Protein AF-A0A6A6XDY5-F1 (afdb_monomer_lite)

pLDDT: mean 75.2, std 23.66, range [25.62, 98.0]

Organism: NCBI:txid1314802

Secondary structure (DSSP, 8-state):
----------------------------------------------------------PPPP------EEEEEEEES--TT--HHIIIIIISTTS-EEEEEEEEETTTTEEEEEEEEEESSHHHHHHHHHHHTT-EETTEE-EEEEEETTS-TT-STTTTTTTTTTTSSS----------HHHHHHHHHHHS-SSTTTS---SS-----HHHHHHHHHHHHHHHHHHHHHHHHHHHHHHHHHHHHHTS-HHHHHS---SSS-PPPHHHHHHHHHHHS--S-TTT-GGGHHHHHHHHHHHHHHHHHHTTTT---HHHHHHHHHHHHHHHHHHHHHHHHHHHHHHHHHHHHHHHHHHHTTS----HHHHHH-TTSHHHHHHHHHHHTSHHHHH--STTHHHHHHHHHHHHHHT-S----SSSTT--

Sequence (424 aa):
MSKEPPSSHHQSSRRLKPYQCLHTPALALRVVATGSAVTAEDEDVPPGRNADNRWNHTVPEPIQSSEVSSRVLLIKNFSSETTESQVREGLFGAFEVIDFLRLTDQTNDTICEQAYILMATRHDAVRAQEIIDGQEFMGRIVGVNIVRHGQFSEVTDCGFLTTLDKYLSDGTPIPIEVYTPHHVIDIWLGTLPSHPSEHTPLSVRPVHGPAVYHDWLDWYEDRGRHFLLELDKYEQQHRTIGLKYHALPYELRHAPAHRDGAAINPTVVDRLSNIYETNQPTHQQRFYGRWLRVRGAVESAVDDIRRMDGSMQTPLLRDTHRRVATGLGSVLGDLRHIGELLESLEQLVETISRRRIHQRSGDPMESLRSKHSSGGSCFRRWVWTFAEVQSLRGVHLPSHVENVAQRLMEEGVEMGRYWRSSVP

Structure (mmCIF, N/CA/C/O backbone):
data_AF-A0A6A6XDY5-F1
#
_entry.id   AF-A0A6A6XDY5-F1
#
loop_
_atom_site.group_PDB
_atom_site.id
_atom_site.type_symbol
_atom_site.label_atom_id
_atom_site.label_alt_id
_atom_site.label_comp_id
_atom_site.label_asym_id
_atom_site.label_entity_id
_atom_site.label_seq_id
_atom_site.pdbx_PDB_ins_code
_atom_site.Cartn_x
_atom_site.Cartn_y
_atom_site.Cartn_z
_atom_site.occupancy
_atom_site.B_iso_or_equiv
_atom_site.auth_seq_id
_atom_site.auth_comp_id
_atom_site.auth_asym_id
_atom_site.auth_atom_id
_atom_site.pdbx_PDB_model_num
ATOM 1 N N . MET A 1 1 ? 42.909 42.122 73.296 1.00 36.56 1 MET A N 1
ATOM 2 C CA . MET A 1 1 ? 43.683 40.957 73.774 1.00 36.56 1 MET A CA 1
ATOM 3 C C . MET A 1 1 ? 42.730 39.789 73.972 1.00 36.56 1 MET A C 1
ATOM 5 O O . MET A 1 1 ? 41.724 39.973 74.637 1.00 36.56 1 MET A O 1
ATOM 9 N N . SER A 1 2 ? 43.105 38.634 73.415 1.00 35.97 2 SER A N 1
ATOM 10 C CA . SER A 1 2 ? 42.695 37.266 73.786 1.00 35.97 2 SER A CA 1
ATOM 11 C C . SER A 1 2 ? 41.360 36.663 73.298 1.00 35.97 2 SER A C 1
ATOM 13 O O . SER A 1 2 ? 40.310 36.895 73.881 1.00 35.97 2 SER A O 1
ATOM 15 N N . LYS A 1 3 ? 41.556 35.713 72.362 1.00 39.31 3 LYS A N 1
ATOM 16 C CA . LYS A 1 3 ? 41.046 34.321 72.274 1.00 39.31 3 LYS A CA 1
ATOM 17 C C . LYS A 1 3 ? 39.765 34.004 71.463 1.00 39.31 3 LYS A C 1
ATOM 19 O O . LYS A 1 3 ? 38.658 34.368 71.824 1.00 39.31 3 LYS A O 1
ATOM 24 N N . GLU A 1 4 ? 40.031 33.253 70.385 1.00 43.03 4 GLU A N 1
ATOM 25 C CA . GLU A 1 4 ? 39.221 32.416 69.467 1.00 43.03 4 GLU A CA 1
ATOM 26 C C . GLU A 1 4 ? 38.374 31.291 70.151 1.00 43.03 4 GLU A C 1
ATOM 28 O O . GLU A 1 4 ? 38.505 31.138 71.367 1.00 43.03 4 GLU A O 1
ATOM 33 N N . PRO A 1 5 ? 37.771 30.301 69.426 1.00 63.62 5 PRO A N 1
ATOM 34 C CA . PRO A 1 5 ? 36.707 30.268 68.380 1.00 63.62 5 PRO A CA 1
ATOM 35 C C . PRO A 1 5 ? 35.670 29.134 68.741 1.00 63.62 5 PRO A C 1
ATOM 37 O O . PRO A 1 5 ? 35.508 28.895 69.937 1.00 63.62 5 PRO A O 1
ATOM 40 N N . PRO A 1 6 ? 35.042 28.305 67.850 1.00 56.56 6 PRO A N 1
ATOM 41 C CA . PRO A 1 6 ? 34.628 28.404 66.431 1.00 56.56 6 PRO A CA 1
ATOM 42 C C . PRO A 1 6 ? 33.128 28.056 66.171 1.00 56.56 6 PRO A C 1
ATOM 44 O O . PRO A 1 6 ? 32.490 27.363 66.961 1.00 56.56 6 PRO A O 1
ATOM 47 N N . SER A 1 7 ? 32.584 28.421 64.996 1.00 43.12 7 SER A N 1
ATOM 48 C CA . SER A 1 7 ? 31.333 27.839 64.460 1.00 43.12 7 SER A CA 1
ATOM 49 C C . SER A 1 7 ? 31.583 27.056 63.171 1.00 43.12 7 SER A C 1
ATOM 51 O O . SER A 1 7 ? 32.208 27.552 62.234 1.00 43.12 7 SER A O 1
ATOM 53 N N . SER A 1 8 ? 31.055 25.839 63.138 1.00 37.97 8 SER A N 1
ATOM 54 C CA . SER A 1 8 ? 31.077 24.883 62.036 1.00 37.97 8 SER A CA 1
ATOM 55 C C . SER A 1 8 ? 29.779 24.955 61.218 1.00 37.97 8 SER A C 1
ATOM 57 O O . SER A 1 8 ? 28.731 25.254 61.776 1.00 37.97 8 SER A O 1
ATOM 59 N N . HIS A 1 9 ? 29.870 24.699 59.906 1.00 41.09 9 HIS A N 1
ATOM 60 C CA . HIS A 1 9 ? 28.928 23.933 59.060 1.00 41.09 9 HIS A CA 1
ATOM 61 C C . HIS A 1 9 ? 29.288 24.161 57.578 1.00 41.09 9 HIS A C 1
ATOM 63 O O . HIS A 1 9 ? 29.136 25.245 57.033 1.00 41.09 9 HIS A O 1
ATOM 69 N N . HIS A 1 10 ? 30.035 23.235 56.973 1.00 38.22 10 HIS A N 1
ATOM 70 C CA . HIS A 1 10 ? 29.541 22.132 56.129 1.00 38.22 10 HIS A CA 1
ATOM 71 C C . HIS A 1 10 ? 28.867 22.566 54.813 1.00 38.22 10 HIS A C 1
ATOM 73 O O . HIS A 1 10 ? 27.649 22.581 54.685 1.00 38.22 10 HIS A O 1
ATOM 79 N N . GLN A 1 11 ? 29.695 22.785 53.784 1.00 33.50 11 GLN A N 1
ATOM 80 C CA . GLN A 1 11 ? 29.324 22.570 52.384 1.00 33.50 11 GLN A CA 1
ATOM 81 C C . GLN A 1 11 ? 29.713 21.140 51.988 1.00 33.50 11 GLN A C 1
ATOM 83 O O . GLN A 1 11 ? 30.885 20.767 52.050 1.00 33.50 11 GLN A O 1
ATOM 88 N N . SER A 1 12 ? 28.726 20.330 51.604 1.00 34.62 12 SER A N 1
ATOM 89 C CA . SER A 1 12 ? 28.925 18.947 51.170 1.00 34.62 12 SER A CA 1
ATOM 90 C C . SER A 1 12 ? 28.895 18.876 49.642 1.00 34.62 12 SER A C 1
ATOM 92 O O . SER A 1 12 ? 27.851 19.028 49.011 1.00 34.62 12 SER A O 1
ATOM 94 N N . SER A 1 13 ? 30.073 18.665 49.052 1.00 33.19 13 SER A N 1
ATOM 95 C CA . SER A 1 13 ? 30.268 18.332 47.639 1.00 33.19 13 SER A CA 1
ATOM 96 C C . SER A 1 13 ? 29.849 16.884 47.373 1.00 33.19 13 SER A C 1
ATOM 98 O O . SER A 1 13 ? 30.474 15.954 47.885 1.00 33.19 13 SER A O 1
ATOM 100 N N . ARG A 1 14 ? 28.843 16.661 46.518 1.00 33.31 14 ARG A N 1
ATOM 101 C CA . ARG A 1 14 ? 28.553 15.330 45.959 1.00 33.31 14 ARG A CA 1
ATOM 102 C C . ARG A 1 14 ? 29.505 15.040 44.797 1.00 33.31 14 ARG A C 1
ATOM 104 O O . ARG A 1 14 ? 29.281 15.476 43.673 1.00 33.31 14 ARG A O 1
ATOM 111 N N . ARG A 1 15 ? 30.562 14.273 45.076 1.00 31.56 15 ARG A N 1
ATOM 112 C CA . ARG A 1 15 ? 31.316 13.516 44.066 1.00 31.56 15 ARG A CA 1
ATOM 113 C C . ARG A 1 15 ? 30.595 12.195 43.799 1.00 31.56 15 ARG A C 1
ATOM 115 O O . ARG A 1 15 ? 30.417 11.398 44.715 1.00 31.56 15 ARG A O 1
ATOM 122 N N . LEU A 1 16 ? 30.236 11.959 42.541 1.00 32.66 16 LEU A N 1
ATOM 123 C CA . LEU A 1 16 ? 29.914 10.629 42.030 1.00 32.66 16 LEU A CA 1
ATOM 124 C C . LEU A 1 16 ? 31.209 9.809 41.949 1.00 32.66 16 LEU A C 1
ATOM 126 O O . LEU A 1 16 ? 32.224 10.292 41.442 1.00 32.66 16 LEU A O 1
ATOM 130 N N . LYS A 1 17 ? 31.168 8.572 42.445 1.00 30.72 17 LYS A N 1
ATOM 131 C CA . LYS A 1 17 ? 32.163 7.538 42.145 1.00 30.72 17 LYS A CA 1
ATOM 132 C C . LYS A 1 17 ? 31.473 6.313 41.533 1.00 30.72 17 LYS A C 1
ATOM 134 O O . LYS A 1 17 ? 30.315 6.056 41.859 1.00 30.72 17 LYS A O 1
ATOM 139 N N . PRO A 1 18 ? 32.177 5.598 40.641 1.00 35.31 18 PRO A N 1
ATOM 140 C CA . PRO A 1 18 ? 31.629 4.537 39.810 1.00 35.31 18 PRO A CA 1
ATOM 141 C C . PRO A 1 18 ? 31.658 3.189 40.534 1.00 35.31 18 PRO A C 1
ATOM 143 O O . PRO A 1 18 ? 32.522 2.955 41.378 1.00 35.31 18 PRO A O 1
ATOM 146 N N . TYR A 1 19 ? 30.771 2.281 40.132 1.00 28.31 19 TYR A N 1
ATOM 147 C CA . TYR A 1 19 ? 30.939 0.854 40.382 1.00 28.31 19 TYR A CA 1
ATOM 148 C C . TYR A 1 19 ? 31.323 0.153 39.079 1.00 28.31 19 TYR A C 1
ATOM 150 O O . TYR A 1 19 ? 30.608 0.211 38.082 1.00 28.31 19 TYR A O 1
ATOM 158 N N . GLN A 1 20 ? 32.501 -0.464 39.121 1.00 30.16 20 GLN A N 1
ATOM 159 C CA . GLN A 1 20 ? 33.016 -1.449 38.178 1.00 30.16 20 GLN A CA 1
ATOM 160 C C . GLN A 1 20 ? 32.877 -2.861 38.771 1.00 30.16 20 GLN A C 1
ATOM 162 O O . GLN A 1 20 ? 32.738 -3.014 39.986 1.00 30.16 20 GLN A O 1
ATOM 167 N N . CYS A 1 21 ? 33.083 -3.837 37.875 1.00 25.62 21 CYS A N 1
ATOM 168 C CA . CYS A 1 21 ? 33.343 -5.273 38.066 1.00 25.62 21 CYS A CA 1
ATOM 169 C C . CYS A 1 21 ? 32.061 -6.144 38.071 1.00 25.62 21 CYS A C 1
ATOM 171 O O . CYS A 1 21 ? 31.067 -5.769 38.673 1.00 25.62 21 CYS A O 1
ATOM 173 N N . LEU A 1 22 ? 31.972 -7.295 37.386 1.00 27.55 22 LEU A N 1
ATOM 174 C CA . LEU A 1 22 ? 32.980 -8.331 37.109 1.00 27.55 22 LEU A CA 1
ATOM 175 C C . LEU A 1 22 ? 32.745 -9.086 35.778 1.00 27.55 22 LEU A C 1
ATOM 177 O O . LEU A 1 22 ? 31.640 -9.149 35.248 1.00 27.55 22 LEU A O 1
ATOM 181 N N . HIS A 1 23 ? 33.829 -9.692 35.296 1.00 26.83 23 HIS A N 1
ATOM 182 C CA . HIS A 1 23 ? 33.973 -10.569 34.133 1.00 26.83 23 HIS A CA 1
ATOM 183 C C . HIS A 1 23 ? 33.475 -12.023 34.346 1.00 26.83 23 HIS A C 1
ATOM 185 O O . HIS A 1 23 ? 33.721 -12.599 35.403 1.00 26.83 23 HIS A O 1
ATOM 191 N N . THR A 1 24 ? 33.019 -12.638 33.231 1.00 27.09 24 THR A N 1
ATOM 192 C CA . THR A 1 24 ? 33.148 -14.064 32.771 1.00 27.09 24 THR A CA 1
ATOM 193 C C . THR A 1 24 ? 32.395 -15.209 33.489 1.00 27.09 24 THR A C 1
ATOM 195 O O . THR A 1 24 ? 32.058 -15.038 34.654 1.00 27.09 24 THR A O 1
ATOM 198 N N . PRO A 1 25 ? 32.201 -16.415 32.871 1.00 36.00 25 PRO A N 1
ATOM 199 C CA . PRO A 1 25 ? 32.574 -16.892 31.519 1.00 36.00 25 PRO A CA 1
ATOM 200 C C . PRO A 1 25 ? 31.461 -17.625 30.716 1.00 36.00 25 PRO A C 1
ATOM 202 O O . PRO A 1 25 ? 30.337 -17.836 31.157 1.00 36.00 25 PRO A O 1
ATOM 205 N N . ALA A 1 26 ? 31.860 -18.025 29.504 1.00 29.56 26 ALA A N 1
ATOM 206 C CA . ALA A 1 26 ? 31.188 -18.866 28.520 1.00 29.56 26 ALA A CA 1
ATOM 207 C C . ALA A 1 26 ? 30.729 -20.250 29.022 1.00 29.56 26 ALA A C 1
ATOM 209 O O . ALA A 1 26 ? 31.417 -20.897 29.810 1.00 29.56 26 ALA A O 1
ATOM 210 N N . LEU A 1 27 ? 29.643 -20.757 28.427 1.00 29.14 27 LEU A N 1
ATOM 211 C CA . LEU A 1 27 ? 29.303 -22.179 28.400 1.00 29.14 27 LEU A CA 1
ATOM 212 C C . LEU A 1 27 ? 29.002 -22.602 26.960 1.00 29.14 27 LEU A C 1
ATOM 214 O O . LEU A 1 27 ? 28.030 -22.172 26.343 1.00 29.14 27 LEU A O 1
ATOM 218 N N . ALA A 1 28 ? 29.897 -23.435 26.437 1.00 27.83 28 ALA A N 1
ATOM 219 C CA . ALA A 1 28 ? 29.739 -24.188 25.209 1.00 27.83 28 ALA A CA 1
ATOM 220 C C . ALA A 1 28 ? 28.807 -25.380 25.464 1.00 27.83 28 ALA A C 1
ATOM 222 O O . ALA A 1 28 ? 29.038 -26.153 26.393 1.00 27.83 28 ALA A O 1
ATOM 223 N N . LEU A 1 29 ? 27.797 -25.564 24.615 1.00 27.41 29 LEU A N 1
ATOM 224 C CA . LEU A 1 29 ? 27.004 -26.789 24.567 1.00 27.41 29 LEU A CA 1
ATOM 225 C C . LEU A 1 29 ? 27.318 -27.530 23.271 1.00 27.41 29 LEU A C 1
ATOM 227 O O . LEU A 1 29 ? 26.960 -27.131 22.167 1.00 27.41 29 LEU A O 1
ATOM 231 N N . ARG A 1 30 ? 28.077 -28.605 23.467 1.00 27.28 30 ARG A N 1
ATOM 232 C CA . ARG A 1 30 ? 28.512 -29.605 22.504 1.00 27.28 30 ARG A CA 1
ATOM 233 C C . ARG A 1 30 ? 27.484 -30.733 22.576 1.00 27.28 30 ARG A C 1
ATOM 235 O O . ARG A 1 30 ? 27.479 -31.469 23.557 1.00 27.28 30 ARG A O 1
ATOM 242 N N . VAL A 1 31 ? 26.610 -30.865 21.581 1.00 27.73 31 VAL A N 1
ATOM 243 C CA . VAL A 1 31 ? 25.774 -32.066 21.442 1.00 27.73 31 VAL A CA 1
ATOM 244 C C . VAL A 1 31 ? 26.490 -33.022 20.499 1.00 27.73 31 VAL A C 1
ATOM 246 O O . VAL A 1 31 ? 26.586 -32.802 19.295 1.00 27.73 31 VAL A O 1
ATOM 249 N N . VAL A 1 32 ? 27.051 -34.059 21.110 1.00 28.22 32 VAL A N 1
ATOM 250 C CA . VAL A 1 32 ? 27.505 -35.289 20.472 1.00 28.22 32 VAL A CA 1
ATOM 251 C C . VAL A 1 32 ? 26.275 -36.179 20.325 1.00 28.22 32 VAL A C 1
ATOM 253 O O . VAL A 1 32 ? 25.657 -36.522 21.329 1.00 28.22 32 VAL A O 1
ATOM 256 N N . ALA A 1 33 ? 25.935 -36.569 19.099 1.00 29.48 33 ALA A N 1
ATOM 257 C CA . ALA A 1 33 ? 25.094 -37.732 18.848 1.00 29.48 33 ALA A CA 1
ATOM 258 C C . ALA A 1 33 ? 25.968 -38.796 18.177 1.00 29.48 33 ALA A C 1
ATOM 260 O O . ALA A 1 33 ? 26.383 -38.667 17.027 1.00 29.48 33 ALA A O 1
ATOM 261 N N . THR A 1 34 ? 26.312 -39.806 18.967 1.00 31.78 34 THR A N 1
ATOM 262 C CA . THR A 1 34 ? 26.923 -41.067 18.554 1.00 31.78 34 THR A CA 1
ATOM 263 C C . THR A 1 34 ? 25.943 -41.877 17.715 1.00 31.78 34 THR A C 1
ATOM 265 O O . THR A 1 34 ? 24.760 -41.951 18.038 1.00 31.78 34 THR A O 1
ATOM 268 N N . GLY A 1 35 ? 26.452 -42.502 16.655 1.00 28.42 35 GLY A N 1
ATOM 269 C CA . GLY A 1 35 ? 25.683 -43.407 15.813 1.00 28.42 35 GLY A CA 1
ATOM 270 C C . GLY A 1 35 ? 25.319 -44.728 16.493 1.00 28.42 35 GLY A C 1
ATOM 271 O O . GLY A 1 35 ? 25.924 -45.153 17.477 1.00 28.42 35 GLY A O 1
ATOM 272 N N . SER A 1 36 ? 24.356 -45.416 15.893 1.00 29.88 36 SER A N 1
ATOM 273 C CA . SER A 1 36 ? 24.302 -46.874 15.879 1.00 29.88 36 SER A CA 1
ATOM 274 C C . SER A 1 36 ? 23.710 -47.318 14.554 1.00 29.88 36 SER A C 1
ATOM 276 O O . SER A 1 36 ? 22.587 -46.970 14.202 1.00 29.88 36 SER A O 1
ATOM 278 N N . ALA A 1 37 ? 24.542 -48.044 13.816 1.00 33.75 37 ALA A N 1
ATOM 279 C CA . ALA A 1 37 ? 24.165 -48.864 12.688 1.00 33.75 37 ALA A CA 1
ATOM 280 C C . ALA A 1 37 ? 23.434 -50.109 13.203 1.00 33.75 37 ALA A C 1
ATOM 282 O O . ALA A 1 37 ? 23.894 -50.726 14.164 1.00 33.75 37 ALA A O 1
ATOM 283 N N . VAL A 1 38 ? 22.350 -50.496 12.533 1.00 33.91 38 VAL A N 1
ATOM 284 C CA . VAL A 1 38 ? 21.853 -51.874 12.521 1.00 33.91 38 VAL A CA 1
ATOM 285 C C . VAL A 1 38 ? 21.520 -52.244 11.075 1.00 33.91 38 VAL A C 1
ATOM 287 O O . VAL A 1 38 ? 21.188 -51.403 10.245 1.00 33.91 38 VAL A O 1
ATOM 290 N N . THR A 1 39 ? 21.765 -53.517 10.836 1.00 33.47 39 THR A N 1
ATOM 291 C CA . THR A 1 39 ? 21.937 -54.334 9.643 1.00 33.47 39 THR A CA 1
ATOM 292 C C . THR A 1 39 ? 20.756 -54.432 8.682 1.00 33.47 39 THR A C 1
ATOM 294 O O . THR A 1 39 ? 19.604 -54.206 9.033 1.00 33.47 39 THR A O 1
ATOM 297 N N . ALA A 1 40 ? 21.126 -54.824 7.464 1.00 36.91 40 ALA A N 1
ATOM 298 C CA . ALA A 1 40 ? 20.294 -55.195 6.333 1.00 36.91 40 ALA A CA 1
ATOM 299 C C . ALA A 1 40 ? 19.610 -56.562 6.492 1.00 36.91 40 ALA A C 1
ATOM 301 O O . ALA A 1 40 ? 20.248 -57.481 6.996 1.00 36.91 40 ALA A O 1
ATOM 302 N N . GLU A 1 41 ? 18.394 -56.662 5.951 1.00 39.59 41 GLU A N 1
ATOM 303 C CA . GLU A 1 41 ? 17.740 -57.815 5.293 1.00 39.59 41 GLU A CA 1
ATOM 304 C C . GLU A 1 41 ? 16.777 -57.136 4.286 1.00 39.59 41 GLU A C 1
ATOM 306 O O . GLU A 1 41 ? 16.005 -56.266 4.685 1.00 39.59 41 GLU A O 1
ATOM 311 N N . ASP A 1 42 ? 16.971 -57.135 2.966 1.00 35.78 42 ASP A N 1
ATOM 312 C CA . ASP A 1 42 ? 16.935 -58.219 1.970 1.00 35.78 42 ASP A CA 1
ATOM 313 C C . ASP A 1 42 ? 15.642 -59.046 2.027 1.00 35.78 42 ASP A C 1
ATOM 315 O O . ASP A 1 42 ? 15.598 -60.092 2.659 1.00 35.78 42 ASP A O 1
ATOM 319 N N . GLU A 1 43 ? 14.586 -58.551 1.367 1.00 42.09 43 GLU A N 1
ATOM 320 C CA . GLU A 1 43 ? 13.539 -59.397 0.785 1.00 42.09 43 GLU A CA 1
ATOM 321 C C . GLU A 1 43 ? 12.979 -58.785 -0.512 1.00 42.09 43 GLU A C 1
ATOM 323 O O . GLU A 1 43 ? 12.688 -57.589 -0.622 1.00 42.09 43 GLU A O 1
ATOM 328 N N . ASP A 1 44 ? 12.861 -59.676 -1.492 1.00 47.91 44 ASP A N 1
ATOM 329 C CA . ASP A 1 44 ? 12.378 -59.537 -2.859 1.00 47.91 44 ASP A CA 1
ATOM 330 C C . ASP A 1 44 ? 10.983 -58.902 -3.002 1.00 47.91 44 ASP A C 1
ATOM 332 O O . ASP A 1 44 ? 10.008 -59.380 -2.422 1.00 47.91 44 ASP A O 1
ATOM 336 N N . VAL A 1 45 ? 10.831 -57.936 -3.922 1.00 40.28 45 VAL A N 1
ATOM 337 C CA . VAL A 1 45 ? 9.521 -57.594 -4.518 1.00 40.28 45 VAL A CA 1
ATOM 338 C C . VAL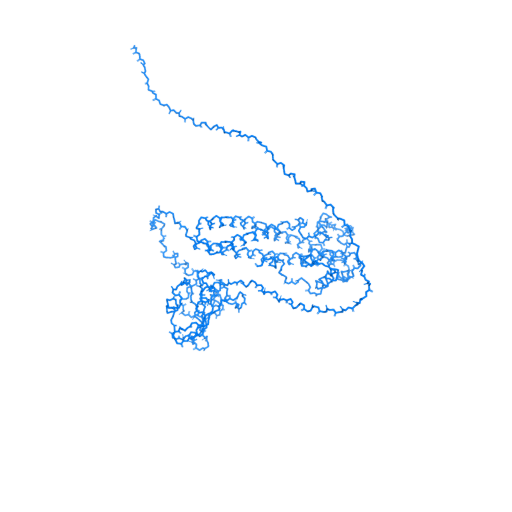 A 1 45 ? 9.675 -57.273 -6.021 1.00 40.28 45 VAL A C 1
ATOM 340 O O . VAL A 1 45 ? 10.498 -56.431 -6.387 1.00 40.28 45 VAL A O 1
ATOM 343 N N . PRO A 1 46 ? 8.895 -57.913 -6.921 1.00 54.66 46 PRO A N 1
ATOM 344 C CA . PRO A 1 46 ? 9.035 -57.786 -8.375 1.00 54.66 46 PRO A CA 1
ATOM 345 C C . PRO A 1 46 ? 8.377 -56.509 -8.939 1.00 54.66 46 PRO A C 1
ATOM 347 O O . PRO A 1 46 ? 7.468 -55.949 -8.320 1.00 54.66 46 PRO A O 1
ATOM 350 N N . PRO A 1 47 ? 8.752 -56.060 -10.156 1.00 50.94 47 PRO A N 1
ATOM 351 C CA . PRO A 1 47 ? 8.169 -54.877 -10.765 1.00 50.94 47 PRO A CA 1
ATOM 352 C C . PRO A 1 47 ? 6.922 -55.245 -11.573 1.00 50.94 47 PRO A C 1
ATOM 354 O O . PRO A 1 47 ? 6.972 -56.047 -12.506 1.00 50.94 47 PRO A O 1
ATOM 357 N N . GLY A 1 48 ? 5.801 -54.595 -11.273 1.00 38.34 48 GLY A N 1
ATOM 358 C CA . GLY A 1 48 ? 4.689 -54.543 -12.214 1.00 38.34 48 GLY A CA 1
ATOM 359 C C . GLY A 1 48 ? 3.335 -54.310 -11.573 1.00 38.34 48 GLY A C 1
ATOM 360 O O . GLY A 1 48 ? 2.696 -55.256 -11.127 1.00 38.34 48 GLY A O 1
ATOM 361 N N . ARG A 1 49 ? 2.846 -53.070 -11.657 1.00 36.75 49 ARG A N 1
ATOM 362 C CA . ARG A 1 49 ? 1.607 -52.723 -12.376 1.00 36.75 49 ARG A CA 1
ATOM 363 C C . ARG A 1 49 ? 1.244 -51.263 -12.129 1.00 36.75 49 ARG A C 1
ATOM 365 O O . ARG A 1 49 ? 1.048 -50.839 -10.996 1.00 36.75 49 ARG A O 1
ATOM 372 N N . ASN A 1 50 ? 1.112 -50.538 -13.237 1.00 47.97 50 ASN A N 1
ATOM 373 C CA . ASN A 1 50 ? 0.331 -49.315 -13.336 1.00 47.97 50 ASN A CA 1
ATOM 374 C C . ASN A 1 50 ? -1.067 -49.552 -12.758 1.00 47.97 50 ASN A C 1
ATOM 376 O O . ASN A 1 50 ? -1.787 -50.437 -13.224 1.00 47.97 50 ASN A O 1
ATOM 380 N N . ALA A 1 51 ? -1.447 -48.732 -11.787 1.00 35.72 51 ALA A N 1
ATOM 381 C CA . ALA A 1 51 ? -2.832 -48.507 -11.425 1.00 35.72 51 ALA A CA 1
ATOM 382 C C . ALA A 1 51 ? -2.985 -47.025 -11.084 1.00 35.72 51 ALA A C 1
ATOM 384 O O . ALA A 1 51 ? -2.508 -46.547 -10.053 1.00 35.72 51 ALA A O 1
ATOM 385 N N . ASP A 1 52 ? -3.627 -46.317 -12.006 1.00 43.16 52 ASP A N 1
ATOM 386 C CA . ASP A 1 52 ? -4.143 -44.966 -11.867 1.00 43.16 52 ASP A CA 1
ATOM 387 C C . ASP A 1 52 ? -5.109 -44.885 -10.676 1.00 43.16 52 ASP A C 1
ATOM 389 O O . ASP A 1 52 ? -6.322 -45.012 -10.828 1.00 43.16 52 ASP A O 1
ATOM 393 N N . ASN A 1 53 ? -4.586 -44.656 -9.472 1.00 35.50 53 ASN A N 1
ATOM 394 C CA . ASN A 1 53 ? -5.404 -44.316 -8.313 1.00 35.50 53 ASN A CA 1
ATOM 395 C C . ASN A 1 53 ? -5.382 -42.807 -8.092 1.00 35.50 53 ASN A C 1
ATOM 397 O O . ASN A 1 53 ? -4.580 -42.228 -7.362 1.00 35.50 53 ASN A O 1
ATOM 401 N N . ARG A 1 54 ? -6.335 -42.206 -8.800 1.00 37.03 54 ARG A N 1
ATOM 402 C CA . ARG A 1 54 ? -6.887 -40.863 -8.683 1.00 37.03 54 ARG A CA 1
ATOM 403 C C . ARG A 1 54 ? -7.368 -40.611 -7.248 1.00 37.03 54 ARG A C 1
ATOM 405 O O . ARG A 1 54 ? -8.524 -40.859 -6.917 1.00 37.03 54 ARG A O 1
ATOM 412 N N . TRP A 1 55 ? -6.485 -40.101 -6.395 1.00 33.94 55 TRP A N 1
ATOM 413 C CA . TRP A 1 55 ? -6.872 -39.507 -5.118 1.00 33.94 55 TRP A CA 1
ATOM 414 C C . TRP A 1 55 ? -7.430 -38.107 -5.378 1.00 33.94 55 TRP A C 1
ATOM 416 O O . TRP A 1 55 ? -6.694 -37.126 -5.454 1.00 33.94 55 TRP A O 1
ATOM 426 N N . ASN A 1 56 ? -8.753 -38.022 -5.530 1.00 36.09 56 ASN A N 1
ATOM 427 C CA . ASN A 1 56 ? -9.487 -36.773 -5.352 1.00 36.09 56 ASN A CA 1
ATOM 428 C C . ASN A 1 56 ? -9.411 -36.388 -3.868 1.00 36.09 56 ASN A C 1
ATOM 430 O O . ASN A 1 56 ? -10.328 -36.656 -3.094 1.00 36.09 56 ASN A O 1
ATOM 434 N N . HIS A 1 57 ? -8.309 -35.763 -3.464 1.00 32.78 57 HIS A N 1
ATOM 435 C CA . HIS A 1 57 ? -8.343 -34.890 -2.304 1.00 32.78 57 HIS A CA 1
ATOM 436 C C . HIS A 1 57 ? -9.054 -33.619 -2.745 1.00 32.78 57 HIS A C 1
ATOM 438 O O . HIS A 1 57 ? -8.463 -32.747 -3.381 1.00 32.78 57 HIS A O 1
ATOM 444 N N . THR A 1 58 ? -10.345 -33.532 -2.434 1.00 34.59 58 THR A N 1
ATOM 445 C CA . THR A 1 58 ? -11.019 -32.245 -2.306 1.00 34.59 58 THR A CA 1
ATOM 446 C C . THR A 1 58 ? -10.262 -31.497 -1.217 1.00 34.59 58 THR A C 1
ATOM 448 O O . THR A 1 58 ? -10.449 -31.748 -0.027 1.00 34.59 58 THR A O 1
ATOM 451 N N . VAL A 1 59 ? -9.302 -30.674 -1.633 1.00 34.16 59 VAL A N 1
ATOM 452 C CA . VAL A 1 59 ? -8.643 -29.711 -0.759 1.00 34.16 59 VAL A CA 1
ATOM 453 C C . VAL A 1 59 ? -9.777 -28.855 -0.195 1.00 34.16 59 VAL A C 1
ATOM 455 O O . VAL A 1 59 ? -10.536 -28.306 -0.997 1.00 34.16 59 VAL A O 1
ATOM 458 N N . PRO A 1 60 ? -9.967 -28.788 1.136 1.00 36.31 60 PRO A N 1
ATOM 459 C CA . PRO A 1 60 ? -10.902 -27.837 1.713 1.00 36.31 60 PRO A CA 1
ATOM 460 C C . PRO A 1 60 ? -10.538 -26.468 1.153 1.00 36.31 60 PRO A C 1
ATOM 462 O O . PRO A 1 60 ? -9.367 -26.083 1.229 1.00 36.31 60 PRO A O 1
ATOM 465 N N . GLU A 1 61 ? -11.499 -25.777 0.535 1.00 33.97 61 GLU A N 1
ATOM 466 C CA . GLU A 1 61 ? -11.264 -24.403 0.108 1.00 33.97 61 GLU A CA 1
ATOM 467 C C . GLU A 1 61 ? -10.673 -23.640 1.301 1.00 33.97 61 GLU A C 1
ATOM 469 O O . GLU A 1 61 ? -11.182 -23.777 2.421 1.00 33.97 61 GLU A O 1
ATOM 474 N N . PRO A 1 62 ? -9.558 -22.914 1.114 1.00 32.22 62 PRO A N 1
ATOM 475 C CA . PRO A 1 62 ? -8.989 -22.126 2.188 1.00 32.22 62 PRO A CA 1
ATOM 476 C C . PRO A 1 62 ? -10.086 -21.194 2.689 1.00 32.22 62 PRO A C 1
ATOM 478 O O . PRO A 1 62 ? -10.665 -20.449 1.898 1.00 32.22 62 PRO A O 1
ATOM 481 N N . ILE A 1 63 ? -10.383 -21.284 3.989 1.00 35.00 63 ILE A N 1
ATOM 482 C CA . ILE A 1 63 ? -11.272 -20.362 4.695 1.00 35.00 63 ILE A CA 1
ATOM 483 C C . ILE A 1 63 ? -10.872 -18.961 4.242 1.00 35.00 63 ILE A C 1
ATOM 485 O O . ILE A 1 63 ? -9.737 -18.533 4.468 1.00 35.00 63 ILE A O 1
ATOM 489 N N . GLN A 1 64 ? -11.766 -18.325 3.485 1.00 37.81 64 GLN A N 1
ATOM 490 C CA . GLN A 1 64 ? -11.502 -17.047 2.850 1.00 37.81 64 GLN A CA 1
ATOM 491 C C . GLN A 1 64 ? -11.079 -16.049 3.927 1.00 37.81 64 GLN A C 1
ATOM 493 O O . GLN A 1 64 ? -11.747 -15.912 4.948 1.00 37.81 64 GLN A O 1
ATOM 498 N N . SER A 1 65 ? -9.923 -15.433 3.678 1.00 39.66 65 SER A N 1
ATOM 499 C CA . SER A 1 65 ? -9.390 -14.204 4.269 1.00 39.66 65 SER A CA 1
ATOM 500 C C . SER A 1 65 ? -10.222 -13.600 5.401 1.00 39.66 65 SER A C 1
ATOM 502 O O . SER A 1 65 ? -11.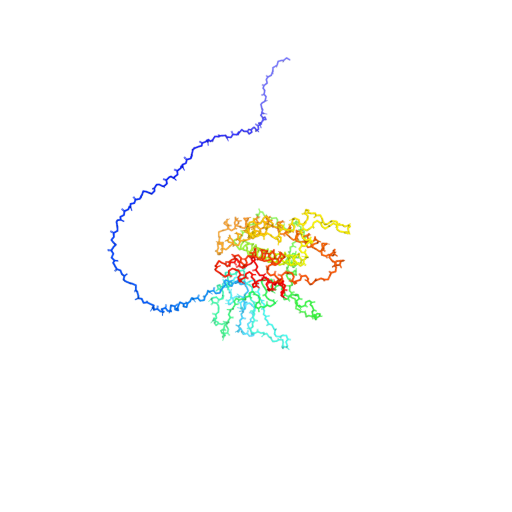284 -13.039 5.141 1.00 39.66 65 SER A O 1
ATOM 504 N N . SER A 1 66 ? -9.686 -13.681 6.620 1.00 42.16 66 SER A N 1
ATOM 505 C CA . SER A 1 66 ? -9.702 -12.620 7.640 1.00 42.16 66 SER A CA 1
ATOM 506 C C . SER A 1 66 ? -10.489 -11.359 7.262 1.00 42.16 66 SER A C 1
ATOM 508 O O . SER A 1 66 ? -9.943 -10.318 6.888 1.00 42.16 66 SER A O 1
ATOM 510 N N . GLU A 1 67 ? -11.813 -11.443 7.368 1.00 53.09 67 GLU A N 1
ATOM 511 C CA . GLU A 1 67 ? -12.656 -10.273 7.207 1.00 53.09 67 GLU A CA 1
ATOM 512 C C . GLU A 1 67 ? -12.308 -9.299 8.325 1.00 53.09 67 GLU A C 1
ATOM 514 O O . GLU A 1 67 ? -12.442 -9.585 9.517 1.00 53.09 67 GLU A O 1
ATOM 519 N N . VAL A 1 68 ? -11.795 -8.141 7.926 1.00 55.53 68 VAL A N 1
ATOM 520 C CA . VAL A 1 68 ? -11.601 -7.003 8.809 1.00 55.53 68 VAL A CA 1
ATOM 521 C C . VAL A 1 68 ? -12.976 -6.646 9.375 1.00 55.53 68 VAL A C 1
ATOM 523 O O . VAL A 1 68 ? -13.777 -6.011 8.691 1.00 55.53 68 VAL A O 1
ATOM 526 N N . SER A 1 69 ? -13.281 -7.103 10.591 1.00 64.69 69 SER A N 1
ATOM 527 C CA . SER A 1 69 ? -14.539 -6.761 11.250 1.00 64.69 69 SER A CA 1
ATOM 528 C C . SER A 1 69 ? -14.517 -5.289 11.667 1.00 64.69 69 SER A C 1
ATOM 530 O O . SER A 1 69 ? -13.557 -4.809 12.266 1.00 64.69 69 SER A O 1
ATOM 532 N N . SER A 1 70 ? -15.549 -4.559 11.259 1.00 82.56 70 SER A N 1
ATOM 533 C CA . SER A 1 70 ? -15.780 -3.155 11.605 1.00 82.56 70 SER A CA 1
ATOM 534 C C . SER A 1 70 ? -16.393 -3.043 13.005 1.00 82.56 70 SER A C 1
ATOM 536 O O . SER A 1 70 ? -16.965 -4.009 13.515 1.00 82.56 70 SER A O 1
ATOM 538 N N . ARG A 1 71 ? -16.307 -1.854 13.616 1.00 89.69 71 ARG A N 1
ATOM 539 C CA . ARG A 1 71 ? -17.101 -1.487 14.806 1.00 89.69 71 ARG A CA 1
ATOM 540 C C . ARG A 1 71 ? -18.551 -1.132 14.474 1.00 89.69 71 ARG A C 1
ATOM 542 O O . ARG A 1 71 ? -19.348 -0.892 15.378 1.00 89.69 71 ARG A O 1
ATOM 549 N N . VAL A 1 72 ? -18.882 -1.065 13.187 1.00 91.12 72 VAL A N 1
ATOM 550 C CA . VAL A 1 72 ? -20.197 -0.679 12.694 1.00 91.12 72 VAL A CA 1
ATOM 551 C C . VAL A 1 72 ? -21.076 -1.904 12.475 1.00 91.12 72 VAL A C 1
ATOM 553 O O . VAL A 1 72 ? -20.728 -2.830 11.737 1.00 91.12 72 VAL A O 1
ATOM 556 N N . LEU A 1 73 ? -22.261 -1.860 13.069 1.00 93.25 73 LEU A N 1
ATOM 557 C CA . LEU A 1 73 ? -23.329 -2.827 12.869 1.00 93.25 73 LEU A CA 1
ATOM 558 C C . LEU A 1 73 ? -24.417 -2.230 11.981 1.00 93.25 73 LEU A C 1
ATOM 560 O O . LEU A 1 73 ? -24.818 -1.090 12.176 1.00 93.25 73 LEU A O 1
ATOM 564 N N . LEU A 1 74 ? -24.920 -3.015 11.035 1.00 93.75 74 LEU A N 1
ATOM 565 C CA . LEU A 1 74 ? -26.147 -2.758 10.292 1.00 93.75 74 LEU A CA 1
ATOM 566 C C . LEU A 1 74 ? -27.268 -3.590 10.905 1.00 93.75 74 LEU A C 1
ATOM 568 O O . LEU A 1 74 ? -27.251 -4.822 10.836 1.00 93.75 74 LEU A O 1
ATOM 572 N N . ILE A 1 75 ? -28.262 -2.902 11.445 1.00 95.50 75 ILE A N 1
ATOM 573 C CA . ILE A 1 75 ? -29.489 -3.496 11.958 1.00 95.50 75 ILE A CA 1
ATOM 574 C C . ILE A 1 75 ? -30.561 -3.396 10.884 1.00 95.50 75 ILE A C 1
ATOM 576 O O . ILE A 1 75 ? -30.725 -2.353 10.252 1.00 95.50 75 ILE A O 1
ATOM 580 N N . LYS A 1 76 ? -31.298 -4.484 10.688 1.00 96.25 76 LYS A N 1
ATOM 581 C CA . LYS A 1 76 ? -32.405 -4.612 9.743 1.00 96.25 76 LYS A CA 1
ATOM 582 C C . LYS A 1 76 ? -33.670 -5.053 10.475 1.00 96.25 76 LYS A C 1
ATOM 584 O O . LYS A 1 76 ? -33.591 -5.754 11.483 1.00 96.25 76 LYS A O 1
ATOM 589 N N . ASN A 1 77 ? -34.818 -4.722 9.891 1.00 96.00 77 ASN A N 1
ATOM 590 C CA . ASN A 1 77 ? -36.147 -5.181 10.296 1.00 96.00 77 ASN A CA 1
ATOM 591 C C . ASN A 1 77 ? -36.627 -4.673 11.673 1.00 96.00 77 ASN A C 1
ATOM 593 O O . ASN A 1 77 ? -37.394 -5.353 12.355 1.00 96.00 77 ASN A O 1
ATOM 597 N N . PHE A 1 78 ? -36.216 -3.477 12.106 1.00 90.69 78 PHE A N 1
ATOM 598 C CA . PHE A 1 78 ? -36.836 -2.853 13.285 1.00 90.69 78 PHE A CA 1
ATOM 599 C C . PHE A 1 78 ? -38.147 -2.144 12.921 1.00 90.69 78 PHE A C 1
ATOM 601 O O . PHE A 1 78 ? -38.357 -1.739 11.777 1.00 90.69 78 PHE A O 1
ATOM 608 N N . SER A 1 79 ? -39.037 -1.980 13.902 1.00 93.69 79 SER A N 1
ATOM 609 C CA . SER A 1 79 ? -40.300 -1.256 13.717 1.00 93.69 79 SER A CA 1
ATOM 610 C C . SER A 1 79 ? -40.041 0.210 13.374 1.00 93.69 79 SER A C 1
ATOM 612 O O . SER A 1 79 ? -39.168 0.839 13.968 1.00 93.69 79 SER A O 1
ATOM 614 N N . SER A 1 80 ? -40.824 0.798 12.466 1.00 91.19 80 SER A N 1
ATOM 615 C CA . SER A 1 80 ? -40.766 2.239 12.171 1.00 91.19 80 SER A CA 1
ATOM 616 C C . SER A 1 80 ? -40.998 3.097 13.424 1.00 91.19 80 SER A C 1
ATOM 618 O O . SER A 1 80 ? -40.424 4.175 13.545 1.00 91.19 80 SER A O 1
ATOM 620 N N . GLU A 1 81 ? -41.737 2.580 14.406 1.00 94.19 81 GLU A N 1
ATOM 621 C CA . GLU A 1 81 ? -42.037 3.253 15.678 1.00 94.19 81 GLU A CA 1
ATOM 622 C C . GLU A 1 81 ? -40.889 3.207 16.699 1.00 94.19 81 GLU A C 1
ATOM 624 O O . GLU A 1 81 ? -40.915 3.940 17.685 1.00 94.19 81 GLU A O 1
ATOM 629 N N . THR A 1 82 ? -39.878 2.363 16.482 1.00 95.00 82 THR A N 1
ATOM 630 C CA . THR A 1 82 ? -38.747 2.210 17.404 1.00 95.00 82 THR A CA 1
ATOM 631 C C . THR A 1 82 ? -37.946 3.509 17.518 1.00 95.00 82 THR A C 1
ATOM 633 O O . THR A 1 82 ? -37.525 4.059 16.505 1.00 95.00 82 THR A O 1
ATOM 636 N N . THR A 1 83 ? -37.680 3.989 18.732 1.00 94.75 83 THR A N 1
ATOM 637 C CA . THR A 1 83 ? -36.847 5.183 18.968 1.00 94.75 83 THR A CA 1
ATOM 638 C C . THR A 1 83 ? -35.385 4.823 19.238 1.00 94.75 83 THR A C 1
ATOM 640 O O . THR A 1 83 ? -35.069 3.700 19.624 1.00 94.75 83 THR A O 1
ATOM 643 N N . GLU A 1 84 ? -34.471 5.783 19.074 1.00 93.56 84 GLU A N 1
ATOM 644 C CA . GLU A 1 84 ? -33.044 5.579 19.366 1.00 93.56 84 GLU A CA 1
ATOM 645 C C . GLU A 1 84 ? -32.793 5.147 20.820 1.00 93.56 84 GLU A C 1
ATOM 647 O O . GLU A 1 84 ? -32.062 4.187 21.049 1.00 93.56 84 GLU A O 1
ATOM 652 N N . SER A 1 85 ? -33.429 5.801 21.802 1.00 95.00 85 SER A N 1
ATOM 653 C CA . SER A 1 85 ? -33.288 5.440 23.225 1.00 95.00 85 SER A CA 1
ATOM 654 C C . SER A 1 85 ? -33.752 4.002 23.487 1.00 95.00 85 SER A C 1
ATOM 656 O O . SER A 1 85 ? -33.061 3.259 24.176 1.00 95.00 85 SER A O 1
ATOM 658 N N . GLN A 1 86 ? -34.837 3.546 22.845 1.00 96.44 86 GLN A N 1
ATOM 659 C CA . GLN A 1 86 ? -35.274 2.149 22.948 1.00 96.44 86 GLN A CA 1
ATOM 660 C C . GLN A 1 86 ? -34.232 1.171 22.398 1.00 96.44 86 GLN A C 1
ATOM 662 O O . GLN A 1 86 ? -34.036 0.105 22.979 1.00 96.44 86 GLN A O 1
ATOM 667 N N . VAL A 1 87 ? -33.549 1.514 21.303 1.00 95.56 87 VAL A N 1
ATOM 668 C CA . VAL A 1 87 ? -32.479 0.668 20.754 1.00 95.56 87 VAL A CA 1
ATOM 669 C C . VAL A 1 87 ? -31.259 0.677 21.671 1.00 95.56 87 VAL A C 1
ATOM 671 O O . VAL A 1 87 ? -30.778 -0.395 22.032 1.00 95.56 87 VAL A O 1
ATOM 674 N N . ARG A 1 88 ? -30.777 1.857 22.082 1.00 95.62 88 ARG A N 1
ATOM 675 C CA . ARG A 1 88 ? -29.579 1.988 22.926 1.00 95.62 88 ARG A CA 1
ATOM 676 C C . ARG A 1 88 ? -29.767 1.332 24.293 1.00 95.62 88 ARG A C 1
ATOM 678 O O . ARG A 1 88 ? -28.914 0.562 24.712 1.00 95.62 88 ARG A O 1
ATOM 685 N N . GLU A 1 89 ? -30.876 1.605 24.973 1.00 95.19 89 GLU A N 1
ATOM 686 C CA . GLU A 1 89 ? -31.118 1.118 26.336 1.00 95.19 89 GLU A CA 1
ATOM 687 C C . GLU A 1 89 ? -31.732 -0.285 26.350 1.00 95.19 89 GLU A C 1
ATOM 689 O O . GLU A 1 89 ? -31.357 -1.118 27.172 1.00 95.19 89 GLU A O 1
ATOM 694 N N . GLY A 1 90 ? -32.672 -0.559 25.442 1.00 95.56 90 GLY A N 1
ATOM 695 C CA . GLY A 1 90 ? -33.422 -1.814 25.422 1.00 95.56 90 GLY A CA 1
ATOM 696 C C . GLY A 1 90 ? -32.681 -2.948 24.725 1.00 95.56 90 GLY A C 1
ATOM 697 O O . GLY A 1 90 ? -32.569 -4.037 25.281 1.00 95.56 90 GLY A O 1
ATOM 698 N N . LEU A 1 91 ? -32.178 -2.704 23.513 1.00 96.19 91 LEU A N 1
ATOM 699 C CA . LEU A 1 91 ? -31.560 -3.746 22.688 1.00 96.19 91 LEU A CA 1
ATOM 700 C C . LEU A 1 91 ? -30.042 -3.839 22.908 1.00 96.19 91 LEU A C 1
ATOM 702 O O . LEU A 1 91 ? -29.489 -4.933 22.965 1.00 96.19 91 LEU A O 1
ATOM 706 N N . PHE A 1 92 ? -29.375 -2.696 23.087 1.00 96.75 92 PHE A N 1
ATOM 707 C CA . PHE A 1 92 ? -27.921 -2.600 23.234 1.00 96.75 92 PHE A CA 1
ATOM 708 C C . PHE A 1 92 ? -27.459 -2.224 24.647 1.00 96.75 92 PHE A C 1
ATOM 710 O O . PHE A 1 92 ? -26.277 -1.962 24.833 1.00 96.75 92 PHE A O 1
ATOM 717 N N . GLY A 1 93 ? -28.326 -2.261 25.665 1.00 96.06 93 GLY A N 1
ATOM 718 C CA . GLY A 1 93 ? -28.003 -1.757 27.010 1.00 96.06 93 GLY A CA 1
ATOM 719 C C . GLY A 1 93 ? -26.833 -2.457 27.723 1.00 96.06 93 GLY A C 1
ATOM 720 O O . GLY A 1 93 ? -26.292 -1.926 28.690 1.00 96.06 93 GLY A O 1
ATOM 721 N N . ALA A 1 94 ? -26.421 -3.639 27.251 1.00 95.31 94 ALA A N 1
ATOM 722 C CA . ALA A 1 94 ? -25.242 -4.361 27.740 1.00 95.31 94 ALA A CA 1
ATOM 723 C C . ALA A 1 94 ? -23.924 -3.952 27.050 1.00 95.31 94 ALA A C 1
ATOM 725 O O . ALA A 1 94 ? -22.864 -4.476 27.400 1.00 95.31 94 ALA A O 1
ATOM 726 N N . PHE A 1 95 ? -23.988 -3.060 26.062 1.00 95.62 95 PHE A N 1
ATOM 727 C CA . PHE A 1 95 ? -22.871 -2.635 25.233 1.00 95.62 95 PHE A CA 1
ATOM 728 C C . PHE A 1 95 ? -22.750 -1.112 25.227 1.00 95.62 95 PHE A C 1
ATOM 730 O O . PHE A 1 95 ? -23.730 -0.385 25.374 1.00 95.62 95 PHE A O 1
ATOM 737 N N . GLU A 1 96 ? -21.534 -0.617 25.020 1.00 89.88 96 GLU A N 1
ATOM 738 C CA . GLU A 1 96 ? -21.299 0.815 24.879 1.00 89.88 96 GLU A CA 1
ATOM 739 C C . GLU A 1 96 ? -21.502 1.234 23.414 1.00 89.88 96 GLU A C 1
ATOM 741 O O . GLU A 1 96 ? -20.699 0.917 22.531 1.00 89.88 96 GLU A O 1
ATOM 746 N N . VAL A 1 97 ? -22.617 1.922 23.154 1.00 91.38 97 VAL A N 1
ATOM 747 C CA . VAL A 1 97 ? -22.960 2.484 21.841 1.00 91.38 97 VAL A CA 1
ATOM 748 C C . VAL A 1 97 ? -22.464 3.924 21.759 1.00 91.38 97 VAL A C 1
ATOM 750 O O . VAL A 1 97 ? -22.944 4.783 22.502 1.00 91.38 97 VAL A O 1
ATOM 753 N N . ILE A 1 98 ? -21.547 4.198 20.827 1.00 84.88 98 ILE A N 1
ATOM 754 C CA . ILE A 1 98 ? -21.069 5.559 20.549 1.00 84.88 98 ILE A CA 1
ATOM 755 C C . ILE A 1 98 ? -22.165 6.328 19.809 1.00 84.88 98 ILE A C 1
ATOM 757 O O . ILE A 1 98 ? -22.620 7.372 20.282 1.00 84.88 98 ILE A O 1
ATOM 761 N N . ASP A 1 99 ? -22.613 5.795 18.670 1.00 88.44 99 ASP A N 1
ATOM 762 C CA . ASP A 1 99 ? -23.503 6.510 17.754 1.00 88.44 99 ASP A CA 1
ATOM 763 C C . ASP A 1 99 ? -24.566 5.604 17.119 1.00 88.44 99 ASP A C 1
ATOM 765 O O . ASP A 1 99 ? -24.385 4.388 16.999 1.00 88.44 99 ASP A O 1
ATOM 769 N N . PHE A 1 100 ? -25.679 6.208 16.710 1.00 90.19 100 PHE A N 1
ATOM 770 C CA . PHE A 1 100 ? -26.827 5.549 16.099 1.00 90.19 100 PHE A CA 1
ATOM 771 C C . PHE A 1 100 ? -27.334 6.387 14.925 1.00 90.19 100 PHE A C 1
ATOM 773 O O . PHE A 1 100 ? -27.772 7.521 15.093 1.00 90.19 100 PHE A O 1
ATOM 780 N N . LEU A 1 101 ? -27.324 5.805 13.727 1.00 89.25 101 LEU A N 1
ATOM 781 C CA . LEU A 1 101 ? -27.790 6.462 12.512 1.00 89.25 101 LEU A CA 1
ATOM 782 C C . LEU A 1 101 ? -28.936 5.669 11.898 1.00 89.25 101 LEU A C 1
ATOM 784 O O . LEU A 1 101 ? -28.739 4.579 11.360 1.00 89.25 101 LEU A O 1
ATOM 788 N N . ARG A 1 102 ? -30.139 6.237 11.927 1.00 89.88 102 ARG A N 1
ATOM 789 C CA . ARG A 1 102 ? -31.311 5.645 11.278 1.00 89.88 102 ARG A CA 1
ATOM 790 C C . ARG A 1 102 ? -31.412 6.101 9.831 1.00 89.88 102 ARG A C 1
ATOM 792 O O . ARG A 1 102 ? -31.294 7.291 9.556 1.00 89.88 102 ARG A O 1
ATOM 799 N N . LEU A 1 103 ? -31.657 5.169 8.914 1.00 86.12 103 LEU A N 1
ATOM 800 C CA . LEU A 1 103 ? -31.860 5.513 7.511 1.00 86.12 103 LEU A CA 1
ATOM 801 C C . LEU A 1 103 ? -33.286 6.026 7.289 1.00 86.12 103 LEU A C 1
ATOM 803 O O . LEU A 1 103 ? -34.246 5.483 7.837 1.00 86.12 103 LEU A O 1
ATOM 807 N N . THR A 1 104 ? -33.423 7.055 6.461 1.00 84.69 104 THR A N 1
ATOM 808 C CA . THR A 1 104 ? -34.706 7.560 5.967 1.00 84.69 104 THR A CA 1
ATOM 809 C C . THR A 1 104 ? -34.741 7.438 4.449 1.00 84.69 104 THR A C 1
ATOM 811 O O . THR A 1 104 ? -33.730 7.626 3.768 1.00 84.69 104 THR A O 1
ATOM 814 N N . ASP A 1 105 ? -35.898 7.071 3.905 1.00 80.62 105 ASP A N 1
ATOM 815 C CA . ASP A 1 105 ? -36.126 7.089 2.466 1.00 80.62 105 ASP A CA 1
ATOM 816 C C . ASP A 1 105 ? -36.388 8.535 2.041 1.00 80.62 105 ASP A C 1
ATOM 818 O O . ASP A 1 105 ? -37.436 9.106 2.350 1.00 80.62 105 ASP A O 1
ATOM 822 N N . GLN A 1 106 ? -35.434 9.122 1.317 1.00 77.38 106 GLN A N 1
ATOM 823 C CA . GLN A 1 106 ? -35.509 10.508 0.850 1.00 77.38 106 GLN A CA 1
ATOM 824 C C . GLN A 1 106 ? -36.730 10.781 -0.038 1.00 77.38 106 GLN A C 1
ATOM 826 O O . GLN A 1 106 ? -37.144 11.930 -0.165 1.00 77.38 106 GLN A O 1
ATOM 831 N N . THR A 1 107 ? -37.302 9.754 -0.673 1.00 80.94 107 THR A N 1
ATOM 832 C CA . THR A 1 107 ? -38.419 9.947 -1.606 1.00 80.94 107 THR A CA 1
ATOM 833 C C . THR A 1 107 ? -39.761 10.129 -0.907 1.00 80.94 107 THR A C 1
ATOM 835 O O . THR A 1 107 ? -40.601 10.878 -1.403 1.00 80.94 107 THR A O 1
ATOM 838 N N . ASN A 1 108 ? -39.954 9.488 0.247 1.00 82.50 108 ASN A N 1
ATOM 839 C CA . ASN A 1 108 ? -41.240 9.458 0.948 1.00 82.50 108 ASN A CA 1
ATOM 840 C C . ASN A 1 108 ? -41.176 10.030 2.370 1.00 82.50 108 ASN A C 1
ATOM 842 O O . ASN A 1 108 ? -42.194 10.030 3.059 1.00 82.50 108 ASN A O 1
ATOM 846 N N . ASP A 1 109 ? -39.994 10.469 2.819 1.00 80.50 109 ASP A N 1
ATOM 847 C CA . ASP A 1 109 ? -39.710 10.857 4.211 1.00 80.50 109 ASP A CA 1
ATOM 848 C C . ASP A 1 109 ? -40.100 9.759 5.223 1.00 80.50 109 ASP A C 1
ATOM 850 O O . ASP A 1 109 ? -40.382 9.991 6.398 1.00 80.50 109 ASP A O 1
ATOM 854 N N . THR A 1 110 ? -40.151 8.511 4.750 1.00 85.38 110 THR A N 1
ATOM 855 C CA . THR A 1 110 ? -40.490 7.355 5.571 1.00 85.38 110 THR A CA 1
ATOM 856 C C . THR A 1 110 ? -39.231 6.802 6.204 1.00 85.38 110 THR A C 1
ATOM 858 O O . THR A 1 110 ? -38.219 6.581 5.535 1.00 85.38 110 THR A O 1
ATOM 861 N N . ILE A 1 111 ? -39.303 6.532 7.501 1.00 84.56 111 ILE A N 1
ATOM 862 C CA . ILE A 1 111 ? -38.195 5.940 8.238 1.00 84.56 111 ILE A CA 1
ATOM 863 C C . ILE A 1 111 ? -37.969 4.508 7.744 1.00 84.56 111 ILE A C 1
ATOM 865 O O . ILE A 1 111 ? -38.876 3.676 7.807 1.00 84.56 111 ILE A O 1
ATOM 869 N N . CYS A 1 112 ? -36.760 4.213 7.265 1.00 87.81 112 CYS A N 1
ATOM 870 C CA . CYS A 1 112 ? -36.396 2.872 6.833 1.00 87.81 112 CYS A CA 1
ATOM 871 C C . CYS A 1 112 ? -36.277 1.947 8.042 1.00 87.81 112 CYS A C 1
ATOM 873 O O . CYS A 1 112 ? -35.820 2.343 9.112 1.00 87.81 112 CYS A O 1
ATOM 875 N N . GLU A 1 113 ? -36.569 0.668 7.836 1.00 92.94 113 GLU A N 1
ATOM 876 C CA . GLU A 1 113 ? -36.395 -0.399 8.831 1.00 92.94 113 GLU A CA 1
ATOM 877 C C . GLU A 1 113 ? -34.915 -0.822 8.984 1.00 92.94 113 GLU A C 1
ATOM 879 O O . GLU A 1 113 ? -34.616 -1.978 9.293 1.00 92.94 113 GLU A O 1
ATOM 884 N N . GLN A 1 114 ? -33.977 0.091 8.694 1.00 93.56 114 GLN A N 1
ATOM 885 C CA . GLN A 1 114 ? -32.531 -0.131 8.724 1.00 93.56 114 GLN A CA 1
ATOM 886 C C . GLN A 1 114 ? -31.766 1.025 9.380 1.00 93.56 114 GLN A C 1
ATOM 888 O O . GLN A 1 114 ? -32.092 2.198 9.192 1.00 93.56 114 GLN A O 1
ATOM 893 N N . ALA A 1 115 ? -30.744 0.689 10.160 1.00 93.25 115 ALA A N 1
ATOM 894 C CA . ALA A 1 115 ? -29.964 1.632 10.950 1.00 93.25 115 ALA A CA 1
ATOM 895 C C . ALA A 1 115 ? -28.550 1.103 11.118 1.00 93.25 115 ALA A C 1
ATOM 897 O O . ALA A 1 115 ? -28.328 -0.108 11.167 1.00 93.25 115 ALA A O 1
ATOM 898 N N . TYR A 1 116 ? -27.615 2.027 11.250 1.00 92.81 116 TYR A N 1
ATOM 899 C CA . TYR A 1 116 ? -26.248 1.732 11.612 1.00 92.81 116 TYR A CA 1
ATOM 900 C C . TYR A 1 116 ? -26.026 2.049 13.087 1.00 92.81 116 TYR A C 1
ATOM 902 O O . TYR A 1 116 ? -26.527 3.053 13.593 1.00 92.81 116 TYR A O 1
ATOM 910 N N . ILE A 1 117 ? -25.227 1.224 13.758 1.00 93.38 117 ILE A N 1
ATOM 911 C CA . ILE A 1 117 ? -24.744 1.476 15.118 1.00 93.38 117 ILE A CA 1
ATOM 912 C C . ILE A 1 117 ? -23.225 1.451 15.124 1.00 93.38 117 ILE A C 1
ATOM 914 O O . ILE A 1 117 ? -22.626 0.489 14.644 1.00 93.38 117 ILE A O 1
ATOM 918 N N . LEU A 1 118 ? -22.614 2.488 15.693 1.00 90.44 118 LEU A N 1
ATOM 919 C CA . LEU A 1 118 ? -21.187 2.522 15.979 1.00 90.44 118 LEU A CA 1
ATOM 920 C C . LEU A 1 118 ? -20.950 2.070 17.419 1.00 90.44 118 LEU A C 1
ATOM 922 O O . LEU A 1 118 ? -21.357 2.736 18.373 1.00 90.44 118 LEU A O 1
ATOM 926 N N . MET A 1 119 ? -20.266 0.944 17.570 1.00 92.06 119 MET A N 1
ATOM 927 C CA . MET A 1 119 ? -19.905 0.385 18.870 1.00 92.06 119 MET A CA 1
ATOM 928 C C . MET A 1 119 ? -18.599 0.995 19.377 1.00 92.06 119 MET A C 1
ATOM 930 O O . MET A 1 119 ? -17.735 1.362 18.578 1.00 92.06 119 MET A O 1
ATOM 934 N N . ALA A 1 120 ? -18.425 1.053 20.701 1.00 82.88 120 ALA A N 1
ATOM 935 C CA . ALA A 1 120 ? -17.182 1.527 21.307 1.00 82.88 120 ALA A CA 1
ATOM 936 C C . ALA A 1 120 ? -15.971 0.719 20.835 1.00 82.88 120 ALA A C 1
ATOM 938 O O . ALA A 1 120 ? -14.978 1.270 20.350 1.00 82.88 120 ALA A O 1
ATOM 939 N N . THR A 1 121 ? -16.096 -0.607 20.895 1.00 83.25 121 THR A N 1
ATOM 940 C CA . THR A 1 121 ? -15.027 -1.535 20.535 1.00 83.25 121 THR A CA 1
ATOM 941 C C . THR A 1 121 ? -15.473 -2.519 19.458 1.00 83.25 121 THR A C 1
ATOM 943 O O . THR A 1 121 ? -16.652 -2.851 19.309 1.00 83.25 121 THR A O 1
ATOM 946 N N . ARG A 1 122 ? -14.501 -3.037 18.703 1.00 85.00 122 ARG A N 1
ATOM 947 C CA . ARG A 1 122 ? -14.723 -4.088 17.697 1.00 85.00 122 ARG A CA 1
ATOM 948 C C . ARG A 1 122 ? -15.219 -5.381 18.339 1.00 85.00 122 ARG A C 1
ATOM 950 O O . ARG A 1 122 ? -16.067 -6.074 17.783 1.00 85.00 122 ARG A O 1
ATOM 957 N N . HIS A 1 123 ? -14.710 -5.674 19.530 1.00 85.88 123 HIS A N 1
ATOM 958 C CA . HIS A 1 123 ? -15.131 -6.812 20.329 1.00 85.88 123 HIS A CA 1
ATOM 959 C C . HIS A 1 123 ? -16.612 -6.715 20.722 1.00 85.88 123 HIS A C 1
ATOM 961 O O . HIS A 1 123 ? -17.344 -7.697 20.589 1.00 85.88 123 HIS A O 1
ATOM 967 N N . ASP A 1 124 ? -17.076 -5.530 21.129 1.00 90.00 124 ASP A N 1
ATOM 968 C CA . ASP A 1 124 ? -18.490 -5.312 21.438 1.00 90.00 124 ASP A CA 1
ATOM 969 C C . ASP A 1 124 ? -19.370 -5.420 20.196 1.00 90.00 124 ASP A C 1
ATOM 971 O O . ASP A 1 124 ? -20.457 -5.972 20.299 1.00 90.00 124 ASP A O 1
ATOM 975 N N . ALA A 1 125 ? -18.906 -4.988 19.019 1.00 92.56 125 ALA A N 1
ATOM 976 C CA . ALA A 1 125 ? -19.642 -5.197 17.770 1.00 92.56 125 ALA A CA 1
ATOM 977 C C . ALA A 1 125 ? -19.843 -6.685 17.453 1.00 92.56 125 ALA A C 1
ATOM 979 O O . ALA A 1 125 ? -20.964 -7.105 17.174 1.00 92.56 125 ALA A O 1
ATOM 980 N N . VAL A 1 126 ? -18.785 -7.496 17.560 1.00 91.75 126 VAL A N 1
ATOM 981 C CA . VAL A 1 126 ? -18.872 -8.950 17.344 1.00 91.75 126 VAL A CA 1
ATOM 982 C C . VAL A 1 126 ? -19.810 -9.601 18.357 1.00 91.75 126 VAL A C 1
ATOM 984 O O . VAL A 1 126 ? -20.741 -10.301 17.969 1.00 91.75 126 VAL A O 1
ATOM 987 N N . ARG A 1 127 ? -19.635 -9.311 19.649 1.00 94.88 127 ARG A N 1
ATOM 988 C CA . ARG A 1 127 ? -20.501 -9.867 20.696 1.00 94.88 127 ARG A CA 1
ATOM 989 C C . ARG A 1 127 ? -21.953 -9.421 20.561 1.00 94.88 127 ARG A C 1
ATOM 991 O O . ARG A 1 127 ? -22.858 -10.218 20.788 1.00 94.88 127 ARG A O 1
ATOM 998 N N . ALA A 1 128 ? -22.186 -8.155 20.229 1.00 96.12 128 ALA A N 1
ATOM 999 C CA . ALA A 1 128 ? -23.527 -7.632 20.028 1.00 96.12 128 ALA A CA 1
ATOM 1000 C C . ALA A 1 128 ? -24.193 -8.294 18.824 1.00 96.12 128 ALA A C 1
ATOM 1002 O O . ALA A 1 128 ? -25.352 -8.674 18.932 1.00 96.12 128 ALA A O 1
ATOM 1003 N N . GLN A 1 129 ? -23.468 -8.518 17.723 1.00 96.62 129 GLN A N 1
ATOM 1004 C CA . GLN A 1 129 ? -23.983 -9.295 16.599 1.00 96.62 129 GLN A CA 1
ATOM 1005 C C . GLN A 1 129 ? -24.391 -10.708 17.039 1.00 96.62 129 GLN A C 1
ATOM 1007 O O . GLN A 1 129 ? -25.525 -11.104 16.805 1.00 96.62 129 GLN A O 1
ATOM 1012 N N . GLU A 1 130 ? -23.503 -11.446 17.707 1.00 95.81 130 GLU A N 1
ATOM 1013 C CA . GLU A 1 130 ? -23.761 -12.830 18.136 1.00 95.81 130 GLU A CA 1
ATOM 1014 C C . GLU A 1 130 ? -24.950 -12.957 19.094 1.00 95.81 130 GLU A C 1
ATOM 1016 O O . GLU A 1 130 ? -25.666 -13.956 19.069 1.00 95.81 130 GLU A O 1
ATOM 1021 N N . ILE A 1 131 ? -25.142 -11.964 19.964 1.00 97.00 131 ILE A N 1
ATOM 1022 C CA . ILE A 1 131 ? -26.197 -11.989 20.975 1.00 97.00 131 ILE A CA 1
ATOM 1023 C C . ILE A 1 131 ? -27.524 -11.501 20.395 1.00 97.00 131 ILE A C 1
ATOM 1025 O O . ILE A 1 131 ? -28.555 -12.101 20.688 1.00 97.00 131 ILE A O 1
ATOM 1029 N N . ILE A 1 132 ? -27.512 -10.408 19.630 1.00 97.50 132 ILE A N 1
ATOM 1030 C CA . ILE A 1 132 ? -28.719 -9.671 19.234 1.00 97.50 132 ILE A CA 1
ATOM 1031 C C . ILE A 1 132 ? -29.288 -10.174 17.903 1.00 97.50 132 ILE A C 1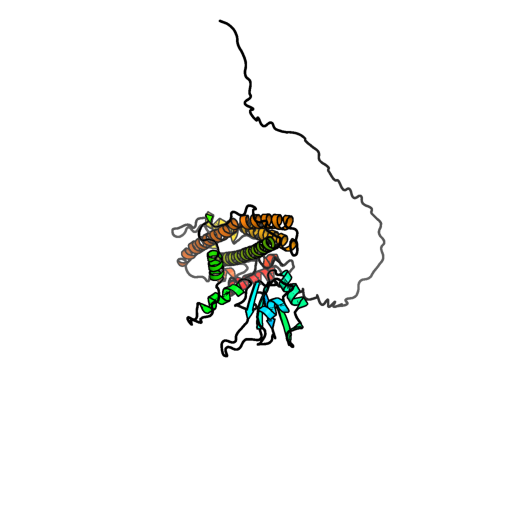
ATOM 1033 O O . ILE A 1 132 ? -30.500 -10.087 17.698 1.00 97.50 132 ILE A O 1
ATOM 1037 N N . ASP A 1 133 ? -28.461 -10.699 16.994 1.00 97.50 133 ASP A N 1
ATOM 1038 C CA . ASP A 1 133 ? -28.948 -11.198 15.705 1.00 97.50 133 ASP A CA 1
ATOM 1039 C C . ASP A 1 133 ? -29.987 -12.314 15.899 1.00 97.50 133 ASP A C 1
ATOM 1041 O O . ASP A 1 133 ? -29.761 -13.298 16.605 1.00 97.50 133 ASP A O 1
ATOM 1045 N N . GLY A 1 134 ? -31.165 -12.139 15.299 1.00 96.50 134 GLY A N 1
ATOM 1046 C CA . GLY A 1 134 ? -32.284 -13.066 15.441 1.00 96.50 134 GLY A CA 1
ATOM 1047 C C . GLY A 1 134 ? -33.121 -12.899 16.715 1.00 96.50 134 GLY A C 1
ATOM 1048 O O . GLY A 1 134 ? -34.075 -13.658 16.894 1.00 96.50 134 GLY A O 1
ATOM 1049 N N . GLN A 1 135 ? -32.828 -11.927 17.588 1.00 97.62 135 GLN A N 1
ATOM 1050 C CA . GLN A 1 135 ? -33.679 -11.646 18.747 1.00 97.62 135 GLN A CA 1
ATOM 1051 C C . GLN A 1 135 ? -34.988 -10.952 18.354 1.00 97.62 135 GLN A C 1
ATOM 1053 O O . GLN A 1 135 ? -35.056 -10.190 17.388 1.00 97.62 135 GLN A O 1
ATOM 1058 N N . GLU A 1 136 ? -36.042 -11.199 19.133 1.00 97.25 136 GLU A N 1
ATOM 1059 C CA . GLU A 1 136 ? -37.304 -10.476 19.006 1.00 97.25 136 GLU A CA 1
ATOM 1060 C C . GLU A 1 136 ? -37.228 -9.139 19.755 1.00 97.25 136 GLU A C 1
ATOM 1062 O O . GLU A 1 136 ? -37.020 -9.098 20.967 1.00 97.25 136 GLU A O 1
ATOM 1067 N N . PHE A 1 137 ? -37.437 -8.037 19.038 1.00 97.12 137 PHE A N 1
ATOM 1068 C CA . PHE A 1 137 ? -37.483 -6.689 19.585 1.00 97.12 137 PHE A CA 1
ATOM 1069 C C . PHE A 1 137 ? -38.722 -5.960 19.060 1.00 97.12 137 PHE A C 1
ATOM 1071 O O . PHE A 1 137 ? -38.920 -5.820 17.854 1.00 97.12 137 PHE A O 1
ATOM 1078 N N . MET A 1 138 ? -39.590 -5.520 19.978 1.00 95.12 138 MET A N 1
ATOM 1079 C CA . MET A 1 138 ? -40.880 -4.887 19.658 1.00 95.12 138 MET A CA 1
ATOM 1080 C C . MET A 1 138 ? -41.747 -5.706 18.676 1.00 95.12 138 MET A C 1
ATOM 1082 O O . MET A 1 138 ? -42.350 -5.156 17.756 1.00 95.12 138 MET A O 1
ATOM 1086 N N . GLY A 1 139 ? -41.803 -7.030 18.861 1.00 96.19 139 GLY A N 1
ATOM 1087 C CA . GLY A 1 139 ? -42.626 -7.930 18.043 1.00 96.19 139 GLY A CA 1
ATOM 1088 C C . GLY A 1 139 ? -42.041 -8.274 16.669 1.00 96.19 139 GLY A C 1
ATOM 1089 O O . GLY A 1 139 ? -42.750 -8.820 15.823 1.00 96.19 139 GLY A O 1
ATOM 1090 N N . ARG A 1 140 ? -40.773 -7.932 16.407 1.00 96.94 140 ARG A N 1
ATOM 1091 C CA . ARG A 1 140 ? -40.075 -8.237 15.150 1.00 96.94 140 ARG A CA 1
ATOM 1092 C C . ARG A 1 140 ? -38.731 -8.894 15.417 1.00 96.94 140 ARG A C 1
ATOM 1094 O O . ARG A 1 140 ? -38.043 -8.529 16.361 1.00 96.94 140 ARG A O 1
ATOM 1101 N N . ILE A 1 141 ? -38.341 -9.829 14.557 1.00 97.44 141 ILE A N 1
ATOM 1102 C CA . ILE A 1 141 ? -37.010 -10.440 14.598 1.00 97.44 141 ILE A CA 1
ATOM 1103 C C . ILE A 1 141 ? -36.015 -9.489 13.936 1.00 97.44 141 ILE A C 1
ATOM 1105 O O . ILE A 1 141 ? -36.119 -9.235 12.732 1.00 97.44 141 ILE A O 1
ATOM 1109 N N . VAL A 1 142 ? -35.069 -8.957 14.706 1.00 97.69 142 VAL A N 1
ATOM 1110 C CA . VAL A 1 142 ? -34.047 -8.046 14.179 1.00 97.69 142 VAL A CA 1
ATOM 1111 C C . VAL A 1 142 ? -32.892 -8.828 13.564 1.00 97.69 142 VAL A C 1
ATOM 1113 O O . VAL A 1 142 ? -32.473 -9.858 14.086 1.00 97.69 142 VAL A O 1
ATOM 1116 N N . GLY A 1 143 ? -32.378 -8.333 12.439 1.00 97.06 143 GLY A N 1
ATOM 1117 C CA . GLY A 1 143 ? -31.163 -8.861 11.820 1.00 97.06 143 GLY A CA 1
ATOM 1118 C C . GLY A 1 143 ? -29.990 -7.924 12.074 1.00 97.06 143 GLY A C 1
ATOM 1119 O O . GLY A 1 143 ? -30.089 -6.747 11.731 1.00 97.06 143 GLY A O 1
ATOM 1120 N N . VAL A 1 144 ? -28.879 -8.415 12.615 1.00 96.44 144 VAL A N 1
ATOM 1121 C CA . VAL A 1 144 ? -27.675 -7.626 12.912 1.00 96.44 144 VAL A CA 1
ATOM 1122 C C . VAL A 1 144 ? -26.500 -8.171 12.111 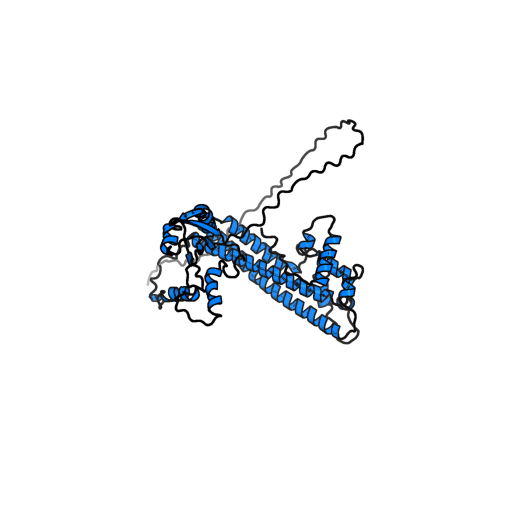1.00 96.44 144 VAL A C 1
ATOM 1124 O O . VAL A 1 144 ? -26.162 -9.348 12.171 1.00 96.44 144 VAL A O 1
ATOM 1127 N N . ASN A 1 145 ? -25.860 -7.307 11.328 1.00 94.69 145 ASN A N 1
ATOM 1128 C CA . ASN A 1 145 ? -24.704 -7.675 10.515 1.00 94.69 145 ASN A CA 1
ATOM 1129 C C . ASN A 1 145 ? -23.554 -6.707 10.765 1.00 94.69 145 ASN A C 1
ATOM 1131 O O . ASN A 1 145 ? -23.760 -5.499 10.697 1.00 94.69 145 ASN A O 1
ATOM 1135 N N . ILE A 1 146 ? -22.338 -7.209 10.980 1.00 92.25 146 ILE A N 1
ATOM 1136 C CA . ILE A 1 146 ? -21.147 -6.351 10.931 1.00 92.25 146 ILE A CA 1
ATOM 1137 C C . ILE A 1 146 ? -20.969 -5.841 9.503 1.00 92.25 146 ILE A C 1
ATOM 1139 O O . ILE A 1 146 ? -20.980 -6.615 8.542 1.00 92.25 146 ILE A O 1
ATOM 1143 N N . VAL A 1 147 ? -20.796 -4.530 9.360 1.00 89.06 147 VAL A N 1
ATOM 1144 C CA . VAL A 1 147 ? -20.564 -3.911 8.058 1.00 89.06 147 VAL A CA 1
ATOM 1145 C C . VAL A 1 147 ? -19.162 -4.262 7.568 1.00 89.06 147 VAL A C 1
ATOM 1147 O O . VAL A 1 147 ? -18.163 -3.990 8.232 1.00 89.06 147 VAL A O 1
ATOM 1150 N N . ARG A 1 148 ? -19.067 -4.871 6.382 1.00 81.69 148 ARG A N 1
ATOM 1151 C CA . ARG A 1 148 ? -17.771 -5.186 5.770 1.00 81.69 148 ARG A CA 1
ATOM 1152 C C . ARG A 1 148 ? -17.186 -3.948 5.107 1.00 81.69 148 ARG A C 1
ATOM 1154 O O . ARG A 1 148 ? -17.890 -3.177 4.450 1.00 81.69 148 ARG A O 1
ATOM 1161 N N . HIS A 1 149 ? -15.873 -3.787 5.229 1.00 63.41 149 HIS A N 1
ATOM 1162 C CA . HIS A 1 149 ? -15.166 -2.671 4.612 1.00 63.41 149 HIS A CA 1
ATOM 1163 C C . HIS A 1 149 ? -15.362 -2.681 3.083 1.00 63.41 149 HIS A C 1
ATOM 1165 O O . HIS A 1 149 ? -15.039 -3.664 2.416 1.00 63.41 149 HIS A O 1
ATOM 1171 N N . GLY A 1 150 ? -15.922 -1.598 2.532 1.00 58.19 150 GLY A N 1
ATOM 1172 C CA . GLY A 1 150 ? -16.219 -1.458 1.101 1.00 58.19 150 GLY A CA 1
ATOM 1173 C C . GLY A 1 150 ? -17.586 -1.987 0.647 1.00 58.19 150 GLY A C 1
ATOM 1174 O O . GLY A 1 150 ? -17.925 -1.824 -0.521 1.00 58.19 150 GLY A O 1
ATOM 1175 N N . GLN A 1 151 ? -18.392 -2.574 1.540 1.00 60.25 151 GLN A N 1
ATOM 1176 C CA . GLN A 1 151 ? -19.763 -2.994 1.212 1.00 60.25 151 GLN A CA 1
ATOM 1177 C C . GLN A 1 151 ? -20.724 -1.800 1.085 1.00 60.25 151 GLN A C 1
ATOM 1179 O O . GLN A 1 151 ? -21.766 -1.907 0.444 1.00 60.25 151 GLN A O 1
ATOM 1184 N N . PHE A 1 152 ? -20.326 -0.647 1.623 1.00 57.56 152 PHE A N 1
ATOM 1185 C CA . PHE A 1 152 ? -20.975 0.636 1.405 1.00 57.56 152 PHE A CA 1
ATOM 1186 C C . PHE A 1 152 ? -19.901 1.666 1.072 1.00 57.56 152 PHE A C 1
ATOM 1188 O O . PHE A 1 152 ? -18.971 1.873 1.851 1.00 57.56 152 PHE A O 1
ATOM 1195 N N . SER A 1 153 ? -20.038 2.338 -0.071 1.00 47.06 153 SER A N 1
ATOM 1196 C CA . SER A 1 153 ? -19.210 3.497 -0.432 1.00 47.06 153 SER A CA 1
ATOM 1197 C C . SER A 1 153 ? -19.357 4.663 0.556 1.00 47.06 153 SER A C 1
ATOM 1199 O O . SER A 1 153 ? -18.555 5.587 0.523 1.00 47.06 153 SER A O 1
ATOM 1201 N N . GLU A 1 154 ? -20.364 4.608 1.433 1.00 51.94 154 GLU A N 1
ATOM 1202 C CA . GLU A 1 154 ? -20.777 5.695 2.328 1.00 51.94 154 GLU A CA 1
ATOM 1203 C C . GLU A 1 154 ? -20.558 5.390 3.816 1.00 51.94 154 GLU A C 1
ATOM 1205 O O . GLU A 1 154 ? -20.741 6.276 4.642 1.00 51.94 154 GLU A O 1
ATOM 1210 N N . VAL A 1 155 ? -20.143 4.169 4.186 1.00 46.91 155 VAL A N 1
ATOM 1211 C CA . VAL A 1 155 ? -19.989 3.783 5.599 1.00 46.91 155 VAL A CA 1
ATOM 1212 C C . VAL A 1 155 ? -18.650 3.072 5.822 1.00 46.91 155 VAL A C 1
ATOM 1214 O O . VAL A 1 155 ? -18.512 1.866 5.634 1.00 46.91 155 VAL A O 1
ATOM 1217 N N . THR A 1 156 ? -17.631 3.840 6.205 1.00 47.16 156 THR A N 1
ATOM 1218 C CA . THR A 1 156 ? -16.400 3.356 6.855 1.00 47.16 156 THR A CA 1
ATOM 1219 C C . THR A 1 156 ? -16.509 3.496 8.390 1.00 47.16 156 THR A C 1
ATOM 1221 O O . THR A 1 156 ? -17.509 4.003 8.891 1.00 47.16 156 THR A O 1
ATOM 1224 N N . ASP A 1 157 ? -15.502 3.109 9.180 1.00 45.91 157 ASP A N 1
ATOM 1225 C CA . ASP A 1 157 ? -15.436 3.546 10.595 1.00 45.91 157 ASP A CA 1
ATOM 1226 C C . ASP A 1 157 ? -15.316 5.091 10.672 1.00 45.91 157 ASP A C 1
ATOM 1228 O O . ASP A 1 157 ? -15.820 5.727 11.591 1.00 45.91 157 ASP A O 1
ATOM 1232 N N . CYS A 1 158 ? -14.763 5.705 9.618 1.00 40.81 158 CYS A N 1
ATOM 1233 C CA . CYS A 1 158 ? -14.810 7.140 9.304 1.00 40.81 158 CYS A CA 1
ATOM 1234 C C . CYS A 1 158 ? -16.122 7.556 8.575 1.00 40.81 158 CYS A C 1
ATOM 1236 O O . CYS A 1 158 ? -16.287 8.695 8.149 1.00 40.81 158 CYS A O 1
ATOM 1238 N N . GLY A 1 159 ? -17.041 6.609 8.381 1.00 40.72 159 GLY A N 1
ATOM 1239 C CA . GLY A 1 159 ? -18.288 6.611 7.597 1.00 40.72 159 GLY A CA 1
ATOM 1240 C C . GLY A 1 159 ? -19.451 7.281 8.278 1.00 40.72 159 GLY A C 1
ATOM 1241 O O . GLY A 1 159 ? -20.129 8.120 7.700 1.00 40.72 159 GLY A O 1
ATOM 1242 N N . PHE A 1 160 ? -19.589 6.974 9.567 1.00 46.28 160 PHE A N 1
ATOM 1243 C CA . PHE A 1 160 ? -20.427 7.744 10.481 1.00 46.28 160 PHE A CA 1
ATOM 1244 C C . PHE A 1 160 ? -20.087 9.242 10.446 1.00 46.28 160 PHE A C 1
ATOM 1246 O O . PHE A 1 160 ? -20.955 10.074 10.674 1.00 46.28 160 PHE A O 1
ATOM 1253 N N . LEU A 1 161 ? -18.848 9.591 10.072 1.00 42.41 161 LEU A N 1
ATOM 1254 C CA . LEU A 1 161 ? -18.392 10.969 9.891 1.00 42.41 161 LEU A CA 1
ATOM 1255 C C . LEU A 1 161 ? -18.568 11.498 8.452 1.00 42.41 161 LEU A C 1
ATOM 1257 O O . LEU A 1 161 ? -18.520 12.707 8.262 1.00 42.41 161 LEU A O 1
ATOM 1261 N N . THR A 1 162 ? -18.762 10.646 7.434 1.00 40.75 162 THR A N 1
ATOM 1262 C CA . THR A 1 162 ? -18.819 11.041 6.004 1.00 40.75 162 THR A CA 1
ATOM 1263 C C . THR A 1 162 ? -20.227 11.168 5.430 1.00 40.75 162 THR A C 1
ATOM 1265 O O . THR A 1 162 ? -20.375 11.766 4.362 1.00 40.75 162 THR A O 1
ATOM 1268 N N . THR A 1 163 ? -21.277 10.805 6.180 1.00 42.59 163 THR A N 1
ATOM 1269 C CA . THR A 1 163 ? -22.645 11.323 5.949 1.00 42.59 163 THR A CA 1
ATOM 1270 C C . THR A 1 163 ? -22.679 12.859 5.956 1.00 42.59 163 THR A C 1
ATOM 1272 O O . THR A 1 163 ? -23.673 13.459 5.593 1.00 42.59 163 THR A O 1
ATOM 1275 N N . LEU A 1 164 ? -21.588 13.525 6.328 1.00 37.47 164 LEU A N 1
ATOM 1276 C CA . LEU A 1 164 ? -21.430 14.964 6.236 1.00 37.47 164 LEU A CA 1
ATOM 1277 C C . LEU A 1 164 ? -21.055 15.484 4.835 1.00 37.47 164 LEU A C 1
ATOM 1279 O O . LEU A 1 164 ? -21.598 16.492 4.389 1.00 37.47 164 LEU A O 1
ATOM 1283 N N . ASP A 1 165 ? -20.152 14.806 4.119 1.00 36.44 165 ASP A N 1
ATOM 1284 C CA . ASP A 1 165 ? -19.562 15.327 2.870 1.00 36.44 165 ASP A CA 1
ATOM 1285 C C . ASP A 1 165 ? -20.526 15.236 1.678 1.00 36.44 165 ASP A C 1
ATOM 1287 O O . ASP A 1 165 ? -20.532 16.100 0.796 1.00 36.44 165 ASP A O 1
ATOM 1291 N N . LYS A 1 166 ? -21.400 14.223 1.677 1.00 38.59 166 LYS A N 1
ATOM 1292 C CA . LYS A 1 166 ? -22.417 14.024 0.631 1.00 38.59 166 LYS A CA 1
ATOM 1293 C C . LYS A 1 166 ? -23.552 15.060 0.698 1.00 38.59 166 LYS A C 1
ATOM 1295 O O . LYS A 1 166 ? -24.174 15.349 -0.314 1.00 38.59 166 LYS A O 1
ATOM 1300 N N . TYR A 1 167 ? -23.793 15.664 1.864 1.00 39.91 167 TYR A N 1
ATOM 1301 C CA . TYR A 1 167 ? -24.828 16.694 2.042 1.00 39.91 167 TYR A CA 1
ATOM 1302 C C . TYR A 1 167 ? -24.297 18.118 1.827 1.00 39.91 167 TYR A C 1
ATOM 1304 O O . TYR A 1 167 ? -25.074 19.030 1.553 1.00 39.91 167 TYR A O 1
ATOM 1312 N N . LEU A 1 168 ? -22.975 18.311 1.868 1.00 36.81 168 LEU A N 1
ATOM 1313 C CA . LEU A 1 168 ? -22.330 19.578 1.512 1.00 36.81 168 LEU A CA 1
ATOM 1314 C C . LEU A 1 168 ? -22.271 19.820 -0.008 1.00 36.81 168 LEU A C 1
ATOM 1316 O O . LEU A 1 168 ? -22.037 20.951 -0.433 1.00 36.81 168 LEU A O 1
ATOM 1320 N N . SER A 1 169 ? -22.488 18.789 -0.832 1.00 38.28 169 SER A N 1
ATOM 1321 C CA . SER A 1 169 ? -22.355 18.868 -2.294 1.00 38.28 169 SER A CA 1
ATOM 1322 C C . SER A 1 169 ? -23.654 19.224 -3.037 1.00 38.28 169 SER A C 1
ATOM 1324 O O . SER A 1 169 ? -23.568 19.814 -4.112 1.00 38.28 169 SER A O 1
ATOM 1326 N N . ASP A 1 170 ? -24.836 18.960 -2.462 1.00 37.41 170 ASP A N 1
ATOM 1327 C CA . ASP A 1 170 ? -26.129 19.097 -3.168 1.00 37.41 170 ASP A CA 1
ATOM 1328 C C . ASP A 1 170 ? -26.928 20.379 -2.855 1.00 37.41 170 ASP A C 1
ATOM 1330 O O . ASP A 1 170 ? -28.019 20.583 -3.380 1.00 37.41 170 ASP A O 1
ATOM 1334 N N . GLY A 1 171 ? -26.386 21.306 -2.060 1.00 32.34 171 GLY A N 1
ATOM 1335 C CA . GLY A 1 171 ? -26.876 22.694 -1.984 1.00 32.34 171 GLY A CA 1
ATOM 1336 C C . GLY A 1 171 ? -28.288 22.918 -1.413 1.00 32.34 171 GLY A C 1
ATOM 1337 O O . GLY A 1 171 ? -28.711 24.070 -1.305 1.00 32.34 171 GLY A O 1
ATOM 1338 N N . THR A 1 172 ? -29.019 21.875 -1.018 1.00 34.66 172 THR A N 1
ATOM 1339 C CA . THR A 1 172 ? -30.322 21.995 -0.344 1.00 34.66 172 THR A CA 1
ATOM 1340 C C . THR A 1 172 ? -30.149 22.172 1.170 1.00 34.66 172 THR A C 1
ATOM 1342 O O . THR A 1 172 ? -29.625 21.272 1.825 1.00 34.66 172 THR A O 1
ATOM 1345 N N . PRO A 1 173 ? -30.607 23.289 1.769 1.00 31.27 173 PRO A N 1
ATOM 1346 C CA . PRO A 1 173 ? -30.560 23.475 3.212 1.00 31.27 173 PRO A CA 1
ATOM 1347 C C . PRO A 1 173 ? -31.731 22.731 3.862 1.00 31.27 173 PRO A C 1
ATOM 1349 O O . PRO A 1 173 ? -32.885 23.132 3.717 1.00 31.27 173 PRO A O 1
ATOM 1352 N N . ILE A 1 174 ? -31.440 21.660 4.598 1.00 32.97 174 ILE A N 1
ATOM 1353 C CA . ILE A 1 174 ? -32.401 21.046 5.520 1.00 32.97 174 ILE A CA 1
ATOM 1354 C C . ILE A 1 174 ? -32.050 21.528 6.936 1.00 32.97 174 ILE A C 1
ATOM 1356 O O . ILE A 1 174 ? -30.879 21.457 7.315 1.00 32.97 174 ILE A O 1
ATOM 1360 N N . PRO A 1 175 ? -33.013 22.014 7.741 1.00 31.36 175 PRO A N 1
ATOM 1361 C CA . PRO A 1 175 ? -32.781 22.344 9.138 1.00 31.36 175 PRO A CA 1
ATOM 1362 C C . PRO A 1 175 ? -32.828 21.052 9.958 1.00 31.36 175 PRO A C 1
ATOM 1364 O O . PRO A 1 175 ? -33.808 20.760 10.635 1.00 31.36 175 PRO A O 1
ATOM 1367 N N . ILE A 1 176 ? -31.779 20.245 9.858 1.00 34.06 176 ILE A N 1
ATOM 1368 C CA . ILE A 1 176 ? -31.487 19.219 10.854 1.00 34.06 176 ILE A CA 1
ATOM 1369 C C . ILE A 1 176 ? -30.182 19.673 11.491 1.00 34.06 176 ILE A C 1
ATOM 1371 O O . ILE A 1 176 ? -29.186 19.858 10.791 1.00 34.06 176 ILE A O 1
ATOM 1375 N N . GLU A 1 177 ? -30.198 19.902 12.802 1.00 35.44 177 GLU A N 1
ATOM 1376 C CA . GLU A 1 177 ? -28.999 20.116 13.617 1.00 35.44 177 GLU A CA 1
ATOM 1377 C C . GLU A 1 177 ? -28.169 18.820 13.627 1.00 35.44 177 GLU A C 1
ATOM 1379 O O . GLU A 1 177 ? -28.104 18.098 14.616 1.00 35.44 177 GLU A O 1
ATOM 1384 N N . VAL A 1 178 ? -27.576 18.458 12.487 1.00 40.97 178 VAL A N 1
ATOM 1385 C CA . VAL A 1 178 ? -26.615 17.363 12.413 1.00 40.97 178 VAL A CA 1
ATOM 1386 C C . VAL A 1 178 ? -25.285 17.940 12.852 1.00 40.97 178 VAL A C 1
ATOM 1388 O O . VAL A 1 178 ? -24.623 18.685 12.123 1.00 40.97 178 VAL A O 1
ATOM 1391 N N . TYR A 1 179 ? -24.912 17.617 14.082 1.00 40.69 179 TYR A N 1
ATOM 1392 C CA . TYR A 1 179 ? -23.616 17.960 14.625 1.00 40.69 179 TYR A CA 1
ATOM 1393 C C . TYR A 1 179 ? -22.526 17.262 13.810 1.00 40.69 179 TYR A C 1
ATOM 1395 O O . TYR A 1 179 ? -22.300 16.062 13.927 1.00 40.69 179 TYR A O 1
ATOM 1403 N N . THR A 1 180 ? -21.839 18.021 12.958 1.00 42.06 180 THR A N 1
ATOM 1404 C CA . THR A 1 180 ? -20.603 17.560 12.323 1.00 42.06 180 THR A CA 1
ATOM 1405 C C . THR A 1 180 ? -19.606 17.141 13.409 1.00 42.06 180 THR A C 1
ATOM 1407 O O . THR A 1 180 ? -19.644 17.723 14.487 1.00 42.06 180 THR A O 1
ATOM 1410 N N . PRO A 1 181 ? -18.682 16.185 13.210 1.00 43.12 181 PRO A N 1
ATOM 1411 C CA . PRO A 1 181 ? -17.670 15.894 14.230 1.00 43.12 181 PRO A CA 1
ATOM 1412 C C . PRO A 1 181 ? -16.834 17.124 14.592 1.00 43.12 181 PRO A C 1
ATOM 1414 O O . PRO A 1 181 ? -16.454 17.278 15.747 1.00 43.12 181 PRO A O 1
ATOM 1417 N N . HIS A 1 182 ? -16.636 18.050 13.649 1.00 40.09 182 HIS A N 1
ATOM 1418 C CA . HIS A 1 182 ? -16.109 19.378 13.950 1.00 40.09 182 HIS A CA 1
ATOM 1419 C C . HIS A 1 182 ? -17.052 20.187 14.844 1.00 40.09 182 HIS A C 1
ATOM 1421 O O . HIS A 1 182 ? -16.578 20.766 15.798 1.00 40.09 182 HIS A O 1
ATOM 1427 N N . HIS A 1 183 ? -18.366 20.155 14.630 1.00 44.12 183 HIS A N 1
ATOM 1428 C CA . HIS A 1 183 ? -19.370 20.823 15.457 1.00 44.12 183 HIS A CA 1
ATOM 1429 C C . HIS A 1 183 ? -19.523 20.179 16.846 1.00 44.12 183 HIS A C 1
ATOM 1431 O O . HIS A 1 183 ? -19.653 20.902 17.821 1.00 44.12 183 HIS A O 1
ATOM 1437 N N . VAL A 1 184 ? -19.438 18.849 16.979 1.00 48.06 184 VAL A N 1
ATOM 1438 C CA . VAL A 1 184 ? -19.390 18.144 18.274 1.00 48.06 184 VAL A CA 1
ATOM 1439 C C . VAL A 1 184 ? -18.113 18.512 19.018 1.00 48.06 184 VAL A C 1
ATOM 1441 O O . VAL A 1 184 ? -18.167 18.808 20.208 1.00 48.06 184 VAL A O 1
ATOM 1444 N N . ILE A 1 185 ? -16.971 18.538 18.323 1.00 49.81 185 ILE A N 1
ATOM 1445 C CA . ILE A 1 185 ? -15.707 19.008 18.890 1.00 49.81 185 ILE A CA 1
ATOM 1446 C C . ILE A 1 185 ? -15.810 20.490 19.246 1.00 49.81 185 ILE A C 1
ATOM 1448 O O . ILE A 1 185 ? -15.384 20.848 20.327 1.00 49.81 185 ILE A O 1
ATOM 1452 N N . ASP A 1 186 ? -16.410 21.342 18.423 1.00 55.31 186 ASP A N 1
ATOM 1453 C CA . ASP A 1 186 ? -16.548 22.780 18.668 1.00 55.31 186 ASP A CA 1
ATOM 1454 C C . ASP A 1 186 ? -17.534 23.073 19.801 1.00 55.31 186 ASP A C 1
ATOM 1456 O O . ASP A 1 186 ? -17.337 24.020 20.554 1.00 55.31 186 ASP A O 1
ATOM 1460 N N . ILE A 1 187 ? -18.566 22.248 19.982 1.00 61.12 187 ILE A N 1
ATOM 1461 C CA . ILE A 1 187 ? -19.482 22.316 21.125 1.00 61.12 187 ILE A CA 1
ATOM 1462 C C . ILE A 1 187 ? -18.795 21.808 22.372 1.00 61.12 187 ILE A C 1
ATOM 1464 O O . ILE A 1 187 ? -18.875 22.456 23.406 1.00 61.12 187 ILE A O 1
ATOM 1468 N N . TRP A 1 188 ? -18.077 20.691 22.290 1.00 66.25 188 TRP A N 1
ATOM 1469 C CA . TRP A 1 188 ? -17.299 20.178 23.408 1.00 66.25 188 TRP A CA 1
ATOM 1470 C C . TRP A 1 188 ? -16.213 21.181 23.823 1.00 66.25 188 TRP A C 1
ATOM 1472 O O . TRP A 1 188 ? -16.136 21.548 24.992 1.00 66.25 188 TRP A O 1
ATOM 1482 N N . LEU A 1 189 ? -15.452 21.721 22.871 1.00 63.38 189 LEU A N 1
ATOM 1483 C CA . LEU A 1 189 ? -14.486 22.803 23.071 1.00 63.38 189 LEU A CA 1
ATOM 1484 C C . LEU A 1 189 ? -15.172 24.091 23.544 1.00 63.38 189 LEU A C 1
ATOM 1486 O O . LEU A 1 189 ? -14.598 24.807 24.354 1.00 63.38 189 LEU A O 1
ATOM 1490 N N . GLY A 1 190 ? -16.396 24.370 23.098 1.00 71.19 190 GLY A N 1
ATOM 1491 C CA . GLY A 1 190 ? -17.219 25.494 23.551 1.00 71.19 190 GLY A CA 1
ATOM 1492 C C . GLY A 1 190 ? -17.804 25.304 24.954 1.00 71.19 190 GLY A C 1
ATOM 1493 O O . GLY A 1 190 ? -18.130 26.285 25.617 1.00 71.19 190 GLY A O 1
ATOM 1494 N N . THR A 1 191 ? -17.905 24.059 25.431 1.00 70.38 191 THR A N 1
ATOM 1495 C CA . THR A 1 191 ? -18.246 23.728 26.824 1.00 70.38 191 THR A CA 1
ATOM 1496 C C . THR A 1 191 ? -17.029 23.770 27.742 1.00 70.38 191 THR A C 1
ATOM 1498 O O . THR A 1 191 ? -17.182 23.798 28.966 1.00 70.38 191 THR A O 1
ATOM 1501 N N . LEU A 1 192 ? -15.814 23.791 27.178 1.00 72.19 192 LEU A N 1
ATOM 1502 C CA . LEU A 1 192 ? -14.621 24.047 27.964 1.00 72.19 192 LEU A CA 1
ATOM 1503 C C . LEU A 1 192 ? -14.619 25.518 28.400 1.00 72.19 192 LEU A C 1
ATOM 1505 O O . LEU A 1 192 ? -14.940 26.402 27.605 1.00 72.19 192 LEU A O 1
ATOM 1509 N N . PRO A 1 193 ? -14.234 25.800 29.654 1.00 81.19 193 PRO A N 1
ATOM 1510 C CA . PRO A 1 193 ? -14.057 27.164 30.111 1.00 81.19 193 PRO A CA 1
ATOM 1511 C C . PRO A 1 193 ? -13.176 27.979 29.160 1.00 81.19 193 PRO A C 1
ATOM 1513 O O . PRO A 1 193 ? -12.070 27.569 28.805 1.00 81.19 193 PRO A O 1
ATOM 1516 N N . SER A 1 194 ? -13.667 29.151 28.760 1.00 81.81 194 SER A N 1
ATOM 1517 C CA . SER A 1 194 ? -12.994 30.038 27.806 1.00 81.81 194 SER A CA 1
ATOM 1518 C C . SER A 1 194 ? -11.663 30.591 28.328 1.00 81.81 194 SER A C 1
ATOM 1520 O O . SER A 1 194 ? -10.840 31.054 27.535 1.00 81.81 194 SER A O 1
ATOM 1522 N N . HIS A 1 195 ? -11.428 30.538 29.645 1.00 78.50 195 HIS A N 1
ATOM 1523 C CA . HIS A 1 195 ? -10.179 30.976 30.256 1.00 78.50 195 HIS A CA 1
ATOM 1524 C C . HIS A 1 195 ? -9.484 29.838 31.034 1.00 78.50 195 HIS A C 1
ATOM 1526 O O . HIS A 1 195 ? -10.106 29.218 31.896 1.00 78.50 195 HIS A O 1
ATOM 1532 N N . PRO A 1 196 ? -8.166 29.597 30.849 1.00 72.12 196 PRO A N 1
ATOM 1533 C CA . PRO A 1 196 ? -7.458 28.484 31.493 1.00 72.12 196 PRO A CA 1
ATOM 1534 C C . PRO A 1 196 ? -7.508 28.456 33.029 1.00 72.12 196 PRO A C 1
ATOM 1536 O O . PRO A 1 196 ? -7.295 27.411 33.635 1.00 72.12 196 PRO A O 1
ATOM 1539 N N . SER A 1 197 ? -7.765 29.602 33.666 1.00 77.62 197 SER A N 1
ATOM 1540 C CA . SER A 1 197 ? -7.905 29.726 35.125 1.00 77.62 197 SER A CA 1
ATOM 1541 C C . SER A 1 197 ? -9.260 29.263 35.664 1.00 77.62 197 SER A C 1
ATOM 1543 O O . SER A 1 197 ? -9.403 29.106 36.872 1.00 77.62 197 SER A O 1
ATOM 1545 N N . GLU A 1 198 ? -10.259 29.109 34.795 1.00 77.81 198 GLU A N 1
ATOM 1546 C CA . GLU A 1 198 ? -11.592 28.602 35.139 1.00 77.81 198 GLU A CA 1
ATOM 1547 C C . GLU A 1 198 ? -11.622 27.071 35.147 1.00 77.81 198 GLU A C 1
ATOM 1549 O O . GLU A 1 198 ? -12.496 26.465 35.769 1.00 77.81 198 GLU A O 1
ATOM 1554 N N . HIS A 1 199 ? -10.634 26.425 34.518 1.00 71.44 199 HIS A N 1
ATOM 1555 C CA . HIS A 1 199 ? -10.395 25.016 34.768 1.00 71.44 199 HIS A CA 1
ATOM 1556 C C . HIS A 1 199 ? -9.998 24.857 36.228 1.00 71.44 199 HIS A C 1
ATOM 1558 O O . HIS A 1 199 ? -8.963 25.362 36.668 1.00 71.44 199 HIS A O 1
ATOM 1564 N N . THR A 1 200 ? -10.807 24.114 36.982 1.00 68.56 200 THR A N 1
ATOM 1565 C CA . THR A 1 200 ? -10.374 23.632 38.286 1.00 68.56 200 THR A CA 1
ATOM 1566 C C . THR A 1 200 ? -9.098 22.832 38.033 1.00 68.56 200 THR A C 1
ATOM 1568 O O . THR A 1 200 ? -9.157 21.858 37.276 1.00 68.56 200 THR A O 1
ATOM 1571 N N . PRO A 1 201 ? -7.933 23.237 38.570 1.00 61.84 201 PRO A N 1
ATOM 1572 C CA . PRO A 1 201 ? -6.713 22.491 38.341 1.00 61.84 201 PRO A CA 1
ATOM 1573 C C . PRO A 1 201 ? -6.954 21.089 38.883 1.00 61.84 201 PRO A C 1
ATOM 1575 O O . PRO A 1 201 ? -7.128 20.900 40.088 1.00 61.84 201 PRO A O 1
ATOM 1578 N N . LEU A 1 202 ? -7.035 20.110 37.981 1.00 54.94 202 LEU A N 1
ATOM 1579 C CA . LEU A 1 202 ? -7.130 18.714 38.364 1.00 54.94 202 LEU A CA 1
ATOM 1580 C C . LEU A 1 202 ? -5.879 18.418 39.189 1.00 54.94 202 LEU A C 1
ATOM 1582 O O . LEU A 1 202 ? -4.771 18.320 38.665 1.00 54.94 202 LEU A O 1
ATOM 1586 N N . SER A 1 203 ? -6.068 18.307 40.505 1.00 65.56 203 SER A N 1
ATOM 1587 C CA . SER A 1 203 ? -5.005 17.994 41.466 1.00 65.56 203 SER A CA 1
ATOM 1588 C C . SER A 1 203 ? -4.329 16.655 41.155 1.00 65.56 203 SER A C 1
ATOM 1590 O O . SER A 1 203 ? -3.263 16.363 41.696 1.00 65.56 203 SER A O 1
ATOM 1592 N N . VAL A 1 204 ? -4.952 15.826 40.316 1.00 57.25 204 VAL A N 1
ATOM 1593 C CA . VAL A 1 204 ? -4.487 14.498 39.948 1.00 57.25 204 VAL A CA 1
ATOM 1594 C C . VAL A 1 204 ? -4.467 14.403 38.431 1.00 57.25 204 VAL A C 1
ATOM 1596 O O . VAL A 1 204 ? -5.461 14.674 37.760 1.00 57.25 204 VAL A O 1
ATOM 1599 N N . ARG A 1 205 ? -3.316 14.008 37.884 1.00 66.06 205 ARG A N 1
ATOM 1600 C CA . ARG A 1 205 ? -3.175 13.730 36.453 1.00 66.06 205 ARG A CA 1
ATOM 1601 C C . ARG A 1 205 ? -4.162 12.614 36.080 1.00 66.06 205 ARG A C 1
ATOM 1603 O O . ARG A 1 205 ? -4.147 11.592 36.769 1.00 66.06 205 ARG A O 1
ATOM 1610 N N . PRO A 1 206 ? -4.990 12.767 35.032 1.00 69.56 206 PRO A N 1
ATOM 1611 C CA . PRO A 1 206 ? -5.918 11.717 34.634 1.00 69.56 206 PRO A CA 1
ATOM 1612 C C . PRO A 1 206 ? -5.145 10.422 34.362 1.00 69.56 206 PRO A C 1
ATOM 1614 O O . PRO A 1 206 ? -4.143 10.414 33.641 1.00 69.56 206 PRO A O 1
ATOM 1617 N N . VAL A 1 207 ? -5.578 9.332 34.994 1.00 78.69 207 VAL A N 1
ATOM 1618 C CA . VAL A 1 207 ? -5.027 7.999 34.753 1.00 78.69 207 VAL A CA 1
ATOM 1619 C C . VAL A 1 207 ? -5.835 7.387 33.619 1.00 78.69 207 VAL A C 1
ATOM 1621 O O . VAL A 1 207 ? -7.022 7.123 33.780 1.00 78.69 207 VAL A O 1
ATOM 1624 N N . HIS A 1 208 ? -5.203 7.184 32.465 1.00 85.06 208 HIS A N 1
ATOM 1625 C CA . HIS A 1 208 ? -5.856 6.544 31.324 1.00 85.06 208 HIS A CA 1
ATOM 1626 C C . HIS A 1 208 ? -6.241 5.099 31.673 1.00 85.06 208 HIS A C 1
ATOM 1628 O O . HIS A 1 208 ? -5.387 4.316 32.105 1.00 85.06 208 HIS A O 1
ATOM 1634 N N . GLY A 1 209 ? -7.524 4.767 31.507 1.00 86.81 209 GLY A N 1
ATOM 1635 C CA . GLY A 1 209 ? -8.045 3.409 31.660 1.00 86.81 209 GLY A CA 1
ATOM 1636 C C . GLY A 1 209 ? -7.746 2.518 30.444 1.00 86.81 209 GLY A C 1
ATOM 1637 O O . GLY A 1 209 ? -7.207 3.007 29.450 1.00 86.81 209 GLY A O 1
ATOM 1638 N N . PRO A 1 210 ? -8.096 1.220 30.502 1.00 87.69 210 PRO A N 1
ATOM 1639 C CA . PRO A 1 210 ? -7.890 0.273 29.402 1.00 87.69 210 PRO A CA 1
ATOM 1640 C C . PRO A 1 210 ? -8.510 0.709 28.067 1.00 87.69 210 PRO A C 1
ATOM 1642 O O . PRO A 1 210 ? -7.834 0.613 27.049 1.00 87.69 210 PRO A O 1
ATOM 1645 N N . ALA A 1 211 ? -9.736 1.248 28.083 1.00 83.38 211 ALA A N 1
ATOM 1646 C CA . ALA A 1 211 ? -10.456 1.683 26.879 1.00 83.38 211 ALA A CA 1
ATOM 1647 C C . ALA A 1 211 ? -9.648 2.689 26.042 1.00 83.38 211 ALA A C 1
ATOM 1649 O O . ALA A 1 211 ? -9.419 2.467 24.862 1.00 83.38 211 ALA A O 1
ATOM 1650 N N . VAL A 1 212 ? -9.077 3.712 26.689 1.00 85.12 212 VAL A N 1
ATOM 1651 C CA . VAL A 1 212 ? -8.256 4.734 26.013 1.00 85.12 212 VAL A CA 1
ATOM 1652 C C . VAL A 1 212 ? -7.038 4.127 25.309 1.00 85.12 212 VAL A C 1
ATOM 1654 O O . VAL A 1 212 ? -6.635 4.591 24.246 1.00 85.12 212 VAL A O 1
ATOM 1657 N N . TYR A 1 213 ? -6.413 3.101 25.897 1.00 90.88 213 TYR A N 1
ATOM 1658 C CA . TYR A 1 213 ? -5.275 2.451 25.247 1.00 90.88 213 TYR A CA 1
ATOM 1659 C C . TYR A 1 213 ? -5.702 1.578 24.072 1.00 90.88 213 TYR A C 1
ATOM 1661 O O . TYR A 1 213 ? -4.961 1.539 23.095 1.00 90.88 213 TYR A O 1
ATOM 1669 N N . HIS A 1 214 ? -6.855 0.912 24.148 1.00 90.56 214 HIS A N 1
ATOM 1670 C CA . HIS A 1 214 ? -7.422 0.197 23.002 1.00 90.56 214 HIS A CA 1
ATOM 1671 C C . HIS A 1 214 ? -7.734 1.154 21.859 1.00 90.56 214 HIS A C 1
ATOM 1673 O O . HIS A 1 214 ? -7.251 0.922 20.760 1.00 90.56 214 HIS A O 1
ATOM 1679 N N . ASP A 1 215 ? -8.369 2.295 22.137 1.00 86.00 215 ASP A N 1
ATOM 1680 C CA . ASP A 1 215 ? -8.634 3.320 21.118 1.00 86.00 215 ASP A CA 1
ATOM 1681 C C . ASP A 1 215 ? -7.349 3.789 20.421 1.00 86.00 215 ASP A C 1
ATOM 1683 O O . ASP A 1 215 ? -7.295 3.940 19.198 1.00 86.00 215 ASP A O 1
ATOM 1687 N N . TRP A 1 216 ? -6.272 4.006 21.186 1.00 90.25 216 TRP A N 1
ATOM 1688 C CA . TRP A 1 216 ? -4.979 4.351 20.598 1.00 90.25 216 TRP A CA 1
ATOM 1689 C C . TRP A 1 216 ? -4.381 3.208 19.782 1.00 90.25 216 TRP A C 1
ATOM 1691 O O . TRP A 1 216 ? -3.819 3.470 18.720 1.00 90.25 216 TRP A O 1
ATOM 1701 N N . LEU A 1 217 ? -4.453 1.966 20.262 1.00 93.62 217 LEU A N 1
ATOM 1702 C CA . LEU A 1 217 ? -3.938 0.803 19.538 1.00 93.62 217 LEU A CA 1
ATOM 1703 C C . LEU A 1 217 ? -4.709 0.572 18.231 1.00 93.62 217 LEU A C 1
ATOM 1705 O O . LEU A 1 217 ? -4.061 0.372 17.206 1.00 93.62 217 LEU A O 1
ATOM 1709 N N . ASP A 1 218 ? -6.034 0.714 18.238 1.00 88.50 218 ASP A N 1
ATOM 1710 C CA . ASP A 1 218 ? -6.890 0.659 17.048 1.00 88.50 218 ASP A CA 1
ATOM 1711 C C . ASP A 1 218 ? -6.499 1.752 16.042 1.00 88.50 218 ASP A C 1
ATOM 1713 O O . ASP A 1 218 ? -6.300 1.483 14.854 1.00 88.50 218 ASP A O 1
ATOM 1717 N N . TRP A 1 219 ? -6.282 2.984 16.520 1.00 90.00 219 TRP A N 1
ATOM 1718 C CA . TRP A 1 219 ? -5.789 4.075 15.676 1.00 90.00 219 TRP A CA 1
ATOM 1719 C C . TRP A 1 219 ? -4.413 3.774 15.061 1.00 90.00 219 TRP A C 1
ATOM 1721 O O . TRP A 1 219 ? -4.166 4.075 13.890 1.00 90.00 219 TRP A O 1
ATOM 1731 N N . TYR A 1 220 ? -3.496 3.169 15.822 1.00 93.44 220 TYR A N 1
ATOM 1732 C CA . TYR A 1 220 ? -2.199 2.752 15.288 1.00 93.44 220 TYR A CA 1
ATOM 1733 C C . TYR A 1 220 ? -2.309 1.585 14.306 1.00 93.44 220 TYR A C 1
ATOM 1735 O O . TYR A 1 220 ? -1.511 1.533 13.368 1.00 93.44 220 TYR A O 1
ATOM 1743 N N . GLU A 1 221 ? -3.268 0.674 14.485 1.00 94.25 221 GLU A N 1
ATOM 1744 C CA . GLU A 1 221 ? -3.534 -0.397 13.524 1.00 94.25 221 GLU A CA 1
ATOM 1745 C C . GLU A 1 221 ? -3.953 0.198 12.178 1.00 94.25 221 GLU A C 1
ATOM 1747 O O . GLU A 1 221 ? -3.352 -0.118 11.147 1.00 94.25 221 GLU A O 1
ATOM 1752 N N . ASP A 1 222 ? -4.923 1.116 12.192 1.00 88.00 222 ASP A N 1
ATOM 1753 C CA . ASP A 1 222 ? -5.388 1.815 10.993 1.00 88.00 222 ASP A CA 1
ATOM 1754 C C . ASP A 1 222 ? -4.254 2.605 10.324 1.00 88.00 222 ASP A C 1
ATOM 1756 O O . ASP A 1 222 ? -3.987 2.466 9.125 1.00 88.00 222 ASP A O 1
ATOM 1760 N N . ARG A 1 223 ? -3.470 3.339 11.121 1.00 91.31 223 ARG A N 1
ATOM 1761 C CA . ARG A 1 223 ? -2.288 4.053 10.629 1.00 91.31 223 ARG A CA 1
ATOM 1762 C C . ARG A 1 223 ? -1.253 3.115 10.003 1.00 91.31 223 ARG A C 1
ATOM 1764 O O . ARG A 1 223 ? -0.672 3.445 8.968 1.00 91.31 223 ARG A O 1
ATOM 1771 N N . GLY A 1 224 ? -1.012 1.955 10.611 1.00 93.38 224 GLY A N 1
ATOM 1772 C CA . GLY A 1 224 ? -0.137 0.920 10.067 1.00 93.38 224 GLY A CA 1
ATOM 1773 C C . GLY A 1 224 ? -0.638 0.415 8.714 1.00 93.38 224 GLY A C 1
ATOM 1774 O O . GLY A 1 224 ? 0.126 0.364 7.749 1.00 93.38 224 GLY A O 1
ATOM 1775 N N . ARG A 1 225 ? -1.940 0.135 8.596 1.00 90.12 225 ARG A N 1
ATOM 1776 C CA . ARG A 1 225 ? -2.565 -0.248 7.320 1.00 90.12 225 ARG A CA 1
ATOM 1777 C C . ARG A 1 225 ? -2.402 0.842 6.267 1.00 90.12 225 ARG A C 1
ATOM 1779 O O . ARG A 1 225 ? -2.028 0.521 5.141 1.00 90.12 225 ARG A O 1
ATOM 1786 N N . HIS A 1 226 ? -2.584 2.113 6.626 1.00 90.31 226 HIS A N 1
ATOM 1787 C CA . HIS A 1 226 ? -2.348 3.232 5.715 1.00 90.31 226 HIS A CA 1
ATOM 1788 C C . HIS A 1 226 ? -0.898 3.280 5.206 1.00 90.31 226 HIS A C 1
ATOM 1790 O O . HIS A 1 226 ? -0.668 3.516 4.022 1.00 90.31 226 HIS A O 1
ATOM 1796 N N . PHE A 1 227 ? 0.095 2.967 6.044 1.00 95.38 227 PHE A N 1
ATOM 1797 C CA . PHE A 1 227 ? 1.482 2.857 5.576 1.00 95.38 227 PHE A CA 1
ATOM 1798 C C . PHE A 1 227 ? 1.662 1.736 4.544 1.00 95.38 227 PHE A C 1
ATOM 1800 O O . PHE A 1 227 ? 2.383 1.931 3.568 1.00 95.38 227 PHE A O 1
ATOM 1807 N N . LEU A 1 228 ? 0.990 0.591 4.703 1.00 93.94 228 LEU A N 1
ATOM 1808 C CA . LEU A 1 228 ? 1.019 -0.482 3.698 1.00 93.94 228 LEU A CA 1
ATOM 1809 C C . LEU A 1 228 ? 0.317 -0.074 2.393 1.00 93.94 228 LEU A C 1
ATOM 1811 O O . LEU A 1 228 ? 0.793 -0.441 1.319 1.00 93.94 228 LEU A O 1
ATOM 1815 N N . LEU A 1 229 ? -0.772 0.705 2.469 1.00 89.62 229 LEU A N 1
ATOM 1816 C CA . LEU A 1 229 ? -1.422 1.300 1.290 1.00 89.62 229 LEU A CA 1
ATOM 1817 C C . LEU A 1 229 ? -0.452 2.187 0.509 1.00 89.62 229 LEU A C 1
ATOM 1819 O O . LEU A 1 229 ? -0.347 2.070 -0.711 1.00 89.62 229 LEU A O 1
ATOM 1823 N N . GLU A 1 230 ? 0.277 3.048 1.214 1.00 94.25 230 GLU A N 1
ATOM 1824 C CA . GLU A 1 230 ? 1.263 3.928 0.593 1.00 94.25 230 GLU A CA 1
ATOM 1825 C C . GLU A 1 230 ? 2.444 3.136 0.013 1.00 94.25 230 GLU A C 1
ATOM 1827 O O . GLU A 1 230 ? 2.873 3.424 -1.102 1.00 94.25 230 GLU A O 1
ATOM 1832 N N . LEU A 1 231 ? 2.927 2.080 0.682 1.00 95.75 231 LEU A N 1
ATOM 1833 C CA . LEU A 1 231 ? 3.951 1.199 0.100 1.00 95.75 231 LEU A CA 1
ATOM 1834 C C . LEU A 1 231 ? 3.483 0.521 -1.198 1.00 95.75 231 LEU A C 1
ATOM 1836 O O . LEU A 1 231 ? 4.278 0.412 -2.132 1.00 95.75 231 LEU A O 1
ATOM 1840 N N . ASP A 1 232 ? 2.220 0.093 -1.287 1.00 92.44 232 ASP A N 1
ATOM 1841 C CA . ASP A 1 232 ? 1.642 -0.453 -2.526 1.00 92.44 232 ASP A CA 1
ATOM 1842 C C . ASP A 1 232 ? 1.636 0.572 -3.658 1.00 92.44 232 ASP A C 1
ATOM 1844 O O . ASP A 1 232 ? 2.036 0.263 -4.782 1.00 92.44 232 ASP A O 1
ATOM 1848 N N . LYS A 1 233 ? 1.228 1.806 -3.354 1.00 92.69 233 LYS A N 1
ATOM 1849 C CA . LYS A 1 233 ? 1.239 2.916 -4.308 1.00 92.69 233 LYS A CA 1
ATOM 1850 C C . LYS A 1 233 ? 2.660 3.228 -4.784 1.00 92.69 233 LYS A C 1
ATOM 1852 O O . LYS A 1 233 ? 2.886 3.395 -5.981 1.00 92.69 233 LYS A O 1
ATOM 1857 N N . TYR A 1 234 ? 3.631 3.247 -3.872 1.00 96.06 234 TYR A N 1
ATOM 1858 C CA . TYR A 1 234 ? 5.039 3.454 -4.208 1.00 96.06 234 TYR A CA 1
ATOM 1859 C C . TYR A 1 234 ? 5.618 2.314 -5.049 1.00 96.06 234 TYR A C 1
ATOM 1861 O O . TYR A 1 234 ? 6.362 2.567 -5.993 1.00 96.06 234 TYR A O 1
ATOM 1869 N N . GLU A 1 235 ? 5.253 1.065 -4.772 1.00 94.75 235 GLU A N 1
ATOM 1870 C CA . GLU A 1 235 ? 5.630 -0.080 -5.608 1.00 94.75 235 GLU A CA 1
ATOM 1871 C C . GLU A 1 235 ? 5.038 0.029 -7.021 1.00 94.75 235 GLU A C 1
ATOM 1873 O O . GLU A 1 235 ? 5.741 -0.171 -8.013 1.00 94.75 235 GLU A O 1
ATOM 1878 N N . GLN A 1 236 ? 3.766 0.415 -7.138 1.00 92.69 236 GLN A N 1
ATOM 1879 C CA . GLN A 1 236 ? 3.124 0.652 -8.431 1.00 92.69 236 GLN A CA 1
ATOM 1880 C C . GLN A 1 236 ? 3.821 1.775 -9.214 1.00 92.69 236 GLN A C 1
ATOM 1882 O O . GLN A 1 236 ? 4.106 1.626 -10.408 1.00 92.69 236 GLN A O 1
ATOM 1887 N N . GLN A 1 237 ? 4.145 2.887 -8.549 1.00 95.62 237 GLN A N 1
ATOM 1888 C CA . GLN A 1 237 ? 4.892 3.986 -9.157 1.00 95.62 237 GLN A CA 1
ATOM 1889 C C . GLN A 1 237 ? 6.288 3.521 -9.597 1.00 95.62 237 GLN A C 1
ATOM 1891 O O . GLN A 1 237 ? 6.675 3.755 -10.741 1.00 95.62 237 GLN A O 1
ATOM 1896 N N . HIS A 1 238 ? 7.015 2.790 -8.746 1.00 96.31 238 HIS A N 1
ATOM 1897 C CA . HIS A 1 238 ? 8.319 2.210 -9.074 1.00 96.31 238 HIS A CA 1
ATOM 1898 C C . HIS A 1 238 ? 8.266 1.339 -10.337 1.00 96.31 238 HIS A C 1
ATOM 1900 O O . HIS A 1 238 ? 9.108 1.486 -11.228 1.00 96.31 238 HIS A O 1
ATOM 1906 N N . ARG A 1 239 ? 7.252 0.475 -10.453 1.00 95.44 239 ARG A N 1
ATOM 1907 C CA . ARG A 1 239 ? 7.032 -0.370 -11.635 1.00 95.44 239 ARG A CA 1
ATOM 1908 C C . ARG A 1 239 ? 6.696 0.443 -12.875 1.00 95.44 239 ARG A C 1
ATOM 1910 O O . ARG A 1 239 ? 7.192 0.144 -13.956 1.00 95.44 239 ARG A O 1
ATOM 1917 N N . THR A 1 240 ? 5.912 1.504 -12.722 1.00 94.75 240 THR A N 1
ATOM 1918 C CA . THR A 1 240 ? 5.568 2.402 -13.833 1.00 94.75 240 THR A CA 1
ATOM 1919 C C . THR A 1 240 ? 6.819 3.096 -14.369 1.00 94.75 240 THR A C 1
ATOM 1921 O O . THR A 1 240 ? 7.044 3.133 -15.579 1.00 94.75 240 THR A O 1
ATOM 1924 N N . ILE A 1 241 ? 7.682 3.584 -13.473 1.00 96.19 241 ILE A N 1
ATOM 1925 C CA . ILE A 1 241 ? 8.978 4.169 -13.833 1.00 96.19 241 ILE A CA 1
ATOM 1926 C C . ILE A 1 241 ? 9.876 3.114 -14.498 1.00 96.19 241 ILE A C 1
ATOM 1928 O O . ILE A 1 241 ? 10.494 3.400 -15.523 1.00 96.19 241 ILE A O 1
ATOM 1932 N N . GLY A 1 242 ? 9.912 1.887 -13.971 1.00 96.06 242 GLY A N 1
ATOM 1933 C CA . GLY A 1 242 ? 10.686 0.786 -14.549 1.00 96.06 242 GLY A CA 1
ATOM 1934 C C . GLY A 1 242 ? 10.241 0.410 -15.960 1.00 96.06 242 GLY A C 1
ATOM 1935 O O . GLY A 1 242 ? 11.079 0.224 -16.840 1.00 96.06 242 GLY A O 1
ATOM 1936 N N . LEU A 1 243 ? 8.933 0.399 -16.229 1.00 94.12 243 LEU A N 1
ATOM 1937 C CA . LEU A 1 243 ? 8.406 0.163 -17.573 1.00 94.12 243 LEU A CA 1
ATOM 1938 C C . LEU A 1 243 ? 8.829 1.278 -18.545 1.00 94.12 243 LEU A C 1
ATOM 1940 O O . LEU A 1 243 ? 9.309 0.984 -19.641 1.00 94.12 243 LEU A O 1
ATOM 1944 N N . LYS A 1 244 ? 8.744 2.551 -18.121 1.00 93.75 244 LYS A N 1
ATOM 1945 C CA . LYS A 1 244 ? 9.265 3.695 -18.896 1.00 93.75 244 LYS A CA 1
ATOM 1946 C C . LYS A 1 244 ? 10.767 3.549 -19.168 1.00 93.75 244 LYS A C 1
ATOM 1948 O O . LYS A 1 244 ? 11.212 3.795 -20.287 1.00 93.75 244 LYS A O 1
ATOM 1953 N N . TYR A 1 245 ? 11.542 3.116 -18.172 1.00 95.25 245 TYR A N 1
ATOM 1954 C CA . TYR A 1 245 ? 12.977 2.874 -18.311 1.00 95.25 245 TYR A CA 1
ATOM 1955 C C . TYR A 1 245 ? 13.277 1.760 -19.320 1.00 95.25 245 TYR A C 1
ATOM 1957 O O . TYR A 1 245 ? 14.102 1.950 -20.209 1.00 95.25 245 TYR A O 1
ATOM 1965 N N . HIS A 1 246 ? 12.590 0.621 -19.244 1.00 94.12 246 HIS A N 1
ATOM 1966 C CA . HIS A 1 246 ? 12.810 -0.486 -20.176 1.00 94.12 246 HIS A CA 1
ATOM 1967 C C . HIS A 1 246 ? 12.367 -0.171 -21.603 1.00 94.12 246 HIS A C 1
ATOM 1969 O O . HIS A 1 246 ? 12.974 -0.682 -22.543 1.00 94.12 246 HIS A O 1
ATOM 1975 N N . ALA A 1 247 ? 11.381 0.710 -21.782 1.00 91.25 247 ALA A N 1
ATOM 1976 C CA . ALA A 1 247 ? 11.015 1.216 -23.098 1.00 91.25 247 ALA A CA 1
ATOM 1977 C C . ALA A 1 247 ? 12.147 2.034 -23.753 1.00 91.25 247 ALA A C 1
ATOM 1979 O O . ALA A 1 247 ? 12.107 2.265 -24.963 1.00 91.25 247 ALA A O 1
ATOM 1980 N N . LEU A 1 248 ? 13.166 2.483 -23.008 1.00 89.44 248 LEU A N 1
ATOM 1981 C CA . LEU A 1 248 ? 14.345 3.118 -23.592 1.00 89.44 248 LEU A CA 1
ATOM 1982 C C . LEU A 1 248 ? 15.172 2.100 -24.404 1.00 89.44 248 LEU A C 1
ATOM 1984 O O . LEU A 1 248 ? 15.433 0.991 -23.919 1.00 89.44 248 LEU A O 1
ATOM 1988 N N . PRO A 1 249 ? 15.658 2.486 -25.603 1.00 88.25 249 PRO A N 1
ATOM 1989 C CA . PRO A 1 249 ? 16.598 1.685 -26.380 1.00 88.25 249 PRO A CA 1
ATOM 1990 C C . PRO A 1 249 ? 17.762 1.183 -25.524 1.00 88.25 249 PRO A C 1
ATOM 1992 O O . PRO A 1 249 ? 18.312 1.929 -24.710 1.00 88.25 249 PRO A O 1
ATOM 1995 N N . TYR A 1 250 ? 18.141 -0.081 -25.715 1.00 88.44 250 TYR A N 1
ATOM 1996 C CA . TYR A 1 250 ? 19.211 -0.728 -24.949 1.00 88.44 250 TYR A CA 1
ATOM 1997 C C . TYR A 1 250 ? 20.528 0.057 -25.056 1.00 88.44 250 TYR A C 1
ATOM 1999 O O . TYR A 1 250 ? 21.251 0.238 -24.081 1.00 88.44 250 TYR A O 1
ATOM 2007 N N . GLU A 1 251 ? 20.798 0.629 -26.224 1.00 85.31 251 GLU A N 1
ATOM 2008 C CA . GLU A 1 251 ? 21.970 1.451 -26.494 1.00 85.31 251 GLU A CA 1
ATOM 2009 C C . GLU A 1 251 ? 21.984 2.718 -25.630 1.00 85.31 251 GLU A C 1
ATOM 2011 O O . GLU A 1 251 ? 23.044 3.117 -25.166 1.00 85.31 251 GLU A O 1
ATOM 2016 N N . LEU A 1 252 ? 20.833 3.333 -25.338 1.00 84.69 252 LEU A N 1
ATOM 2017 C CA . LEU A 1 252 ? 20.771 4.499 -24.444 1.00 84.69 252 LEU A CA 1
ATOM 2018 C C . LEU A 1 252 ? 20.959 4.124 -22.967 1.00 84.69 252 LEU A C 1
ATOM 2020 O O . LEU A 1 252 ? 21.364 4.974 -22.174 1.00 84.69 252 LEU A O 1
ATOM 2024 N N . ARG A 1 253 ? 20.680 2.866 -22.602 1.00 89.38 253 ARG A N 1
ATOM 2025 C CA . ARG A 1 253 ? 20.861 2.327 -21.245 1.00 89.38 253 ARG A CA 1
ATOM 2026 C C . ARG A 1 253 ? 22.269 1.798 -20.976 1.00 89.38 253 ARG A C 1
ATOM 2028 O O . ARG A 1 253 ? 22.631 1.664 -19.816 1.00 89.38 253 ARG A O 1
ATOM 2035 N N . HIS A 1 254 ? 23.067 1.510 -22.006 1.00 85.12 254 HIS A N 1
ATOM 2036 C CA . HIS A 1 254 ? 24.390 0.892 -21.823 1.00 85.12 254 HIS A CA 1
ATOM 2037 C C . HIS A 1 254 ? 25.530 1.519 -22.624 1.00 85.12 254 HIS A C 1
ATOM 2039 O O . HIS A 1 254 ? 26.691 1.289 -22.289 1.00 85.12 254 HIS A O 1
ATOM 2045 N N . ALA A 1 255 ? 25.256 2.301 -23.668 1.00 75.50 255 ALA A N 1
ATOM 2046 C CA . ALA A 1 255 ? 26.311 2.973 -24.411 1.00 75.50 255 ALA A CA 1
ATOM 2047 C C . ALA A 1 255 ? 26.586 4.361 -23.806 1.00 75.50 255 ALA A C 1
ATOM 2049 O O . ALA A 1 255 ? 25.650 5.112 -23.518 1.00 75.50 255 ALA A O 1
ATOM 2050 N N . PRO A 1 256 ? 27.861 4.770 -23.676 1.00 61.44 256 PRO A N 1
ATOM 2051 C CA . PRO A 1 256 ? 28.211 6.160 -23.429 1.00 61.44 256 PRO A CA 1
ATOM 2052 C C . PRO A 1 256 ? 27.850 6.957 -24.688 1.00 61.44 256 PRO A C 1
ATOM 2054 O O . PRO A 1 256 ? 28.660 7.104 -25.598 1.00 61.44 256 PRO A O 1
ATOM 2057 N N . ALA A 1 257 ? 26.600 7.408 -24.797 1.00 55.78 257 ALA A N 1
ATOM 2058 C CA . ALA A 1 257 ? 26.102 8.101 -25.979 1.00 55.78 257 ALA A CA 1
ATOM 2059 C C . ALA A 1 257 ? 26.977 9.333 -26.276 1.00 55.78 257 ALA A C 1
ATOM 2061 O O . ALA A 1 257 ? 26.931 10.333 -25.563 1.00 55.78 257 ALA A O 1
ATOM 2062 N N . HIS A 1 258 ? 27.817 9.229 -27.309 1.00 51.69 258 HIS A N 1
ATOM 2063 C CA . HIS A 1 258 ? 28.794 10.251 -27.704 1.00 51.69 258 HIS A CA 1
ATOM 2064 C C . HIS A 1 258 ? 28.422 10.990 -28.986 1.00 51.69 258 HIS A C 1
ATOM 2066 O O . HIS A 1 258 ? 29.213 11.801 -29.454 1.00 51.69 258 HIS A O 1
ATOM 2072 N N . ARG A 1 259 ? 27.263 10.715 -29.595 1.00 51.16 259 ARG A N 1
ATOM 2073 C CA . ARG A 1 259 ? 27.085 11.148 -30.983 1.00 51.16 259 ARG A CA 1
ATOM 2074 C C . ARG A 1 259 ? 26.681 12.609 -31.174 1.00 51.16 259 ARG A C 1
ATOM 2076 O O . ARG A 1 259 ? 27.238 13.187 -32.087 1.00 51.16 259 ARG A O 1
ATOM 2083 N N . ASP A 1 260 ? 25.893 13.251 -30.299 1.00 54.84 260 ASP A N 1
ATOM 2084 C CA . ASP A 1 260 ? 25.406 14.621 -30.594 1.00 54.84 260 ASP A CA 1
ATOM 2085 C C . ASP A 1 260 ? 25.135 15.527 -29.360 1.00 54.84 260 ASP A C 1
ATOM 2087 O O . ASP A 1 260 ? 24.095 16.169 -29.252 1.00 54.84 260 ASP A O 1
ATOM 2091 N N . GLY A 1 261 ? 26.079 15.634 -28.413 1.00 54.38 261 GLY A N 1
ATOM 2092 C CA . GLY A 1 261 ? 26.223 16.893 -27.646 1.00 54.38 261 GLY A CA 1
ATOM 2093 C C . GLY A 1 261 ? 25.704 16.993 -26.202 1.00 54.38 261 GLY A C 1
ATOM 2094 O O . GLY A 1 261 ? 25.895 18.035 -25.582 1.00 54.38 261 GLY A O 1
ATOM 2095 N N . ALA A 1 262 ? 25.155 15.944 -25.587 1.00 60.44 262 ALA A N 1
ATOM 2096 C CA . ALA A 1 262 ? 25.056 15.892 -24.121 1.00 60.44 262 ALA A CA 1
ATOM 2097 C C . ALA A 1 262 ? 25.102 14.445 -23.629 1.00 60.44 262 ALA A C 1
ATOM 2099 O O . ALA A 1 262 ? 24.090 13.740 -23.646 1.00 60.44 262 ALA A O 1
ATOM 2100 N N . ALA A 1 263 ? 26.274 14.000 -23.168 1.00 69.44 263 ALA A N 1
ATOM 2101 C CA . ALA A 1 263 ? 26.412 12.694 -22.535 1.00 69.44 263 ALA A CA 1
ATOM 2102 C C . ALA A 1 263 ? 25.415 12.581 -21.365 1.00 69.44 263 ALA A C 1
ATOM 2104 O O . ALA A 1 263 ? 25.261 13.506 -20.561 1.00 69.44 263 ALA A O 1
ATOM 2105 N N . ILE A 1 264 ? 24.686 11.466 -21.282 1.00 79.38 264 ILE A N 1
ATOM 2106 C CA . ILE A 1 264 ? 23.983 11.118 -20.044 1.00 79.38 264 ILE A CA 1
ATOM 2107 C C . ILE A 1 264 ? 25.076 10.784 -19.030 1.00 79.38 264 ILE A C 1
ATOM 2109 O O . ILE A 1 264 ? 26.042 10.102 -19.369 1.00 79.38 264 ILE A O 1
ATOM 2113 N N . ASN A 1 265 ? 24.954 11.292 -17.804 1.00 85.31 265 ASN A N 1
ATOM 2114 C CA . ASN A 1 265 ? 25.932 10.999 -16.765 1.00 85.31 265 ASN A CA 1
ATOM 2115 C C . ASN A 1 265 ? 26.012 9.467 -16.572 1.00 85.31 265 ASN A C 1
ATOM 2117 O O . ASN A 1 265 ? 25.002 8.870 -16.191 1.00 85.31 265 ASN A O 1
ATOM 2121 N N . PRO A 1 266 ? 27.175 8.825 -16.799 1.00 86.81 266 PRO A N 1
ATOM 2122 C CA . PRO A 1 266 ? 27.300 7.368 -16.723 1.00 86.81 266 PRO A CA 1
ATOM 2123 C C . PRO A 1 266 ? 26.955 6.828 -15.331 1.00 86.81 266 PRO A C 1
ATOM 2125 O O . PRO A 1 266 ? 26.409 5.740 -15.213 1.00 86.81 266 PRO A O 1
ATOM 2128 N N . THR A 1 267 ? 27.166 7.627 -14.281 1.00 89.19 267 THR A N 1
ATOM 2129 C CA . THR A 1 267 ? 26.775 7.284 -12.905 1.00 89.19 267 THR A CA 1
ATOM 2130 C C . THR A 1 267 ? 25.259 7.141 -12.756 1.00 89.19 267 THR A C 1
ATOM 2132 O O . THR A 1 267 ? 24.787 6.317 -11.979 1.00 89.19 267 THR A O 1
ATOM 2135 N N . VAL A 1 268 ? 24.476 7.953 -13.475 1.00 89.81 268 VAL A N 1
ATOM 2136 C CA . VAL A 1 268 ? 23.005 7.869 -13.447 1.00 89.81 268 VAL A CA 1
ATOM 2137 C C . VAL A 1 268 ? 22.549 6.597 -14.148 1.00 89.81 268 VAL A C 1
ATOM 2139 O O . VAL A 1 268 ? 21.709 5.877 -13.618 1.00 89.81 268 VAL A O 1
ATOM 2142 N N . VAL A 1 269 ? 23.136 6.304 -15.308 1.00 90.25 269 VAL A N 1
ATOM 2143 C CA . VAL A 1 269 ? 22.832 5.102 -16.089 1.00 90.25 269 VAL A CA 1
ATOM 2144 C C . VAL A 1 269 ? 23.163 3.833 -15.301 1.00 90.25 269 VAL A C 1
ATOM 2146 O O . VAL A 1 269 ? 22.317 2.950 -15.196 1.00 90.25 269 VAL A O 1
ATOM 2149 N N . ASP A 1 270 ? 24.339 3.782 -14.671 1.00 91.12 270 ASP A N 1
ATOM 2150 C CA . ASP A 1 270 ? 24.761 2.666 -13.818 1.00 91.12 270 ASP A CA 1
ATOM 2151 C C . ASP A 1 270 ? 23.810 2.459 -12.627 1.00 91.12 270 ASP A C 1
ATOM 2153 O O . ASP A 1 270 ? 23.363 1.345 -12.358 1.00 91.12 270 ASP A O 1
ATOM 2157 N N . ARG A 1 271 ? 23.405 3.539 -11.947 1.00 92.12 271 ARG A N 1
ATOM 2158 C CA . ARG A 1 271 ? 22.421 3.459 -10.854 1.00 92.12 271 ARG A CA 1
ATOM 2159 C C . ARG A 1 271 ? 21.070 2.928 -11.323 1.00 92.12 271 ARG A C 1
ATOM 2161 O O . ARG A 1 271 ? 20.504 2.079 -10.643 1.00 92.12 271 ARG A O 1
ATOM 2168 N N . LEU A 1 272 ? 20.567 3.402 -12.463 1.00 95.19 272 LEU A N 1
ATOM 2169 C CA . LEU A 1 272 ? 19.306 2.912 -13.022 1.00 95.19 272 LEU A CA 1
ATOM 2170 C C . LEU A 1 272 ? 19.415 1.440 -13.432 1.00 95.19 272 LEU A C 1
ATOM 2172 O O . LEU A 1 272 ? 18.510 0.672 -13.129 1.00 95.19 272 LEU A O 1
ATOM 2176 N N . SER A 1 273 ? 20.540 1.020 -14.018 1.00 95.00 273 SER A N 1
ATOM 2177 C CA . SER A 1 273 ? 20.790 -0.388 -14.342 1.00 95.00 273 SER A CA 1
ATOM 2178 C C . SER A 1 273 ? 20.831 -1.264 -13.086 1.00 95.00 273 SER A C 1
ATOM 2180 O O . SER A 1 273 ? 20.298 -2.369 -13.091 1.00 95.00 273 SER A O 1
ATOM 2182 N N . ASN A 1 274 ? 21.415 -0.779 -11.988 1.00 94.75 274 ASN A N 1
ATOM 2183 C CA . ASN A 1 274 ? 21.451 -1.506 -10.716 1.00 94.75 274 ASN A CA 1
ATOM 2184 C C . ASN A 1 274 ? 20.062 -1.671 -10.070 1.00 94.75 274 ASN A C 1
ATOM 2186 O O . ASN A 1 274 ? 19.876 -2.590 -9.273 1.00 94.75 274 ASN A O 1
ATOM 2190 N N . ILE A 1 275 ? 19.099 -0.804 -10.403 1.00 96.00 275 ILE A N 1
ATOM 2191 C CA . ILE A 1 275 ? 17.713 -0.866 -9.907 1.00 96.00 275 ILE A CA 1
ATOM 2192 C C . ILE A 1 275 ? 16.836 -1.702 -10.849 1.00 96.00 275 ILE A C 1
ATOM 2194 O O . ILE A 1 275 ? 16.145 -2.616 -10.410 1.00 96.00 275 ILE A O 1
ATOM 2198 N N . TYR A 1 276 ? 16.879 -1.409 -12.148 1.00 97.06 276 TYR A N 1
ATOM 2199 C CA . TYR A 1 276 ? 15.945 -1.948 -13.137 1.00 97.06 276 TYR A CA 1
ATOM 2200 C C . TYR A 1 276 ? 16.506 -3.106 -13.964 1.00 97.06 276 TYR A C 1
ATOM 2202 O O . TYR A 1 276 ? 15.782 -3.688 -14.747 1.00 97.06 276 TYR A O 1
ATOM 2210 N N . GLU A 1 277 ? 17.775 -3.488 -13.833 1.00 96.00 277 GLU A N 1
ATOM 2211 C CA . GLU A 1 277 ? 18.343 -4.618 -14.599 1.00 96.00 277 GLU A CA 1
ATOM 2212 C C . GLU A 1 277 ? 19.019 -5.674 -13.728 1.00 96.00 277 GLU A C 1
ATOM 2214 O O . GLU A 1 277 ? 19.676 -6.603 -14.217 1.00 96.00 277 GLU A O 1
ATOM 2219 N N . THR A 1 278 ? 18.840 -5.538 -12.420 1.00 94.44 278 THR A N 1
ATOM 2220 C CA . THR A 1 278 ? 19.278 -6.517 -11.440 1.00 94.44 278 THR A CA 1
ATOM 2221 C C . THR A 1 278 ? 18.449 -7.795 -11.529 1.00 94.44 278 THR A C 1
ATOM 2223 O O . THR A 1 278 ? 17.267 -7.792 -11.864 1.00 94.44 278 THR A O 1
ATOM 2226 N N . ASN A 1 279 ? 19.094 -8.911 -11.211 1.00 92.00 279 ASN A N 1
ATOM 2227 C CA . ASN A 1 279 ? 18.466 -10.213 -11.020 1.00 92.00 279 ASN A CA 1
ATOM 2228 C C . ASN A 1 279 ? 18.388 -10.587 -9.535 1.00 92.00 279 ASN A C 1
ATOM 2230 O O . ASN A 1 279 ? 18.206 -11.756 -9.214 1.00 92.00 279 ASN A O 1
ATOM 2234 N N . GLN A 1 280 ? 18.623 -9.641 -8.626 1.00 93.94 280 GLN A N 1
ATOM 2235 C CA . GLN A 1 280 ? 18.527 -9.903 -7.197 1.00 93.94 280 GLN A CA 1
ATOM 2236 C C . GLN A 1 280 ? 17.065 -9.795 -6.754 1.00 93.94 280 GLN A C 1
ATOM 2238 O O . GLN A 1 280 ? 16.389 -8.840 -7.137 1.00 93.94 280 GLN A O 1
ATOM 2243 N N . PRO A 1 281 ? 16.556 -10.713 -5.920 1.00 91.00 281 PRO A N 1
ATOM 2244 C CA . PRO A 1 281 ? 15.240 -10.561 -5.306 1.00 91.00 281 PRO A CA 1
ATOM 2245 C C . PRO A 1 281 ? 15.128 -9.259 -4.499 1.00 91.00 281 PRO A C 1
ATOM 2247 O O . PRO A 1 281 ? 16.113 -8.814 -3.905 1.00 91.00 281 PRO A O 1
ATOM 2250 N N . THR A 1 282 ? 13.919 -8.700 -4.382 1.00 90.62 282 THR A N 1
ATOM 2251 C CA . THR A 1 282 ? 13.629 -7.460 -3.629 1.00 90.62 282 THR A CA 1
ATOM 2252 C C . THR A 1 282 ? 14.262 -7.426 -2.235 1.00 90.62 282 THR A C 1
ATOM 2254 O O . THR A 1 282 ? 14.848 -6.419 -1.849 1.00 90.62 282 THR A O 1
ATOM 2257 N N . HIS A 1 283 ? 14.223 -8.536 -1.488 1.00 91.12 283 HIS A N 1
ATOM 2258 C CA . HIS A 1 283 ? 14.771 -8.615 -0.125 1.00 91.12 283 HIS A CA 1
ATOM 2259 C C . HIS A 1 283 ? 16.308 -8.529 -0.045 1.00 91.12 283 HIS A C 1
ATOM 2261 O O . HIS A 1 283 ? 16.851 -8.304 1.034 1.00 91.12 283 HIS A O 1
ATOM 2267 N N . GLN A 1 284 ? 17.013 -8.714 -1.164 1.00 94.56 284 GLN A N 1
ATOM 2268 C CA . GLN A 1 284 ? 18.479 -8.640 -1.247 1.00 94.56 284 GLN A CA 1
ATOM 2269 C C . GLN A 1 284 ? 18.959 -7.294 -1.797 1.00 94.56 284 GLN A C 1
ATOM 2271 O O . GLN A 1 284 ? 20.106 -6.897 -1.585 1.00 94.56 284 GLN A O 1
ATOM 2276 N N . GLN A 1 285 ? 18.081 -6.568 -2.486 1.00 93.50 285 GLN A N 1
ATOM 2277 C CA . GLN A 1 285 ? 18.396 -5.282 -3.079 1.00 93.50 285 GLN A CA 1
ATOM 2278 C C . GLN A 1 285 ? 18.415 -4.173 -2.021 1.00 93.50 285 GLN A C 1
ATOM 2280 O O . GLN A 1 285 ? 17.417 -3.889 -1.358 1.00 93.50 285 GLN A O 1
ATOM 2285 N N . ARG A 1 286 ? 19.539 -3.451 -1.924 1.00 95.06 286 ARG A N 1
ATOM 2286 C CA . ARG A 1 286 ? 19.681 -2.308 -0.999 1.00 95.06 286 ARG A CA 1
ATOM 2287 C C . ARG A 1 286 ? 18.660 -1.195 -1.250 1.00 95.06 286 ARG A C 1
ATOM 2289 O O . ARG A 1 286 ? 18.292 -0.504 -0.302 1.00 95.06 286 ARG A O 1
ATOM 2296 N N . PHE A 1 287 ? 18.205 -1.041 -2.496 1.00 95.19 287 PHE A N 1
ATOM 2297 C CA . PHE A 1 287 ? 17.192 -0.062 -2.896 1.00 95.19 287 PHE A CA 1
ATOM 2298 C C . PHE A 1 287 ? 15.907 -0.184 -2.058 1.00 95.19 287 PHE A C 1
ATOM 2300 O O . PHE A 1 287 ? 15.424 0.808 -1.517 1.00 95.19 287 PHE A O 1
ATOM 2307 N N . TYR A 1 288 ? 15.438 -1.413 -1.822 1.00 95.81 288 TYR A N 1
ATOM 2308 C CA . TYR A 1 288 ? 14.220 -1.690 -1.056 1.00 95.81 288 TYR A CA 1
ATOM 2309 C C . TYR A 1 288 ? 14.421 -1.719 0.462 1.00 95.81 288 TYR A C 1
ATOM 2311 O O . TYR A 1 288 ? 13.477 -1.985 1.206 1.00 95.81 288 TYR A O 1
ATOM 2319 N N . GLY A 1 289 ? 15.621 -1.412 0.966 1.00 96.50 289 GLY A N 1
ATOM 2320 C CA . GLY A 1 289 ? 15.914 -1.488 2.399 1.00 96.50 289 GLY A CA 1
ATOM 2321 C C . GLY A 1 289 ? 14.956 -0.659 3.266 1.00 96.50 289 GLY A C 1
ATOM 2322 O O . GLY A 1 289 ? 14.630 -1.076 4.373 1.00 96.50 289 GLY A O 1
ATOM 2323 N N . ARG A 1 290 ? 14.468 0.486 2.767 1.00 97.50 290 ARG A N 1
ATOM 2324 C CA . ARG A 1 290 ? 13.463 1.313 3.463 1.00 97.50 290 ARG A CA 1
ATOM 2325 C C . ARG A 1 290 ? 12.061 0.712 3.421 1.00 97.50 290 ARG A C 1
ATOM 2327 O O . ARG A 1 290 ? 11.417 0.666 4.462 1.00 97.50 290 ARG A O 1
ATOM 2334 N N . TRP A 1 291 ? 11.623 0.197 2.271 1.00 97.25 291 TRP A N 1
ATOM 2335 C CA . TRP A 1 291 ? 10.333 -0.493 2.139 1.00 97.25 291 TRP A CA 1
ATOM 2336 C C . TRP A 1 291 ? 10.230 -1.649 3.130 1.00 97.25 291 TRP A C 1
ATOM 2338 O O . TRP A 1 291 ? 9.260 -1.746 3.874 1.00 97.25 291 TRP A O 1
ATOM 2348 N N . LEU A 1 292 ? 11.275 -2.479 3.193 1.00 95.88 292 LEU A N 1
ATOM 2349 C CA . LEU A 1 292 ? 11.327 -3.637 4.085 1.00 95.88 292 LEU A CA 1
ATOM 2350 C C . LEU A 1 292 ? 11.307 -3.231 5.564 1.00 95.88 292 LEU A C 1
ATOM 2352 O O . LEU A 1 292 ? 10.673 -3.912 6.366 1.00 95.88 292 LEU A O 1
ATOM 2356 N N . ARG A 1 293 ? 11.949 -2.112 5.933 1.00 96.94 293 ARG A N 1
ATOM 2357 C CA . ARG A 1 293 ? 11.875 -1.573 7.301 1.00 96.94 293 ARG A CA 1
ATOM 2358 C C . ARG A 1 293 ? 10.484 -1.067 7.654 1.00 96.94 293 ARG A C 1
ATOM 2360 O O . ARG A 1 293 ? 9.996 -1.408 8.726 1.00 96.94 293 ARG A O 1
ATOM 2367 N N . VAL A 1 294 ? 9.850 -0.288 6.772 1.00 97.50 294 VAL A N 1
ATOM 2368 C CA . VAL A 1 294 ? 8.476 0.200 6.983 1.00 97.50 294 VAL A CA 1
ATOM 2369 C C . VAL A 1 294 ? 7.535 -0.989 7.148 1.00 97.50 294 VAL A C 1
ATOM 2371 O O . VAL A 1 294 ? 6.838 -1.076 8.154 1.00 97.50 294 VAL A O 1
ATOM 2374 N N . ARG A 1 295 ? 7.574 -1.942 6.209 1.00 95.75 295 ARG A N 1
ATOM 2375 C CA . ARG A 1 295 ? 6.751 -3.152 6.245 1.00 95.75 295 ARG A CA 1
ATOM 2376 C C . ARG A 1 295 ? 6.963 -3.942 7.538 1.00 95.75 295 ARG A C 1
ATOM 2378 O O . ARG A 1 295 ? 5.994 -4.206 8.236 1.00 95.75 295 ARG A O 1
ATOM 2385 N N . GLY A 1 296 ? 8.210 -4.261 7.888 1.00 96.12 296 GLY A N 1
ATOM 2386 C CA . GLY A 1 296 ? 8.513 -5.040 9.091 1.00 96.12 296 GLY A CA 1
ATOM 2387 C C . GLY A 1 296 ? 8.106 -4.334 10.390 1.00 96.12 296 GLY A C 1
ATOM 2388 O O . GLY A 1 296 ? 7.661 -4.989 11.329 1.00 96.12 296 GLY A O 1
ATOM 2389 N N . ALA A 1 297 ? 8.207 -3.002 10.451 1.00 96.81 297 ALA A N 1
ATOM 2390 C CA . ALA A 1 297 ? 7.728 -2.232 11.597 1.00 96.81 297 ALA A CA 1
ATOM 2391 C C . ALA A 1 297 ? 6.198 -2.250 11.708 1.00 96.81 297 ALA A C 1
ATOM 2393 O O . ALA A 1 297 ? 5.681 -2.369 12.817 1.00 96.81 297 ALA A O 1
ATOM 2394 N N . VAL A 1 298 ? 5.483 -2.157 10.581 1.00 96.50 298 VAL A N 1
ATOM 2395 C CA . VAL A 1 298 ? 4.019 -2.257 10.559 1.00 96.50 298 VAL A CA 1
ATOM 2396 C C . VAL A 1 298 ? 3.558 -3.663 10.933 1.00 96.50 298 VAL A C 1
ATOM 2398 O O . VAL A 1 298 ? 2.708 -3.786 11.805 1.00 96.50 298 VAL A O 1
ATOM 2401 N N . GLU A 1 299 ? 4.130 -4.709 10.330 1.00 95.50 299 GLU A N 1
ATOM 2402 C CA . GLU A 1 299 ? 3.804 -6.109 10.649 1.00 95.50 299 GLU A CA 1
ATOM 2403 C C . GLU A 1 299 ? 4.015 -6.387 12.145 1.00 95.50 299 GLU A C 1
ATOM 2405 O O . GLU A 1 299 ? 3.107 -6.860 12.822 1.00 95.50 299 GLU A O 1
ATOM 2410 N N . SER A 1 300 ? 5.163 -5.975 12.695 1.00 96.38 300 SER A N 1
ATOM 2411 C CA . SER A 1 300 ? 5.458 -6.100 14.127 1.00 96.38 300 SER A CA 1
ATOM 2412 C C . SER A 1 300 ? 4.468 -5.327 15.011 1.00 96.38 300 SER A C 1
ATOM 2414 O O . SER A 1 300 ? 4.021 -5.839 16.035 1.00 96.38 300 SER A O 1
ATOM 2416 N N . ALA A 1 301 ? 4.089 -4.104 14.618 1.00 96.38 301 ALA A N 1
ATOM 2417 C CA . ALA A 1 301 ? 3.121 -3.295 15.354 1.00 96.38 301 ALA A CA 1
ATOM 2418 C C . ALA A 1 301 ? 1.718 -3.919 15.352 1.00 96.38 301 ALA A C 1
ATOM 2420 O O . ALA A 1 301 ? 1.086 -3.985 16.403 1.00 96.38 301 ALA A O 1
ATOM 2421 N N . VAL A 1 302 ? 1.249 -4.397 14.196 1.00 94.75 302 VAL A N 1
ATOM 2422 C CA . VAL A 1 302 ? -0.051 -5.069 14.051 1.00 94.75 302 VAL A CA 1
ATOM 2423 C C . VAL A 1 302 ? -0.082 -6.359 14.871 1.00 94.75 302 VAL A C 1
ATOM 2425 O O . VAL A 1 302 ? -1.055 -6.599 15.582 1.00 94.75 302 VAL A O 1
ATOM 2428 N N . ASP A 1 303 ? 0.989 -7.153 14.848 1.00 95.50 303 ASP A N 1
ATOM 2429 C CA . ASP A 1 303 ? 1.102 -8.355 15.680 1.00 95.50 303 ASP A CA 1
ATOM 2430 C C . ASP A 1 303 ? 1.058 -8.024 17.179 1.00 95.50 303 ASP A C 1
ATOM 2432 O O . ASP A 1 303 ? 0.386 -8.711 17.954 1.00 95.50 303 ASP A O 1
ATOM 2436 N N . ASP A 1 304 ? 1.747 -6.962 17.603 1.00 96.56 304 ASP A N 1
ATOM 2437 C CA . ASP A 1 304 ? 1.724 -6.491 18.988 1.00 96.56 304 ASP A CA 1
ATOM 2438 C C . ASP A 1 304 ? 0.328 -6.001 19.408 1.00 96.56 304 ASP A C 1
ATOM 2440 O O . ASP A 1 304 ? -0.102 -6.319 20.517 1.00 96.56 304 ASP A O 1
ATOM 2444 N N . ILE A 1 305 ? -0.394 -5.283 18.538 1.00 95.75 305 ILE A N 1
ATOM 2445 C CA . ILE A 1 305 ? -1.778 -4.834 18.776 1.00 95.75 305 ILE A CA 1
ATOM 2446 C C . ILE A 1 305 ? -2.714 -6.038 18.909 1.00 95.75 305 ILE A C 1
ATOM 2448 O O . ILE A 1 305 ? -3.434 -6.148 19.898 1.00 95.75 305 ILE A O 1
ATOM 2452 N N . ARG A 1 306 ? -2.646 -6.997 17.978 1.00 94.19 306 ARG A N 1
ATOM 2453 C CA . ARG A 1 306 ? -3.489 -8.206 17.985 1.00 94.19 306 ARG A CA 1
ATOM 2454 C C . ARG A 1 306 ? -3.319 -9.037 19.250 1.00 94.19 306 ARG A C 1
ATOM 2456 O O . ARG A 1 306 ? -4.288 -9.575 19.771 1.00 94.19 306 ARG A O 1
ATOM 2463 N N . ARG A 1 307 ? -2.099 -9.123 19.787 1.00 96.06 307 ARG A N 1
ATOM 2464 C CA . ARG A 1 307 ? -1.838 -9.815 21.063 1.00 96.06 307 ARG A CA 1
ATOM 2465 C C . ARG A 1 307 ? -2.507 -9.146 22.262 1.00 96.06 307 ARG A C 1
ATOM 2467 O O . ARG A 1 307 ? -2.620 -9.789 23.303 1.00 96.06 307 ARG A O 1
ATOM 2474 N N . MET A 1 308 ? -2.872 -7.869 22.155 1.00 96.38 308 MET A N 1
ATOM 2475 C CA . MET A 1 308 ? -3.532 -7.119 23.222 1.00 96.38 308 MET A CA 1
ATOM 2476 C C . MET A 1 308 ? -5.053 -7.182 23.157 1.00 96.38 308 MET A C 1
ATOM 2478 O O . MET A 1 308 ? -5.680 -6.689 24.093 1.00 96.38 308 MET A O 1
ATOM 2482 N N . ASP A 1 309 ? -5.640 -7.775 22.116 1.00 91.62 309 ASP A N 1
ATOM 2483 C CA . ASP A 1 309 ? -7.092 -7.841 21.959 1.00 91.62 309 ASP A CA 1
ATOM 2484 C C . ASP A 1 309 ? -7.764 -8.445 23.209 1.00 91.62 309 ASP A C 1
ATOM 2486 O O . ASP A 1 309 ? -7.311 -9.449 23.767 1.00 91.62 309 ASP A O 1
ATOM 2490 N N . GLY A 1 310 ? -8.791 -7.762 23.720 1.00 89.19 310 GLY A N 1
ATOM 2491 C CA . GLY A 1 310 ? -9.496 -8.114 24.960 1.00 89.19 310 GLY A CA 1
ATOM 2492 C C . GLY A 1 310 ? -8.705 -7.958 26.273 1.00 89.19 310 GLY A C 1
ATOM 2493 O O . GLY A 1 310 ? -9.234 -8.245 27.349 1.00 89.19 310 GLY A O 1
ATOM 2494 N N . SER A 1 311 ? -7.448 -7.505 26.246 1.00 94.31 311 SER A N 1
ATOM 2495 C CA . SER A 1 311 ? -6.662 -7.298 27.469 1.00 94.31 311 SER A CA 1
ATOM 2496 C C . SER A 1 311 ? -7.216 -6.141 28.304 1.00 94.31 311 SER A C 1
ATOM 2498 O O . SER A 1 311 ? -7.439 -5.048 27.798 1.00 94.31 311 SER A O 1
ATOM 2500 N N . MET A 1 312 ? -7.353 -6.343 29.617 1.00 94.00 312 MET A N 1
ATOM 2501 C CA . MET A 1 312 ? -7.753 -5.292 30.572 1.00 94.00 312 MET A CA 1
ATOM 2502 C C . MET A 1 312 ? -6.584 -4.802 31.443 1.00 94.00 312 MET A C 1
ATOM 2504 O O . MET A 1 312 ? -6.764 -4.005 32.364 1.00 94.00 312 MET A O 1
ATOM 2508 N N . GLN A 1 313 ? -5.362 -5.277 31.180 1.00 95.81 313 GLN A N 1
ATOM 2509 C CA . GLN A 1 313 ? -4.185 -4.942 31.982 1.00 95.81 313 GLN A CA 1
ATOM 2510 C C . GLN A 1 313 ? -3.566 -3.613 31.529 1.00 95.81 313 GLN A C 1
ATOM 2512 O O . GLN A 1 313 ? -2.699 -3.582 30.655 1.00 95.81 313 GLN A O 1
ATOM 2517 N N . THR A 1 314 ? -3.953 -2.507 32.172 1.00 92.25 314 THR A N 1
ATOM 2518 C CA . THR A 1 314 ? -3.482 -1.149 31.831 1.00 92.25 314 THR A CA 1
ATOM 2519 C C . THR A 1 314 ? -1.957 -1.009 31.694 1.00 92.25 314 THR A C 1
ATOM 2521 O O . THR A 1 314 ? -1.519 -0.360 30.743 1.00 92.25 314 THR A O 1
ATOM 2524 N N . PRO A 1 315 ? -1.103 -1.579 32.576 1.00 95.19 315 PRO A N 1
ATOM 2525 C CA . PRO A 1 315 ? 0.348 -1.463 32.413 1.00 95.19 315 PRO A CA 1
ATOM 2526 C C . PRO A 1 315 ? 0.854 -2.093 31.111 1.00 95.19 315 PRO A C 1
ATOM 2528 O O . PRO A 1 315 ? 1.678 -1.489 30.430 1.00 95.19 315 PRO A O 1
ATOM 2531 N N . LEU A 1 316 ? 0.314 -3.260 30.748 1.00 96.19 316 LEU A N 1
ATOM 2532 C CA . LEU A 1 316 ? 0.673 -3.986 29.534 1.00 96.19 316 LEU A CA 1
ATOM 2533 C C . LEU A 1 316 ? 0.215 -3.228 28.281 1.00 96.19 316 LEU A C 1
ATOM 2535 O O . LEU A 1 316 ? 1.017 -3.011 27.375 1.00 96.19 316 LEU A O 1
ATOM 2539 N N . LEU A 1 317 ? -1.035 -2.751 28.270 1.00 93.62 317 LEU A N 1
ATOM 2540 C CA . LEU A 1 317 ? -1.581 -1.928 27.185 1.00 93.62 317 LEU A CA 1
ATOM 2541 C C . LEU A 1 317 ? -0.755 -0.657 26.964 1.00 93.62 317 LEU A C 1
ATOM 2543 O O . LEU A 1 317 ? -0.398 -0.326 25.835 1.00 93.62 317 LEU A O 1
ATOM 2547 N N . ARG A 1 318 ? -0.381 0.030 28.048 1.00 94.19 318 ARG A N 1
ATOM 2548 C CA . ARG A 1 318 ? 0.453 1.235 27.997 1.00 94.19 318 ARG A CA 1
ATOM 2549 C C . ARG A 1 318 ? 1.830 0.972 27.399 1.00 94.19 318 ARG A C 1
ATOM 2551 O O . ARG A 1 318 ? 2.332 1.800 26.635 1.00 94.19 318 ARG A O 1
ATOM 2558 N N . ASP A 1 319 ? 2.459 -0.133 27.780 1.00 95.06 319 ASP A N 1
ATOM 2559 C CA . ASP A 1 319 ? 3.788 -0.478 27.288 1.00 95.06 319 ASP A CA 1
ATOM 2560 C C . ASP A 1 319 ? 3.731 -0.880 25.809 1.00 95.06 319 ASP A C 1
ATOM 2562 O O . ASP A 1 319 ? 4.553 -0.401 25.025 1.00 95.06 319 ASP A O 1
ATOM 2566 N N . THR A 1 320 ? 2.719 -1.652 25.398 1.00 97.31 320 THR A N 1
ATOM 2567 C CA . THR A 1 320 ? 2.479 -1.969 23.982 1.00 97.31 320 THR A CA 1
ATOM 2568 C C . THR A 1 320 ? 2.192 -0.710 23.166 1.00 97.31 320 THR A C 1
ATOM 2570 O O . THR A 1 320 ? 2.852 -0.494 22.153 1.00 97.31 320 THR A O 1
ATOM 2573 N N . HIS A 1 321 ? 1.323 0.185 23.646 1.00 94.38 321 HIS A N 1
ATOM 2574 C CA . HIS A 1 321 ? 1.059 1.484 23.020 1.00 94.38 321 HIS A CA 1
ATOM 2575 C C . HIS A 1 321 ? 2.354 2.267 22.759 1.00 94.38 321 HIS A C 1
ATOM 2577 O O . HIS A 1 321 ? 2.591 2.728 21.645 1.00 94.38 321 HIS A O 1
ATOM 2583 N N . ARG A 1 322 ? 3.247 2.375 23.754 1.00 93.44 322 ARG A N 1
ATOM 2584 C CA . ARG A 1 322 ? 4.535 3.073 23.591 1.00 93.44 322 ARG A CA 1
ATOM 2585 C C . ARG A 1 322 ? 5.442 2.406 22.560 1.00 93.44 322 ARG A C 1
ATOM 2587 O O . ARG A 1 322 ? 6.082 3.118 21.783 1.00 93.44 322 ARG A O 1
ATOM 2594 N N . ARG A 1 323 ? 5.522 1.069 22.557 1.00 97.38 323 ARG A N 1
ATOM 2595 C CA . ARG A 1 323 ? 6.322 0.320 21.574 1.00 97.38 323 ARG A CA 1
ATOM 2596 C C . ARG A 1 323 ? 5.796 0.544 20.159 1.00 97.38 323 ARG A C 1
ATOM 2598 O O . ARG A 1 323 ? 6.579 0.928 19.296 1.00 97.38 323 ARG A O 1
ATOM 2605 N N . VAL A 1 324 ? 4.491 0.376 19.953 1.00 96.69 324 VAL A N 1
ATOM 2606 C CA . VAL A 1 324 ? 3.808 0.571 18.665 1.00 96.69 324 VAL A CA 1
ATOM 2607 C C . VAL A 1 324 ? 3.983 2.005 18.167 1.00 96.69 324 VAL A C 1
ATOM 2609 O O . VAL A 1 324 ? 4.446 2.212 17.045 1.00 96.69 324 VAL A O 1
ATOM 2612 N N . ALA A 1 325 ? 3.719 2.995 19.023 1.00 92.69 325 ALA A N 1
ATOM 2613 C CA . ALA A 1 325 ? 3.892 4.409 18.704 1.00 92.69 325 ALA A CA 1
ATOM 2614 C C . ALA A 1 325 ? 5.328 4.732 18.269 1.00 92.69 325 ALA A C 1
ATOM 2616 O O . ALA A 1 325 ? 5.547 5.422 17.274 1.00 92.69 325 ALA A O 1
ATOM 2617 N N . THR A 1 326 ? 6.319 4.200 18.991 1.00 91.12 326 THR A N 1
ATOM 2618 C CA . THR A 1 326 ? 7.739 4.397 18.666 1.00 91.12 326 THR A CA 1
ATOM 2619 C C . THR A 1 326 ? 8.113 3.693 17.362 1.00 91.12 326 THR A C 1
ATOM 2621 O O . THR A 1 326 ? 8.784 4.286 16.519 1.00 91.12 326 THR A O 1
ATOM 2624 N N . GLY A 1 327 ? 7.659 2.451 17.171 1.00 94.44 327 GLY A N 1
ATOM 2625 C CA . GLY A 1 327 ? 7.916 1.655 15.973 1.00 94.44 327 GLY A CA 1
ATOM 2626 C C . GLY A 1 327 ? 7.377 2.334 14.717 1.00 94.44 327 GLY A C 1
ATOM 2627 O O . GLY A 1 327 ? 8.149 2.644 13.809 1.00 94.44 327 GLY A O 1
ATOM 2628 N N . LEU A 1 328 ? 6.084 2.663 14.706 1.00 93.44 328 LEU A N 1
ATOM 2629 C CA . LEU A 1 328 ? 5.438 3.347 13.583 1.00 93.44 328 LEU A CA 1
ATOM 2630 C C . LEU A 1 328 ? 5.968 4.776 13.391 1.00 93.44 328 LEU A C 1
ATOM 2632 O O . LEU A 1 328 ? 6.187 5.208 12.259 1.00 93.44 328 LEU A O 1
ATOM 2636 N N . GLY A 1 329 ? 6.243 5.504 14.477 1.00 89.75 329 GLY A N 1
ATOM 2637 C CA . GLY A 1 329 ? 6.838 6.840 14.413 1.00 89.75 329 GLY A CA 1
ATOM 2638 C C . GLY A 1 329 ? 8.228 6.844 13.770 1.00 89.75 329 GLY A C 1
ATOM 2639 O O . GLY A 1 329 ? 8.547 7.745 12.993 1.00 89.75 329 GLY A O 1
ATOM 2640 N N . SER A 1 330 ? 9.038 5.812 14.031 1.00 93.25 330 SER A N 1
ATOM 2641 C CA . SER A 1 330 ? 10.402 5.710 13.499 1.00 93.25 330 SER A CA 1
ATOM 2642 C C . SER A 1 330 ? 10.460 5.516 11.979 1.00 93.25 330 SER A C 1
ATOM 2644 O O . SER A 1 330 ? 11.415 5.964 11.344 1.00 93.25 330 SER A O 1
ATOM 2646 N N . VAL A 1 331 ? 9.429 4.908 11.379 1.00 97.00 331 VAL A N 1
ATOM 2647 C CA . VAL A 1 331 ? 9.398 4.591 9.940 1.00 97.00 331 VAL A CA 1
ATOM 2648 C C . VAL A 1 331 ? 8.699 5.647 9.081 1.00 97.00 331 VAL A C 1
ATOM 2650 O O . VAL A 1 331 ? 8.757 5.574 7.855 1.00 97.00 331 VAL A O 1
ATOM 2653 N N . LEU A 1 332 ? 8.111 6.686 9.684 1.00 93.56 332 LEU A N 1
ATOM 2654 C CA . LEU A 1 332 ? 7.480 7.783 8.939 1.00 93.56 332 LEU A CA 1
ATOM 2655 C C . LEU A 1 332 ? 8.484 8.518 8.031 1.00 93.56 332 LEU A C 1
ATOM 2657 O O . LEU A 1 332 ? 8.174 8.864 6.892 1.00 93.56 332 LEU A O 1
ATOM 2661 N N . GLY A 1 333 ? 9.710 8.723 8.522 1.00 92.12 333 GLY A N 1
ATOM 2662 C CA . GLY A 1 333 ? 10.789 9.319 7.732 1.00 92.12 333 GLY A CA 1
ATOM 2663 C C . GLY A 1 333 ? 11.249 8.422 6.580 1.00 92.12 333 GLY A C 1
ATOM 2664 O O . GLY A 1 333 ? 11.584 8.932 5.512 1.00 92.12 333 GLY A O 1
ATOM 2665 N N . ASP A 1 334 ? 11.225 7.098 6.771 1.00 97.44 334 ASP A N 1
ATOM 2666 C CA . ASP A 1 334 ? 11.516 6.136 5.705 1.00 97.44 334 ASP A CA 1
ATOM 2667 C C . ASP A 1 334 ? 10.439 6.201 4.611 1.00 97.44 334 ASP A C 1
ATOM 2669 O O . ASP A 1 334 ? 10.793 6.273 3.436 1.00 97.44 334 ASP A O 1
ATOM 2673 N N . LEU A 1 335 ? 9.155 6.262 4.984 1.00 95.50 335 LEU A N 1
ATOM 2674 C CA . LEU A 1 335 ? 8.035 6.347 4.042 1.00 95.50 335 LEU A CA 1
ATOM 2675 C C . LEU A 1 335 ? 8.073 7.628 3.192 1.00 95.50 335 LEU A C 1
ATOM 2677 O O . LEU A 1 335 ? 7.902 7.563 1.978 1.00 95.50 335 LEU A O 1
ATOM 2681 N N . ARG A 1 336 ? 8.365 8.787 3.798 1.00 95.69 336 ARG A N 1
ATOM 2682 C CA . ARG A 1 336 ? 8.523 10.043 3.043 1.00 95.69 336 ARG A CA 1
ATOM 2683 C C . ARG A 1 336 ? 9.702 9.976 2.072 1.00 95.69 336 ARG A C 1
ATOM 2685 O O . ARG A 1 336 ? 9.579 10.368 0.917 1.00 95.69 336 ARG A O 1
ATOM 2692 N N . HIS A 1 337 ? 10.834 9.445 2.532 1.00 96.25 337 HIS A N 1
ATOM 2693 C CA . HIS A 1 337 ? 12.032 9.340 1.705 1.00 96.25 337 HIS A CA 1
ATOM 2694 C C . HIS A 1 337 ? 11.849 8.398 0.511 1.00 96.25 337 HIS A C 1
ATOM 2696 O O . HIS A 1 337 ? 12.460 8.601 -0.533 1.00 96.25 337 HIS A O 1
ATOM 2702 N N . ILE A 1 338 ? 11.020 7.363 0.660 1.00 98.00 338 ILE A N 1
ATOM 2703 C CA . ILE A 1 338 ? 10.614 6.498 -0.447 1.00 98.00 338 ILE A CA 1
ATOM 2704 C C . ILE A 1 338 ? 9.928 7.321 -1.549 1.00 98.00 338 ILE A C 1
ATOM 2706 O O . ILE A 1 338 ? 10.341 7.231 -2.704 1.00 98.00 338 ILE A O 1
ATOM 2710 N N . GLY A 1 339 ? 8.937 8.146 -1.195 1.00 96.50 339 GLY A N 1
ATOM 2711 C CA . GLY A 1 339 ? 8.245 9.013 -2.153 1.00 96.50 339 GLY A CA 1
ATOM 2712 C C . GLY A 1 339 ? 9.199 9.979 -2.860 1.00 96.50 339 GLY A C 1
ATOM 2713 O O . GLY A 1 339 ? 9.262 9.992 -4.087 1.00 96.50 339 GLY A O 1
ATOM 2714 N N . GLU A 1 340 ? 10.033 10.694 -2.094 1.00 96.62 340 GLU A N 1
ATOM 2715 C CA . GLU A 1 340 ? 11.060 11.612 -2.625 1.00 96.62 340 GLU A CA 1
ATOM 2716 C C . GLU A 1 340 ? 12.022 10.906 -3.605 1.00 96.62 340 GLU A C 1
ATOM 2718 O O . GLU A 1 340 ? 12.396 11.446 -4.651 1.00 96.62 340 GLU A O 1
ATOM 2723 N N . LEU A 1 341 ? 12.431 9.674 -3.279 1.00 97.12 341 LEU A N 1
ATOM 2724 C CA . LEU A 1 341 ? 13.314 8.868 -4.117 1.00 97.12 341 LEU A CA 1
ATOM 2725 C C . LEU A 1 341 ? 12.644 8.479 -5.439 1.00 97.12 341 LEU A C 1
ATOM 2727 O O . LEU A 1 341 ? 13.293 8.539 -6.485 1.00 97.12 341 LEU A O 1
ATOM 2731 N N . LEU A 1 342 ? 11.368 8.088 -5.408 1.00 97.75 342 LEU A N 1
ATOM 2732 C CA . LEU A 1 342 ? 10.619 7.718 -6.609 1.00 97.75 342 LEU A CA 1
ATOM 2733 C C . LEU A 1 342 ? 10.346 8.918 -7.515 1.00 97.75 342 LEU A C 1
ATOM 2735 O O . LEU A 1 342 ? 10.519 8.798 -8.725 1.00 97.75 342 LEU A O 1
ATOM 2739 N N . GLU A 1 343 ? 10.018 10.082 -6.952 1.00 96.81 343 GLU A N 1
ATOM 2740 C CA . GLU A 1 343 ? 9.901 11.329 -7.718 1.00 96.81 343 GLU A CA 1
ATOM 2741 C C . GLU A 1 343 ? 11.219 11.677 -8.421 1.00 96.81 343 GLU A C 1
ATOM 2743 O O . GLU A 1 343 ? 11.239 12.001 -9.611 1.00 96.81 343 GLU A O 1
ATOM 2748 N N . SER A 1 344 ? 12.345 11.552 -7.710 1.00 95.50 344 SER A N 1
ATOM 2749 C CA . SER A 1 344 ? 13.670 11.773 -8.292 1.00 95.50 344 SER A CA 1
ATOM 2750 C C . SER A 1 344 ? 13.982 10.772 -9.411 1.00 95.50 344 SER A C 1
ATOM 2752 O O . SER A 1 344 ? 14.470 11.168 -10.474 1.00 95.50 344 SER A O 1
ATOM 2754 N N . LEU A 1 345 ? 13.674 9.485 -9.214 1.00 96.62 345 LEU A N 1
ATOM 2755 C CA . LEU A 1 345 ? 13.855 8.453 -10.238 1.00 96.62 345 LEU A CA 1
ATOM 2756 C C . LEU A 1 345 ? 12.997 8.711 -11.477 1.00 96.62 345 LEU A C 1
ATOM 2758 O O . LEU A 1 345 ? 13.498 8.597 -12.596 1.00 96.62 345 LEU A O 1
ATOM 2762 N N . GLU A 1 346 ? 11.737 9.098 -11.294 1.00 96.62 346 GLU A N 1
ATOM 2763 C CA . GLU A 1 346 ? 10.839 9.427 -12.396 1.00 96.62 346 GLU A CA 1
ATOM 2764 C C . GLU A 1 346 ? 11.379 10.594 -13.226 1.00 96.62 346 GLU A C 1
ATOM 2766 O O . GLU A 1 346 ? 11.475 10.486 -14.449 1.00 96.62 346 GLU A O 1
ATOM 2771 N N . GLN A 1 347 ? 11.821 11.673 -12.574 1.00 95.06 347 GLN A N 1
ATOM 2772 C CA . GLN A 1 347 ? 12.424 12.823 -13.255 1.00 95.06 347 GLN A CA 1
ATOM 2773 C C . GLN A 1 347 ? 13.688 12.442 -14.039 1.00 95.06 347 GLN A C 1
ATOM 2775 O O . GLN A 1 347 ? 13.910 12.948 -15.145 1.00 95.06 347 GLN A O 1
ATOM 2780 N N . LEU A 1 348 ? 14.517 11.542 -13.498 1.00 93.81 348 LEU A N 1
ATOM 2781 C CA . LEU A 1 348 ? 15.716 11.050 -14.179 1.00 93.81 348 LEU A CA 1
ATOM 2782 C C . LEU A 1 348 ? 15.362 10.241 -15.433 1.00 93.81 348 LEU A C 1
ATOM 2784 O O . LEU A 1 348 ? 15.912 10.509 -16.505 1.00 93.81 348 LEU A O 1
ATOM 2788 N N . VAL A 1 349 ? 14.427 9.292 -15.324 1.00 94.44 349 VAL A N 1
ATOM 2789 C CA . VAL A 1 349 ? 13.972 8.475 -16.462 1.00 94.44 349 VAL A CA 1
ATOM 2790 C C . VAL A 1 349 ? 13.291 9.343 -17.522 1.00 94.44 349 VAL A C 1
ATOM 2792 O O . VAL A 1 349 ? 13.561 9.182 -18.713 1.00 94.44 349 VAL A O 1
ATOM 2795 N N . GLU A 1 350 ? 12.483 10.319 -17.116 1.00 92.12 350 GLU A N 1
ATOM 2796 C CA . GLU A 1 350 ? 11.830 11.276 -18.013 1.00 92.12 350 GLU A CA 1
ATOM 2797 C C . GLU A 1 350 ? 12.853 12.156 -18.750 1.00 92.12 350 GLU A C 1
ATOM 2799 O O . GLU A 1 350 ? 12.774 12.344 -19.965 1.00 92.12 350 GLU A O 1
ATOM 2804 N N . THR A 1 351 ? 13.884 12.634 -18.049 1.00 89.50 351 THR A N 1
ATOM 2805 C CA . THR A 1 351 ? 14.968 13.423 -18.655 1.00 89.50 351 THR A CA 1
ATOM 2806 C C . THR A 1 351 ? 15.707 12.634 -19.737 1.00 89.50 351 THR A C 1
ATOM 2808 O O . THR A 1 351 ? 16.031 13.184 -20.792 1.00 89.50 351 THR A O 1
ATOM 2811 N N . ILE A 1 352 ? 15.961 11.342 -19.504 1.00 88.31 352 ILE A N 1
ATOM 2812 C CA . ILE A 1 352 ? 16.569 10.453 -20.504 1.00 88.31 352 ILE A CA 1
ATOM 2813 C C . ILE A 1 352 ? 15.590 10.209 -21.663 1.00 88.31 352 ILE A C 1
ATOM 2815 O O . ILE A 1 352 ? 15.982 10.285 -22.829 1.00 88.31 352 ILE A O 1
ATOM 2819 N N . SER A 1 353 ? 14.310 9.997 -21.356 1.00 87.06 353 SER A N 1
ATOM 2820 C CA . SER A 1 353 ? 13.252 9.745 -22.342 1.00 87.06 353 SER A CA 1
ATOM 2821 C C . SER A 1 353 ? 13.062 10.911 -23.312 1.00 87.06 353 SER A C 1
ATOM 2823 O O . SER A 1 353 ? 12.970 10.694 -24.518 1.00 87.06 353 SER A O 1
ATOM 2825 N N . ARG A 1 354 ? 13.102 12.165 -22.847 1.00 85.94 354 ARG A N 1
ATOM 2826 C CA . ARG A 1 354 ? 12.982 13.347 -23.727 1.00 85.94 354 ARG A CA 1
ATOM 2827 C C . ARG A 1 354 ? 14.110 13.454 -24.750 1.00 85.94 354 ARG A C 1
ATOM 2829 O O . ARG A 1 354 ? 13.885 13.911 -25.871 1.00 85.94 354 ARG A O 1
ATOM 2836 N N . ARG A 1 355 ? 15.315 12.984 -24.409 1.00 78.06 355 ARG A N 1
ATOM 2837 C CA . ARG A 1 355 ? 16.450 12.950 -25.351 1.00 78.06 355 ARG A CA 1
ATOM 2838 C C . ARG A 1 355 ? 16.210 11.966 -26.499 1.00 78.06 355 ARG A C 1
ATOM 2840 O O . ARG A 1 355 ? 16.700 12.194 -27.601 1.00 78.06 355 ARG A O 1
ATOM 2847 N N . ARG A 1 356 ? 15.399 10.924 -26.279 1.00 69.38 356 ARG A N 1
ATOM 2848 C CA . ARG A 1 356 ? 15.035 9.924 -27.295 1.00 69.38 356 ARG A CA 1
ATOM 2849 C C . ARG A 1 356 ? 14.220 10.501 -28.450 1.00 69.38 356 ARG A C 1
ATOM 2851 O O . ARG A 1 356 ? 14.388 10.038 -29.569 1.00 69.38 356 ARG A O 1
ATOM 2858 N N . ILE A 1 357 ? 13.375 11.509 -28.207 1.00 61.53 357 ILE A N 1
ATOM 2859 C CA . ILE A 1 357 ? 12.462 12.086 -29.219 1.00 61.53 357 ILE A CA 1
ATOM 2860 C C . ILE A 1 357 ? 13.220 12.560 -30.479 1.00 61.53 357 ILE A C 1
ATOM 2862 O O . ILE A 1 357 ? 12.657 12.619 -31.567 1.00 61.53 357 ILE A O 1
ATOM 2866 N N . HIS A 1 358 ? 14.523 12.822 -30.356 1.00 64.12 358 HIS A N 1
ATOM 2867 C CA . HIS A 1 358 ? 15.371 13.319 -31.436 1.00 64.12 358 HIS A CA 1
ATOM 2868 C C . HIS A 1 358 ? 16.041 12.201 -32.265 1.00 64.12 358 HIS A C 1
ATOM 2870 O O . HIS A 1 358 ? 16.644 12.490 -33.296 1.00 64.12 358 HIS A O 1
ATOM 2876 N N . GLN A 1 359 ? 15.924 10.926 -31.867 1.00 61.69 359 GLN A N 1
ATOM 2877 C CA . GLN A 1 359 ? 16.472 9.769 -32.590 1.00 61.69 359 GLN A CA 1
ATOM 2878 C C . GLN A 1 359 ? 15.332 8.931 -33.203 1.00 61.69 359 GLN A C 1
ATOM 2880 O O . GLN A 1 359 ? 14.449 8.436 -32.507 1.00 61.69 359 GLN A O 1
ATOM 2885 N N . ARG A 1 360 ? 15.326 8.808 -34.537 1.00 58.97 360 ARG A N 1
ATOM 2886 C CA . ARG A 1 360 ? 14.240 8.215 -35.344 1.00 58.97 360 ARG A CA 1
ATOM 2887 C C . ARG A 1 360 ? 13.861 6.770 -34.951 1.00 58.97 360 ARG A C 1
ATOM 2889 O O . ARG A 1 360 ? 14.663 5.859 -35.100 1.00 58.97 360 ARG A O 1
ATOM 2896 N N . SER A 1 361 ? 12.573 6.608 -34.616 1.00 56.22 361 SER A N 1
ATOM 2897 C CA . SER A 1 361 ? 11.579 5.680 -35.204 1.00 56.22 361 SER A CA 1
ATOM 2898 C C . SER A 1 361 ? 11.878 4.169 -35.234 1.00 56.22 361 SER A C 1
ATOM 2900 O O . SER A 1 361 ? 12.043 3.583 -36.302 1.00 56.22 361 SER A O 1
ATOM 2902 N N . GLY A 1 362 ? 11.802 3.522 -34.074 1.00 69.38 362 GLY A N 1
ATOM 2903 C CA . GLY A 1 362 ? 11.421 2.110 -33.949 1.00 69.38 362 GLY A CA 1
ATOM 2904 C C . GLY A 1 362 ? 10.452 1.970 -32.775 1.00 69.38 362 GLY A C 1
ATOM 2905 O O . GLY A 1 362 ? 10.568 2.753 -31.824 1.00 69.38 362 GLY A O 1
ATOM 2906 N N . ASP A 1 363 ? 9.494 1.038 -32.841 1.00 76.75 363 ASP A N 1
ATOM 2907 C CA . ASP A 1 363 ? 8.571 0.788 -31.728 1.00 76.75 363 ASP A CA 1
ATOM 2908 C C . ASP A 1 363 ? 9.391 0.356 -30.492 1.00 76.75 363 ASP A C 1
ATOM 2910 O O . ASP A 1 363 ? 10.041 -0.693 -30.524 1.00 76.75 363 ASP A O 1
ATOM 2914 N N . PRO A 1 364 ? 9.410 1.153 -29.401 1.00 69.88 364 PRO A N 1
ATOM 2915 C CA . PRO A 1 364 ? 10.090 0.790 -28.159 1.00 69.88 364 PRO A CA 1
ATOM 2916 C C . PRO A 1 364 ? 9.794 -0.628 -27.681 1.00 69.88 364 PRO A C 1
ATOM 2918 O O . PRO A 1 364 ? 10.666 -1.300 -27.130 1.00 69.88 364 PRO A O 1
ATOM 2921 N N . MET A 1 365 ? 8.545 -1.047 -27.859 1.00 78.25 365 MET A N 1
ATOM 2922 C CA . MET A 1 365 ? 8.014 -2.259 -27.261 1.00 78.25 365 MET A CA 1
ATOM 2923 C C . MET A 1 365 ? 8.389 -3.499 -28.068 1.00 78.25 365 MET A C 1
ATOM 2925 O O . MET A 1 365 ? 8.459 -4.591 -27.508 1.00 78.25 365 MET A O 1
ATOM 2929 N N . GLU A 1 366 ? 8.711 -3.348 -29.354 1.00 75.75 366 GLU A N 1
ATOM 2930 C CA . GLU A 1 366 ? 9.109 -4.459 -30.223 1.00 75.75 366 GLU A CA 1
ATOM 2931 C C . GLU A 1 366 ? 10.374 -5.160 -29.702 1.00 75.75 366 GLU A C 1
ATOM 2933 O O . GLU A 1 366 ? 10.444 -6.390 -29.642 1.00 75.75 366 GLU A O 1
ATOM 2938 N N . SER A 1 367 ? 11.341 -4.380 -29.204 1.00 78.81 367 SER A N 1
ATOM 2939 C CA . SER A 1 367 ? 12.567 -4.916 -28.601 1.00 78.81 367 SER A CA 1
ATOM 2940 C C . SER A 1 367 ? 12.296 -5.693 -27.307 1.00 78.81 367 SER A C 1
ATOM 2942 O O . SER A 1 367 ? 12.922 -6.728 -27.069 1.00 78.81 367 SER A O 1
ATOM 2944 N N . LEU A 1 368 ? 11.334 -5.246 -26.490 1.00 83.50 368 LEU A N 1
ATOM 2945 C CA . LEU A 1 368 ? 10.970 -5.898 -25.224 1.00 83.50 368 LEU A CA 1
ATOM 2946 C C . LEU A 1 368 ? 10.203 -7.211 -25.433 1.00 83.50 368 LEU A C 1
ATOM 2948 O O . LEU A 1 368 ? 10.434 -8.189 -24.708 1.00 83.50 368 LEU A O 1
ATOM 2952 N N . ARG A 1 369 ? 9.347 -7.256 -26.464 1.00 86.50 369 ARG A N 1
ATOM 2953 C CA . ARG A 1 369 ? 8.596 -8.458 -26.862 1.00 86.50 369 ARG A CA 1
ATOM 2954 C C . ARG A 1 369 ? 9.527 -9.599 -27.258 1.00 86.50 369 ARG A C 1
ATOM 2956 O O . ARG A 1 369 ? 9.282 -10.746 -26.890 1.00 86.50 369 ARG A O 1
ATOM 2963 N N . SER A 1 370 ? 10.638 -9.294 -27.930 1.00 89.56 370 SER A N 1
ATOM 2964 C CA . SER A 1 370 ? 11.646 -10.295 -28.283 1.00 89.56 370 SER A CA 1
ATOM 2965 C C . SER A 1 370 ? 12.381 -10.823 -27.043 1.00 89.56 370 SER A C 1
ATOM 2967 O O . SER A 1 370 ? 13.317 -10.208 -26.536 1.00 89.56 370 SER A O 1
ATOM 2969 N N . LYS A 1 371 ? 11.986 -12.012 -26.568 1.00 86.62 371 LYS A N 1
ATOM 2970 C CA . LYS A 1 371 ? 12.569 -12.688 -25.392 1.00 86.62 371 LYS A CA 1
ATOM 2971 C C . LYS A 1 371 ? 14.085 -12.846 -25.431 1.00 86.62 371 LYS A C 1
ATOM 2973 O O . LYS A 1 371 ? 14.731 -12.821 -24.385 1.00 86.62 371 LYS A O 1
ATOM 2978 N N . HIS A 1 372 ? 14.636 -13.031 -26.624 1.00 88.31 372 HIS A N 1
ATOM 2979 C CA . HIS A 1 372 ? 16.058 -13.288 -26.830 1.00 88.31 372 HIS A CA 1
ATOM 2980 C C . HIS A 1 372 ? 16.862 -12.022 -27.150 1.00 88.31 372 HIS A C 1
ATOM 2982 O O . HIS A 1 372 ? 18.078 -12.111 -27.304 1.00 88.31 372 HIS A O 1
ATOM 2988 N N . SER A 1 373 ? 16.222 -10.850 -27.234 1.00 91.88 373 SER A N 1
ATOM 2989 C CA . SER A 1 373 ? 16.949 -9.585 -27.333 1.00 91.88 373 SER A CA 1
ATOM 2990 C C . SER A 1 373 ? 17.602 -9.241 -25.988 1.00 91.88 373 SER A C 1
ATOM 2992 O O . SER A 1 373 ? 17.117 -9.631 -24.920 1.00 91.88 373 SER A O 1
ATOM 2994 N N . SER A 1 374 ? 18.692 -8.468 -26.011 1.00 91.69 374 SER A N 1
ATOM 2995 C CA . SER A 1 374 ? 19.325 -7.982 -24.777 1.00 91.69 374 SER A CA 1
ATOM 2996 C C . SER A 1 374 ? 18.335 -7.186 -23.917 1.00 91.69 374 SER A C 1
ATOM 2998 O O . SER A 1 374 ? 18.256 -7.392 -22.708 1.00 91.69 374 SER A O 1
ATOM 3000 N N . GLY A 1 375 ? 17.511 -6.342 -24.551 1.00 90.50 375 GLY A N 1
ATOM 3001 C CA . GLY A 1 375 ? 16.481 -5.554 -23.873 1.00 90.50 375 GLY A CA 1
ATOM 3002 C C . GLY A 1 375 ? 15.389 -6.414 -23.233 1.00 90.50 375 GLY A C 1
ATOM 3003 O O . GLY A 1 375 ? 15.070 -6.214 -22.060 1.00 90.50 375 GLY A O 1
ATOM 3004 N N . GLY A 1 376 ? 14.872 -7.401 -23.967 1.00 93.00 376 GLY A N 1
ATOM 3005 C CA . GLY A 1 376 ? 13.845 -8.329 -23.496 1.00 93.00 376 GLY A CA 1
ATOM 3006 C C . GLY A 1 376 ? 14.336 -9.255 -22.382 1.00 93.00 376 GLY A C 1
ATOM 3007 O O . GLY A 1 376 ? 13.567 -9.571 -21.470 1.00 93.00 376 GLY A O 1
ATOM 3008 N N . SER A 1 377 ? 15.616 -9.643 -22.404 1.00 94.44 377 SER A N 1
ATOM 3009 C CA . SER A 1 377 ? 16.257 -10.409 -21.329 1.00 94.44 377 SER A CA 1
ATOM 3010 C C . SER A 1 377 ? 16.408 -9.583 -20.045 1.00 94.44 377 SER A C 1
ATOM 3012 O O . SER A 1 377 ? 16.039 -10.055 -18.968 1.00 94.44 377 SER A O 1
ATOM 3014 N N . CYS A 1 378 ? 16.879 -8.329 -20.127 1.00 94.81 378 CYS A N 1
ATOM 3015 C CA . CYS A 1 378 ? 16.931 -7.427 -18.966 1.00 94.81 378 CYS A CA 1
ATOM 3016 C C . CYS A 1 378 ? 15.541 -7.191 -18.362 1.00 94.81 378 CYS A C 1
ATOM 3018 O O . CYS A 1 378 ? 15.381 -7.302 -17.150 1.00 94.81 378 CYS A O 1
ATOM 3020 N N . PHE A 1 379 ? 14.532 -6.945 -19.202 1.00 95.12 379 PHE A N 1
ATOM 3021 C CA . PHE A 1 379 ? 13.154 -6.739 -18.756 1.00 95.12 379 PHE A CA 1
ATOM 3022 C C . PHE A 1 379 ? 12.595 -7.950 -17.999 1.00 95.12 379 PHE A C 1
ATOM 3024 O O . PHE A 1 379 ? 12.050 -7.805 -16.911 1.00 95.12 379 PHE A O 1
ATOM 3031 N N . ARG A 1 380 ? 12.799 -9.172 -18.506 1.00 95.12 380 ARG A N 1
ATOM 3032 C CA . ARG A 1 380 ? 12.349 -10.397 -17.818 1.00 95.12 380 ARG A CA 1
ATOM 3033 C C . ARG A 1 380 ? 13.103 -10.657 -16.513 1.00 95.12 380 ARG A C 1
ATOM 3035 O O . ARG A 1 380 ? 12.503 -11.159 -15.568 1.00 95.12 380 ARG A O 1
ATOM 3042 N N . ARG A 1 381 ? 14.391 -10.294 -16.428 1.00 94.69 381 ARG A N 1
ATOM 3043 C CA . ARG A 1 381 ? 15.149 -10.340 -15.162 1.00 94.69 381 ARG A CA 1
ATOM 3044 C C . ARG A 1 381 ? 14.587 -9.366 -14.132 1.00 94.69 381 ARG A C 1
ATOM 3046 O O . ARG A 1 381 ? 14.478 -9.736 -12.970 1.00 94.69 381 ARG A O 1
ATOM 3053 N N . TRP A 1 382 ? 14.182 -8.175 -14.559 1.00 95.56 382 TRP A N 1
ATOM 3054 C CA . TRP A 1 382 ? 13.518 -7.213 -13.689 1.00 95.56 382 TRP A CA 1
ATOM 3055 C C . TRP A 1 382 ? 12.150 -7.703 -13.213 1.00 95.56 382 TRP A C 1
ATOM 3057 O O . TRP A 1 382 ? 11.906 -7.723 -12.010 1.00 95.56 382 TRP A O 1
ATOM 3067 N N . VAL A 1 383 ? 11.303 -8.198 -14.121 1.00 94.56 383 VAL A N 1
ATOM 3068 C CA . VAL A 1 383 ? 10.006 -8.813 -13.775 1.00 94.56 383 VAL A CA 1
ATOM 3069 C C . VAL A 1 383 ? 10.187 -9.978 -12.804 1.00 94.56 383 VAL A C 1
ATOM 3071 O O . VAL A 1 383 ? 9.412 -10.133 -11.865 1.00 94.56 383 VAL A O 1
ATOM 3074 N N . TRP A 1 384 ? 11.248 -10.772 -12.971 1.00 92.94 384 TRP A N 1
ATOM 3075 C CA . TRP A 1 384 ? 11.575 -11.846 -12.038 1.00 92.94 384 TRP A CA 1
ATOM 3076 C C . TRP A 1 384 ? 11.777 -11.336 -10.608 1.00 92.94 384 TRP A C 1
ATOM 3078 O O . TRP A 1 384 ? 11.481 -12.074 -9.678 1.00 92.94 384 TRP A O 1
ATOM 3088 N N . THR A 1 385 ? 12.211 -10.090 -10.392 1.00 92.12 385 THR A N 1
ATOM 3089 C CA . THR A 1 385 ? 12.393 -9.539 -9.036 1.00 92.12 385 THR A CA 1
ATOM 3090 C C . THR A 1 385 ? 11.083 -9.299 -8.281 1.00 92.12 385 THR A C 1
ATOM 3092 O O . THR A 1 385 ? 11.126 -9.144 -7.063 1.00 92.12 385 THR A O 1
ATOM 3095 N N . PHE A 1 386 ? 9.929 -9.304 -8.956 1.00 91.50 386 PHE A N 1
ATOM 3096 C CA . PHE A 1 386 ? 8.640 -8.969 -8.351 1.00 91.50 386 PHE A CA 1
ATOM 3097 C C . PHE A 1 386 ? 8.211 -9.995 -7.302 1.00 91.50 386 PHE A C 1
ATOM 3099 O O . PHE A 1 386 ? 8.391 -11.202 -7.473 1.00 91.50 386 PHE A O 1
ATOM 3106 N N . ALA A 1 387 ? 7.615 -9.512 -6.210 1.00 86.94 387 ALA A N 1
ATOM 3107 C CA . ALA A 1 387 ? 7.260 -10.342 -5.062 1.00 86.94 387 ALA A CA 1
ATOM 3108 C C . ALA A 1 387 ? 6.298 -11.480 -5.438 1.00 86.94 387 ALA A C 1
ATOM 3110 O O . ALA A 1 387 ? 6.509 -12.619 -5.026 1.00 86.94 387 ALA A O 1
ATOM 3111 N N . GLU A 1 388 ? 5.292 -11.204 -6.269 1.00 86.12 388 GLU A N 1
ATOM 3112 C CA . GLU A 1 388 ? 4.336 -12.204 -6.745 1.00 86.12 388 GLU A CA 1
ATOM 3113 C C . GLU A 1 388 ? 5.004 -13.294 -7.596 1.00 86.12 388 GLU A C 1
ATOM 3115 O O . GLU A 1 388 ? 4.670 -14.469 -7.457 1.00 86.12 388 GLU A O 1
ATOM 3120 N N . VAL A 1 389 ? 6.031 -12.948 -8.376 1.00 89.56 389 VAL A N 1
ATOM 3121 C CA . VAL A 1 389 ? 6.795 -13.910 -9.181 1.00 89.56 389 VAL A CA 1
ATOM 3122 C C . VAL A 1 389 ? 7.713 -14.748 -8.290 1.00 89.56 389 VAL A C 1
ATOM 3124 O O . VAL A 1 389 ? 7.775 -15.967 -8.434 1.00 89.56 389 VAL A O 1
ATOM 3127 N N . GLN A 1 390 ? 8.387 -14.112 -7.330 1.00 86.88 390 GLN A N 1
ATOM 3128 C CA . GLN A 1 390 ? 9.266 -14.772 -6.357 1.00 86.88 390 GLN A CA 1
ATOM 3129 C C . GLN A 1 390 ? 8.510 -15.691 -5.387 1.00 86.88 390 GLN A C 1
ATOM 3131 O O . GLN A 1 390 ? 9.079 -16.660 -4.881 1.00 86.88 390 GLN A O 1
ATOM 3136 N N . SER A 1 391 ? 7.242 -15.386 -5.101 1.00 83.56 391 SER A N 1
ATOM 3137 C CA . SER A 1 391 ? 6.418 -16.147 -4.157 1.00 83.56 391 SER A CA 1
ATOM 3138 C C . SER A 1 391 ? 6.039 -17.540 -4.675 1.00 83.56 391 SER A C 1
ATOM 3140 O O . SER A 1 391 ? 5.845 -18.469 -3.887 1.00 83.56 391 SER A O 1
ATOM 3142 N N . LEU A 1 392 ? 6.002 -17.718 -5.998 1.00 82.25 392 LEU A N 1
ATOM 3143 C CA . LEU A 1 392 ? 5.656 -18.977 -6.646 1.00 82.25 392 LEU A CA 1
ATOM 3144 C C . LEU A 1 392 ? 6.860 -19.924 -6.658 1.00 82.25 392 LEU A C 1
ATOM 3146 O O . LEU A 1 392 ? 7.681 -19.937 -7.574 1.00 82.25 392 LEU A O 1
ATOM 3150 N N . ARG A 1 393 ? 6.969 -20.763 -5.626 1.00 70.75 393 ARG A N 1
ATOM 3151 C CA . ARG A 1 393 ? 7.960 -21.848 -5.586 1.00 70.75 393 ARG A CA 1
ATOM 3152 C C . ARG A 1 393 ? 7.528 -22.982 -6.531 1.00 70.75 393 ARG A C 1
ATOM 3154 O O . ARG A 1 393 ? 6.520 -23.626 -6.263 1.00 70.75 393 ARG A O 1
ATOM 3161 N N . GLY A 1 394 ? 8.281 -23.271 -7.603 1.00 72.00 394 GLY A N 1
ATOM 3162 C CA . GLY A 1 394 ? 8.056 -24.479 -8.422 1.00 72.00 394 GLY A CA 1
ATOM 3163 C C . GLY A 1 394 ? 8.466 -24.425 -9.905 1.00 72.00 394 GLY A C 1
ATOM 3164 O O . GLY A 1 394 ? 9.067 -23.464 -10.380 1.00 72.00 394 GLY A O 1
ATOM 3165 N N . VAL A 1 395 ? 8.113 -25.494 -10.637 1.00 58.91 395 VAL A N 1
ATOM 3166 C CA . VAL A 1 395 ? 8.526 -25.831 -12.025 1.00 58.91 395 VAL A CA 1
ATOM 3167 C C . VAL A 1 395 ? 7.980 -24.864 -13.099 1.00 58.91 395 VAL A C 1
ATOM 3169 O O . VAL A 1 395 ? 8.485 -24.831 -14.218 1.00 58.91 395 VAL A O 1
ATOM 3172 N N . HIS A 1 396 ? 7.011 -24.005 -12.768 1.00 72.69 396 HIS A N 1
ATOM 3173 C CA . HIS A 1 396 ? 6.362 -23.086 -13.720 1.00 72.69 396 HIS A CA 1
ATOM 3174 C C . HIS A 1 396 ? 6.910 -21.648 -13.704 1.00 72.69 396 HIS A C 1
ATOM 3176 O O . HIS A 1 396 ? 6.298 -20.743 -14.274 1.00 72.69 396 HIS A O 1
ATOM 3182 N N . LEU A 1 397 ? 8.067 -21.414 -13.078 1.00 79.00 397 LEU A N 1
ATOM 3183 C CA . LEU A 1 397 ? 8.632 -20.067 -12.949 1.00 79.00 397 LEU A CA 1
ATOM 3184 C C . LEU A 1 397 ? 8.886 -19.371 -14.306 1.00 79.00 397 LEU A C 1
ATOM 3186 O O . LEU A 1 397 ? 8.497 -18.212 -14.446 1.00 79.00 397 LEU A O 1
ATOM 3190 N N . PRO A 1 398 ? 9.455 -20.032 -15.340 1.00 84.62 398 PRO A N 1
ATOM 3191 C CA . PRO A 1 398 ? 9.718 -19.369 -16.619 1.00 84.62 398 PRO A CA 1
ATOM 3192 C C . PRO A 1 398 ? 8.451 -18.957 -17.374 1.00 84.62 398 PRO A C 1
ATOM 3194 O O . PRO A 1 398 ? 8.441 -17.901 -18.003 1.00 84.62 398 PRO A O 1
ATOM 3197 N N . SER A 1 399 ? 7.390 -19.771 -17.322 1.00 88.12 399 SER A N 1
ATOM 3198 C CA . SER A 1 399 ? 6.110 -19.438 -17.955 1.00 88.12 399 SER A CA 1
ATOM 3199 C C . SER A 1 399 ? 5.379 -18.344 -17.185 1.00 88.12 399 SER A C 1
ATOM 3201 O O . SER A 1 399 ? 4.767 -17.478 -17.798 1.00 88.12 399 SER A O 1
ATOM 3203 N N . HIS A 1 400 ? 5.487 -18.325 -15.854 1.00 89.25 400 HIS A N 1
ATOM 3204 C CA . HIS A 1 400 ? 4.881 -17.268 -15.051 1.00 89.25 400 HIS A CA 1
ATOM 3205 C C . HIS A 1 400 ? 5.559 -15.906 -15.258 1.00 89.25 400 HIS A C 1
ATOM 3207 O O . HIS A 1 400 ? 4.864 -14.915 -15.465 1.00 89.25 400 HIS A O 1
ATOM 3213 N N . VAL A 1 401 ? 6.899 -15.857 -15.283 1.00 92.00 401 VAL A N 1
ATOM 3214 C CA . VAL A 1 401 ? 7.648 -14.629 -15.621 1.00 92.00 401 VAL A CA 1
ATOM 3215 C C . VAL A 1 401 ? 7.213 -14.098 -16.985 1.00 92.00 401 VAL A C 1
ATOM 3217 O O . VAL A 1 401 ? 6.999 -12.899 -17.130 1.00 92.00 401 VAL A O 1
ATOM 3220 N N . GLU A 1 402 ? 7.066 -14.981 -17.977 1.00 93.50 402 GLU A N 1
ATOM 3221 C CA . GLU A 1 402 ? 6.635 -14.587 -19.320 1.00 93.50 402 GLU A CA 1
ATOM 3222 C C . GLU A 1 402 ? 5.212 -14.021 -19.318 1.00 93.50 402 GLU A C 1
ATOM 3224 O O . GLU A 1 402 ? 4.982 -12.971 -19.905 1.00 93.50 402 GLU A O 1
ATOM 3229 N N . ASN A 1 403 ? 4.280 -14.661 -18.606 1.00 91.00 403 ASN A N 1
ATOM 3230 C CA . ASN A 1 403 ? 2.903 -14.182 -18.499 1.00 91.00 403 ASN A CA 1
ATOM 3231 C C . ASN A 1 403 ? 2.835 -12.790 -17.856 1.00 91.00 403 ASN A C 1
ATOM 3233 O O . ASN A 1 403 ? 2.140 -11.913 -18.362 1.00 91.00 403 ASN A O 1
ATOM 3237 N N . VAL A 1 404 ? 3.576 -12.563 -16.766 1.00 91.06 404 VAL A N 1
ATOM 3238 C CA . VAL A 1 404 ? 3.624 -11.249 -16.102 1.00 91.06 404 VAL A CA 1
ATOM 3239 C C . VAL A 1 404 ? 4.288 -10.209 -17.005 1.00 91.06 404 VAL A C 1
ATOM 3241 O O . VAL A 1 404 ? 3.777 -9.100 -17.138 1.00 91.06 404 VAL A O 1
ATOM 3244 N N . ALA A 1 405 ? 5.390 -10.562 -17.674 1.00 92.44 405 ALA A N 1
ATOM 3245 C CA . ALA A 1 405 ? 6.061 -9.673 -18.618 1.00 92.44 405 ALA A CA 1
ATOM 3246 C C . ALA A 1 405 ? 5.141 -9.277 -19.784 1.00 92.44 405 ALA A C 1
ATOM 3248 O O . ALA A 1 405 ? 5.111 -8.105 -20.157 1.00 92.44 405 ALA A O 1
ATOM 3249 N N . GLN A 1 406 ? 4.377 -10.226 -20.333 1.00 91.44 406 GLN A N 1
ATOM 3250 C CA . GLN A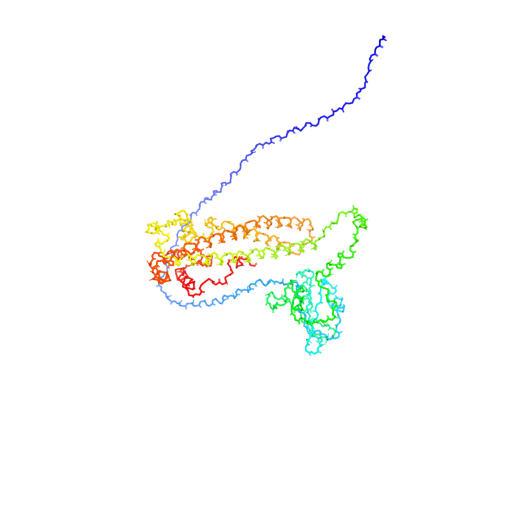 1 406 ? 3.425 -9.972 -21.411 1.00 91.44 406 GLN A CA 1
ATOM 3251 C C . GLN A 1 406 ? 2.315 -9.019 -20.959 1.00 91.44 406 GLN A C 1
ATOM 3253 O O . GLN A 1 406 ? 2.100 -7.998 -21.609 1.00 91.44 406 GLN A O 1
ATOM 3258 N N . ARG A 1 407 ? 1.692 -9.285 -19.803 1.00 89.06 407 ARG A N 1
ATOM 3259 C CA . ARG A 1 407 ? 0.655 -8.412 -19.231 1.00 89.06 407 ARG A CA 1
ATOM 3260 C C . ARG A 1 407 ? 1.160 -6.998 -18.979 1.00 89.06 407 ARG A C 1
ATOM 3262 O O . ARG A 1 407 ? 0.511 -6.046 -19.379 1.00 89.06 407 ARG A O 1
ATOM 3269 N N . LEU A 1 408 ? 2.364 -6.838 -18.427 1.00 88.69 408 LEU A N 1
ATOM 3270 C CA . LEU A 1 408 ? 2.955 -5.508 -18.233 1.00 88.69 408 LEU A CA 1
ATOM 3271 C C . LEU A 1 408 ? 3.145 -4.732 -19.542 1.00 88.69 408 LEU A C 1
ATOM 3273 O O . LEU A 1 408 ? 3.069 -3.506 -19.544 1.00 88.69 408 LEU A O 1
ATOM 3277 N N . MET A 1 409 ? 3.427 -5.425 -20.648 1.00 88.31 409 MET A N 1
ATOM 3278 C CA . MET A 1 409 ? 3.580 -4.792 -21.959 1.00 88.31 409 MET A CA 1
ATOM 3279 C C . MET A 1 409 ? 2.239 -4.457 -22.623 1.00 88.31 409 MET A C 1
ATOM 3281 O O . MET A 1 409 ? 2.183 -3.493 -23.385 1.00 88.31 409 MET A O 1
ATOM 3285 N N . GLU A 1 410 ? 1.197 -5.255 -22.386 1.00 87.38 410 GLU A N 1
ATOM 3286 C CA . GLU A 1 410 ? -0.131 -5.101 -22.999 1.00 87.38 410 GLU A CA 1
ATOM 3287 C C . GLU A 1 410 ? -1.048 -4.175 -22.193 1.00 87.38 410 GLU A C 1
ATOM 3289 O O . GLU A 1 410 ? -1.680 -3.281 -22.749 1.00 87.38 410 GLU A O 1
ATOM 3294 N N . GLU A 1 411 ? -1.093 -4.385 -20.881 1.00 86.44 411 GLU A N 1
ATOM 3295 C CA . GLU A 1 411 ? -2.021 -3.763 -19.932 1.00 86.44 411 GLU A CA 1
ATOM 3296 C C . GLU A 1 411 ? -1.343 -2.634 -19.134 1.00 86.44 411 GLU A C 1
ATOM 3298 O O . GLU A 1 411 ? -2.012 -1.789 -18.540 1.00 86.44 411 GLU A O 1
ATOM 3303 N N . GLY A 1 412 ? -0.006 -2.578 -19.142 1.00 85.62 412 GLY A N 1
ATOM 3304 C CA . GLY A 1 412 ? 0.766 -1.658 -18.312 1.00 85.62 412 GLY A CA 1
ATOM 3305 C C . GLY A 1 412 ? 0.898 -2.155 -16.872 1.00 85.62 412 GLY A C 1
ATOM 3306 O O . GLY A 1 412 ? 0.870 -3.351 -16.594 1.00 85.62 412 GLY A O 1
ATOM 3307 N N . VAL A 1 413 ? 1.087 -1.232 -15.927 1.00 76.19 413 VAL A N 1
ATOM 3308 C CA . VAL A 1 413 ? 1.183 -1.585 -14.504 1.00 76.19 413 VAL A CA 1
ATOM 3309 C C . VAL A 1 413 ? -0.204 -1.567 -13.882 1.00 76.19 413 VAL A C 1
ATOM 3311 O O . VAL A 1 413 ? -0.779 -0.505 -13.644 1.00 76.19 413 VAL A O 1
ATOM 3314 N N . GLU A 1 414 ? -0.723 -2.749 -13.575 1.00 71.31 414 GLU A N 1
ATOM 3315 C CA . GLU A 1 414 ? -1.998 -2.879 -12.881 1.00 71.31 414 GLU A CA 1
ATOM 3316 C C . GLU A 1 414 ? -1.938 -2.405 -11.419 1.00 71.31 414 GLU A C 1
ATOM 3318 O O . GLU A 1 414 ? -0.887 -2.396 -10.763 1.00 71.31 414 GLU A O 1
ATOM 3323 N N . MET A 1 415 ? -3.114 -2.053 -10.889 1.00 60.41 415 MET A N 1
ATOM 3324 C CA . MET A 1 415 ? -3.340 -1.780 -9.468 1.00 60.41 415 MET A CA 1
ATOM 3325 C C . MET A 1 415 ? -3.196 -3.081 -8.663 1.00 60.41 415 MET A C 1
ATOM 3327 O O . MET A 1 415 ? -4.169 -3.796 -8.428 1.00 60.41 415 MET A O 1
ATOM 3331 N N . GLY A 1 416 ? -1.971 -3.406 -8.255 1.00 59.53 416 GLY A N 1
ATOM 3332 C CA . GLY A 1 416 ? -1.684 -4.565 -7.411 1.00 59.53 416 GLY A CA 1
ATOM 3333 C C . GLY A 1 416 ? -1.675 -4.240 -5.915 1.00 59.53 416 GLY A C 1
ATOM 3334 O O . GLY A 1 416 ? -1.461 -3.103 -5.497 1.00 59.53 416 GLY A O 1
ATOM 3335 N N . ARG A 1 417 ? -1.909 -5.270 -5.096 1.00 68.88 417 ARG A N 1
ATOM 3336 C CA . ARG A 1 417 ? -1.753 -5.242 -3.632 1.00 68.88 417 ARG A CA 1
ATOM 3337 C C . ARG A 1 417 ? -0.512 -6.061 -3.276 1.00 68.88 417 ARG A C 1
ATOM 3339 O O . ARG A 1 417 ? -0.604 -7.276 -3.127 1.00 68.88 417 ARG A O 1
ATOM 3346 N N . TYR A 1 418 ? 0.649 -5.421 -3.215 1.00 72.75 418 TYR A N 1
ATOM 3347 C CA . TYR A 1 418 ? 1.951 -6.099 -3.199 1.00 72.75 418 TYR A CA 1
ATOM 3348 C C . TYR A 1 418 ? 2.493 -6.324 -1.782 1.00 72.75 418 TYR A C 1
ATOM 3350 O O . TYR A 1 418 ? 3.082 -7.359 -1.482 1.00 72.75 418 TYR A O 1
ATOM 3358 N N . TRP A 1 419 ? 2.270 -5.354 -0.905 1.00 76.38 419 TRP A N 1
ATOM 3359 C CA . TRP A 1 419 ? 2.692 -5.320 0.491 1.00 76.38 419 TRP A CA 1
ATOM 3360 C C . TRP A 1 419 ? 1.541 -5.642 1.442 1.00 76.38 419 TRP A C 1
ATOM 3362 O O . TRP A 1 419 ? 1.777 -6.133 2.542 1.00 76.38 419 TRP A O 1
ATOM 3372 N N . ARG A 1 420 ? 0.290 -5.420 1.016 1.00 70.12 420 ARG A N 1
ATOM 3373 C CA . ARG A 1 420 ? -0.904 -5.820 1.777 1.00 70.12 420 ARG A CA 1
ATOM 3374 C C . ARG A 1 420 ? -1.185 -7.322 1.745 1.00 70.12 420 ARG A C 1
ATOM 3376 O O . ARG A 1 420 ? -1.745 -7.834 2.703 1.00 70.12 420 ARG A O 1
ATOM 3383 N N . SER A 1 421 ? -0.823 -8.026 0.670 1.00 61.94 421 SER A N 1
ATOM 3384 C CA . SER A 1 421 ? -1.184 -9.444 0.471 1.00 61.94 421 SER A CA 1
ATOM 3385 C C . SER A 1 421 ? -0.549 -10.406 1.480 1.00 61.94 421 SER A C 1
ATOM 3387 O O . SER A 1 421 ? -0.949 -11.563 1.561 1.00 61.94 421 SER A O 1
ATOM 3389 N N . SER A 1 422 ? 0.438 -9.940 2.243 1.00 47.06 422 SER A N 1
ATOM 3390 C CA . SER A 1 422 ? 1.185 -10.736 3.213 1.00 47.06 422 SER A CA 1
ATOM 3391 C C . SER A 1 422 ? 0.779 -10.529 4.665 1.00 47.06 422 SER A C 1
ATOM 3393 O O . SER A 1 422 ? 1.287 -11.250 5.519 1.00 47.06 422 SER A O 1
ATOM 3395 N N . VAL A 1 423 ? -0.082 -9.551 4.955 1.00 41.84 423 VAL A N 1
ATOM 3396 C CA . VAL A 1 423 ? -0.624 -9.358 6.301 1.00 41.84 423 VAL A CA 1
ATOM 3397 C C . VAL A 1 423 ? -1.971 -10.076 6.336 1.00 41.84 423 VAL A C 1
ATOM 3399 O O . VAL A 1 423 ? -2.910 -9.573 5.715 1.00 41.84 423 VAL A O 1
ATOM 3402 N N . PRO A 1 424 ? -2.057 -11.267 6.960 1.00 41.84 424 PRO A N 1
ATOM 3403 C CA . PRO A 1 424 ? -3.325 -11.957 7.1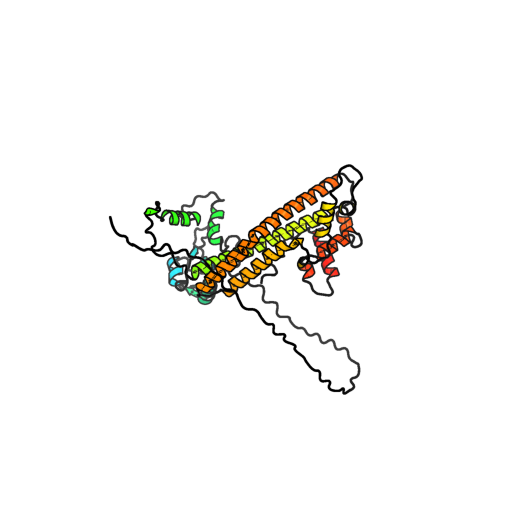29 1.00 41.84 424 PRO A CA 1
ATOM 3404 C C . PRO A 1 424 ? -4.263 -11.112 7.973 1.00 41.84 424 PRO A C 1
ATOM 3406 O O . PRO A 1 424 ? -3.798 -10.410 8.901 1.00 41.84 424 PRO A O 1
#

Radius of gyration: 33.38 Å; chains: 1; bounding box: 86×100×109 Å

Foldseek 3Di:
DDDDDDDDDDDDDDDDDDDDDDDDDDDDDDDDDDDDDDDDDDDDDDDDDDDPDDPPPPPPDPPPDDFPFALKKKKAQDDLPDDPCCCCCPLVVVFAWPDKAWDADPVPRRTHRIIMTRGLDSVSLVVSQVVQAQDDDPNIGMHMDGDTVPPDPQDDNCNVQRVVVVVVPPPDDDPDPPQHVVNVVVVVVVPPPPDPVPPPPPPDDDDDFPSVLLVLLVVLLVVLVVLLVLLLVLVLLLQLLLLLLLLDDPCLLPPQPDDDDDGDDVVLSVVSCLQQQDLDALVPRPLCVLVVLSLVLSLVLNVLSVVCVPPRDSVSSVVSSVSSCCSNVVSPVSSVVSVVVSVVSSVSSVVSVVVCVPPDDDRSCVQLLPCPHPSVVSNLSNLCNAQVLVVDPDDCSVVVSVVSSVCCSVVNRDSDSRSVVPRD

InterPro domains:
  IPR000504 RNA recognition motif domain [PS50102] (71-149)
  IPR000504 RNA recognition motif domain [SM00360] (72-145)
  IPR012677 Nucleotide-binding alpha-beta plait domain superfamily [G3DSA:3.30.70.330] (34-151)
  IPR035979 RNA-binding domain superfamily [SSF54928] (48-152)